Protein AF-A0A2N2LUW3-F1 (afdb_monomer)

pLDDT: mean 88.64, std 9.91, range [52.75, 98.44]

Secondary structure (DSSP, 8-state):
-IIIIIIIHHHHTTS-HHHHHHHHHHHHHHTT--HHHHHHHHHHHHHHHHHHHHH--HHHHHHHHHHHHHHHHHHHHHHHH-TT----SS-HHHHHHHHHHHHHHHHHHHHHSPPPPPPPP--SS-HHHHHHHTTHHHHHHHHHHHHHHHHHHHTS--TT-----STT--SSEEEEEEEEETTS-EEEEEEEEEEE-SSEEEEEEEEEE--EEEEETTEEEEE-SEEEEEEEEEETTT--EEEEEEEEEESS-EEEEEEEEETTEEEEEEEETTS-EEEEEEETT-EETTTHHHHGGGS--SS--EEEEEEEEEEEEETTTTEEEEEEEEEEEEEEEEEEEEETTEEEEEEEEEETTS-EEEEESSTT--EEEEE-SSEEEEEEEE-

Solvent-accessible surface area (backbone atoms only — not comparable to full-atom values): 20707 Å² total; per-residue (Å²): 105,62,55,58,69,50,49,22,51,59,36,43,57,80,40,55,66,68,55,13,28,50,53,31,15,49,48,54,28,36,76,65,55,41,62,90,51,32,77,68,39,38,62,57,33,42,50,40,35,47,44,26,60,48,65,73,29,68,65,62,23,49,51,54,51,49,51,54,53,50,49,53,49,52,53,53,52,48,49,68,77,36,72,87,63,75,76,59,86,86,38,66,68,62,51,53,52,52,51,48,52,50,51,52,52,51,51,51,50,58,74,76,42,68,82,61,79,81,76,84,63,77,83,88,62,80,62,65,68,58,55,59,57,69,45,51,66,53,55,53,38,49,54,56,25,51,54,38,36,49,50,52,57,72,68,45,71,60,56,71,62,78,74,44,39,54,90,34,46,65,54,75,38,37,40,31,28,39,28,23,39,84,82,73,45,82,39,38,40,34,41,36,37,36,40,60,56,96,64,34,38,37,38,44,34,41,34,41,35,56,59,49,76,47,73,54,93,95,44,79,42,72,49,71,38,31,37,38,43,37,41,41,30,25,33,51,86,54,62,42,62,59,34,39,38,38,40,40,38,42,94,87,52,36,41,37,39,39,36,40,65,50,92,86,31,26,33,39,41,36,36,38,76,86,74,51,71,51,75,50,78,45,66,48,83,46,37,41,71,93,50,40,67,64,64,56,28,14,47,77,90,80,66,76,45,74,41,38,38,44,34,38,30,65,74,27,82,37,84,92,77,74,46,70,35,77,38,81,42,83,39,44,39,37,34,47,69,75,46,77,49,79,40,80,60,44,76,43,58,19,38,36,40,34,39,75,88,72,32,34,32,28,20,36,71,57,84,42,23,52,63,44,31,36,41,48,94,66,41,30,39,31,28,47,47,77,92

Radius of gyration: 28.63 Å; Cα contacts (8 Å, |Δi|>4): 707; chains: 1; bounding box: 65×46×82 Å

Mean predicted aligned error: 12.0 Å

Structure (mmCIF, N/CA/C/O backbone):
data_AF-A0A2N2LUW3-F1
#
_entry.id   AF-A0A2N2LUW3-F1
#
loop_
_atom_site.group_PDB
_atom_site.id
_atom_site.type_symbol
_atom_site.label_atom_id
_atom_site.label_alt_id
_atom_site.label_comp_id
_atom_site.label_asym_id
_atom_site.label_entity_id
_atom_site.label_seq_id
_atom_site.pdbx_PDB_ins_code
_atom_site.Cartn_x
_atom_site.Cartn_y
_atom_site.Cartn_z
_atom_site.occupancy
_atom_site.B_iso_or_equiv
_atom_site.auth_seq_id
_atom_site.auth_comp_id
_atom_site.auth_asym_id
_atom_site.auth_atom_id
_atom_site.pdbx_PDB_model_num
ATOM 1 N N . PHE A 1 1 ? -30.002 -1.710 23.519 1.00 82.12 1 PHE A N 1
ATOM 2 C CA . PHE A 1 1 ? -30.933 -2.239 24.539 1.00 82.12 1 PHE A CA 1
ATOM 3 C C . PHE A 1 1 ? -30.187 -2.754 25.773 1.00 82.12 1 PHE A C 1
ATOM 5 O O . PHE A 1 1 ? -30.225 -2.069 26.785 1.00 82.12 1 PHE A O 1
ATOM 12 N N . VAL A 1 2 ? -29.435 -3.862 25.689 1.00 91.50 2 VAL A N 1
ATOM 13 C CA . VAL A 1 2 ? -28.784 -4.532 26.843 1.00 91.50 2 VAL A CA 1
ATOM 14 C C . VAL A 1 2 ? -27.898 -3.605 27.691 1.00 91.50 2 VAL A C 1
ATOM 16 O O . VAL A 1 2 ? -28.154 -3.422 28.879 1.00 91.50 2 VAL A O 1
ATOM 19 N N . PHE A 1 3 ? -26.900 -2.949 27.093 1.00 92.94 3 PHE A N 1
ATOM 20 C CA . PHE A 1 3 ? -25.932 -2.136 27.846 1.00 92.94 3 PHE A CA 1
ATOM 21 C C . PHE A 1 3 ? -26.523 -0.904 28.542 1.00 92.94 3 PHE A C 1
ATOM 23 O O . PHE A 1 3 ? -25.977 -0.443 29.542 1.00 92.94 3 PHE A O 1
ATOM 30 N N . ARG A 1 4 ? -27.630 -0.362 28.026 1.00 92.69 4 ARG A N 1
ATOM 31 C CA . ARG A 1 4 ? -28.270 0.846 28.572 1.00 92.69 4 ARG A CA 1
ATOM 32 C C . ARG A 1 4 ? -29.464 0.503 29.455 1.00 92.69 4 ARG A C 1
ATOM 34 O O . ARG A 1 4 ? -29.483 0.888 30.611 1.00 92.69 4 ARG A O 1
ATOM 41 N N . GLY A 1 5 ? -30.413 -0.279 28.948 1.00 87.88 5 GLY A N 1
ATOM 42 C CA . GLY A 1 5 ? -31.631 -0.621 29.682 1.00 87.88 5 GLY A CA 1
ATOM 43 C C . GLY A 1 5 ? -31.430 -1.644 30.800 1.00 87.88 5 GLY A C 1
ATOM 44 O O . GLY A 1 5 ? -32.110 -1.555 31.815 1.00 87.88 5 GLY A O 1
ATOM 45 N N . VAL A 1 6 ? -30.504 -2.599 30.640 1.00 91.31 6 VAL A N 1
ATOM 46 C CA . VAL A 1 6 ? -30.288 -3.674 31.625 1.00 91.31 6 VAL A CA 1
ATOM 47 C C . VAL A 1 6 ? -29.057 -3.382 32.478 1.00 91.31 6 VAL A C 1
ATOM 49 O O . VAL A 1 6 ? -29.169 -3.217 33.690 1.00 91.31 6 VAL A O 1
ATOM 52 N N . ILE A 1 7 ? -27.882 -3.273 31.850 1.00 92.94 7 ILE A N 1
ATOM 53 C CA . ILE A 1 7 ? -26.601 -3.169 32.566 1.00 92.94 7 ILE A CA 1
ATOM 54 C C . ILE A 1 7 ? -26.483 -1.821 33.287 1.00 92.94 7 ILE A C 1
ATOM 56 O O . ILE A 1 7 ? -26.321 -1.795 34.506 1.00 92.94 7 ILE A O 1
ATOM 60 N N . GLN A 1 8 ? -26.594 -0.695 32.573 1.00 93.88 8 GLN A N 1
ATOM 61 C CA . GLN A 1 8 ? -26.465 0.627 33.195 1.00 93.88 8 GLN A CA 1
ATOM 62 C C . GLN A 1 8 ? -27.517 0.851 34.292 1.00 93.88 8 GLN A C 1
ATOM 64 O O . GLN A 1 8 ? -27.157 1.307 35.376 1.00 93.88 8 GLN A O 1
ATOM 69 N N . SER A 1 9 ? -28.776 0.469 34.063 1.00 90.00 9 SER A N 1
ATOM 70 C CA . SER A 1 9 ? -29.845 0.561 35.070 1.00 90.00 9 SER A CA 1
ATOM 71 C C . SER A 1 9 ? -29.576 -0.303 36.304 1.00 90.00 9 SER A C 1
ATOM 73 O O . SER A 1 9 ? -29.828 0.129 37.426 1.00 90.00 9 SER A O 1
ATOM 75 N N . ALA A 1 10 ? -28.999 -1.500 36.142 1.00 89.00 10 ALA A N 1
ATOM 76 C CA . ALA A 1 10 ? -28.584 -2.324 37.277 1.00 89.00 10 ALA A CA 1
ATOM 77 C C . ALA A 1 10 ? -27.485 -1.641 38.110 1.00 89.00 10 ALA A C 1
ATOM 79 O O . ALA A 1 10 ? -27.564 -1.628 39.338 1.00 89.00 10 ALA A O 1
ATOM 80 N N . TYR A 1 11 ? -26.496 -1.015 37.465 1.00 89.94 11 TYR A N 1
ATOM 81 C CA . TYR A 1 11 ? -25.437 -0.277 38.161 1.00 89.94 11 TYR A CA 1
ATOM 82 C C . TYR A 1 11 ? -25.932 1.023 38.816 1.00 89.94 11 TYR A C 1
ATOM 84 O O . TYR A 1 11 ? -25.431 1.390 39.883 1.00 89.94 11 TYR A O 1
ATOM 92 N N . GLN A 1 12 ? -26.936 1.699 38.245 1.00 89.12 12 GLN A N 1
ATOM 93 C CA . GLN A 1 12 ? -27.536 2.911 38.826 1.00 89.12 12 GLN A CA 1
ATOM 94 C C . GLN A 1 12 ? -28.182 2.660 40.198 1.00 89.12 12 GLN A C 1
ATOM 96 O O . GLN A 1 12 ? -28.178 3.557 41.038 1.00 89.12 12 GLN A O 1
ATOM 101 N N . LYS A 1 13 ? -28.622 1.426 40.489 1.00 84.38 13 LYS A N 1
ATOM 102 C CA . LYS A 1 13 ? -29.158 1.044 41.811 1.00 84.38 13 LYS A CA 1
ATOM 103 C C . LYS A 1 13 ? -28.118 1.087 42.938 1.00 84.38 13 LYS A C 1
ATOM 105 O O . LYS A 1 13 ? -28.486 1.231 44.102 1.00 84.38 13 LYS A O 1
ATOM 110 N N . TYR A 1 14 ? -26.826 0.951 42.618 1.00 81.94 14 TYR A N 1
ATOM 111 C CA . TYR A 1 14 ? -25.744 0.788 43.608 1.00 81.94 14 TYR A CA 1
ATOM 112 C C . TYR A 1 14 ? -24.673 1.893 43.562 1.00 81.94 14 TYR A C 1
ATOM 114 O O . TYR A 1 14 ? -23.930 2.110 44.535 1.00 81.94 14 TYR A O 1
ATOM 122 N N . PHE A 1 15 ? -24.571 2.603 42.439 1.00 85.62 15 PHE A N 1
ATOM 123 C CA . PHE A 1 15 ? -23.533 3.596 42.170 1.00 85.62 15 PHE A CA 1
ATOM 124 C C . PHE A 1 15 ? -24.122 4.946 41.752 1.00 85.62 15 PHE A C 1
ATOM 126 O O . PHE A 1 15 ? -25.300 5.063 41.440 1.00 85.62 15 PHE A O 1
ATOM 133 N N . SER A 1 16 ? -23.296 5.998 41.775 1.00 88.44 16 SER A N 1
ATOM 134 C CA . SER A 1 16 ? -23.704 7.291 41.219 1.00 88.44 16 SER A CA 1
ATOM 135 C C . SER A 1 16 ? -23.955 7.169 39.709 1.00 88.44 16 SER A C 1
ATOM 137 O O . SER A 1 16 ? -23.326 6.322 39.065 1.00 88.44 16 SER A O 1
ATOM 139 N N . PRO A 1 17 ? -24.802 8.033 39.117 1.00 89.75 17 PRO A N 1
ATOM 140 C CA . PRO A 1 17 ? -25.068 8.010 37.681 1.00 89.75 17 PRO A CA 1
ATOM 141 C C . PRO A 1 17 ? -23.799 8.009 36.829 1.00 89.75 17 PRO A C 1
ATOM 143 O O . PRO A 1 17 ? -23.671 7.196 35.919 1.00 89.75 17 PRO A O 1
ATOM 146 N N . PHE A 1 18 ? -22.822 8.844 37.195 1.00 91.38 18 PHE A N 1
ATOM 147 C CA . PHE A 1 18 ? -21.522 8.900 36.532 1.00 91.38 18 PHE A CA 1
ATOM 148 C C . PHE A 1 18 ? -20.792 7.548 36.545 1.00 91.38 18 PHE A C 1
ATOM 150 O O . PHE A 1 18 ? -20.352 7.070 35.504 1.00 91.38 18 PHE A O 1
ATOM 157 N N . LYS A 1 19 ? -20.712 6.886 37.708 1.00 91.12 19 LYS A N 1
ATOM 158 C CA . LYS A 1 1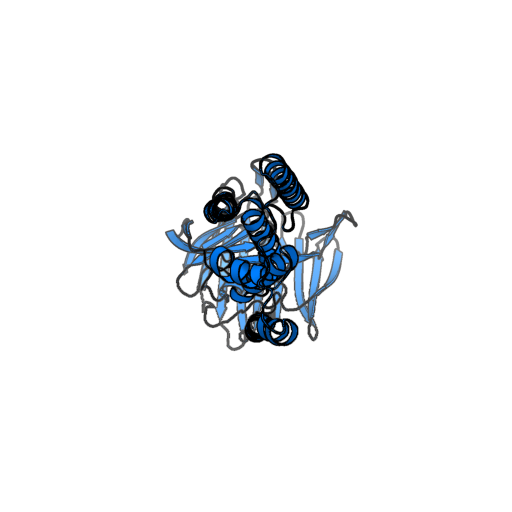9 ? -20.063 5.571 37.829 1.00 91.12 19 LYS A CA 1
ATOM 159 C C . LYS A 1 19 ? -20.808 4.499 37.037 1.00 91.12 19 LYS A C 1
ATOM 161 O O . LYS A 1 19 ? -20.167 3.679 36.394 1.00 91.12 19 LYS A O 1
ATOM 166 N N . ALA A 1 20 ? -22.140 4.514 37.049 1.00 92.25 20 ALA A N 1
ATOM 167 C CA . ALA A 1 20 ? -22.934 3.559 36.283 1.00 92.25 20 ALA A CA 1
ATOM 168 C C . ALA A 1 20 ? -22.750 3.730 34.765 1.00 92.25 20 ALA A C 1
ATOM 170 O O . ALA A 1 20 ? -22.615 2.734 34.056 1.00 92.25 20 ALA A O 1
ATOM 171 N N . ILE A 1 21 ? -22.685 4.977 34.278 1.00 95.44 21 ILE A N 1
ATOM 172 C CA . ILE A 1 21 ? -22.361 5.291 32.877 1.00 95.44 21 ILE A CA 1
ATOM 173 C C . ILE A 1 21 ? -20.963 4.779 32.532 1.00 95.44 21 ILE A C 1
ATOM 175 O O . ILE A 1 21 ? -20.807 4.079 31.533 1.00 95.44 21 ILE A O 1
ATOM 179 N N . LEU A 1 22 ? -19.962 5.086 33.361 1.00 95.56 22 LEU A N 1
ATOM 180 C CA . LEU A 1 22 ? -18.576 4.689 33.122 1.00 95.56 22 LEU A CA 1
ATOM 181 C C . LEU A 1 22 ? -18.428 3.164 33.061 1.00 95.56 22 LEU A C 1
ATOM 183 O O . LEU A 1 22 ? -17.888 2.641 32.092 1.00 95.56 22 LEU A O 1
ATOM 187 N N . ILE A 1 23 ? -18.970 2.448 34.050 1.00 94.06 23 ILE A N 1
ATOM 188 C CA . ILE A 1 23 ? -18.910 0.983 34.119 1.00 94.06 23 ILE A CA 1
ATOM 189 C C . ILE A 1 23 ? -19.604 0.348 32.909 1.00 94.06 23 ILE A C 1
ATOM 191 O O . ILE A 1 23 ? -19.024 -0.505 32.242 1.00 94.06 23 ILE A O 1
ATOM 195 N N . ALA A 1 24 ? -20.825 0.779 32.583 1.00 95.44 24 ALA A N 1
ATOM 196 C CA . ALA A 1 24 ? -21.557 0.230 31.445 1.00 95.44 24 ALA A CA 1
ATOM 197 C C . ALA A 1 24 ? -20.908 0.575 30.092 1.00 95.44 24 ALA A C 1
ATOM 199 O O . ALA A 1 24 ? -21.094 -0.159 29.121 1.00 95.44 24 ALA A O 1
ATOM 200 N N . SER A 1 25 ? -20.170 1.685 30.010 1.00 96.44 25 SER A N 1
ATOM 201 C CA . SER A 1 25 ? -19.425 2.086 28.809 1.00 96.44 25 SER A CA 1
ATOM 202 C C . SER A 1 25 ? -18.134 1.288 28.646 1.00 96.44 25 SER A C 1
ATOM 204 O O . SER A 1 25 ? -17.845 0.835 27.544 1.00 96.44 25 SER A O 1
ATOM 206 N N . LEU A 1 26 ? -17.412 1.042 29.742 1.00 95.88 26 LEU A N 1
ATOM 207 C CA . LEU A 1 26 ? -16.241 0.164 29.751 1.00 95.88 26 LEU A CA 1
ATOM 208 C C . LEU A 1 26 ? -16.622 -1.264 29.375 1.00 95.88 26 LEU A C 1
ATOM 210 O O . LEU A 1 26 ? -16.017 -1.831 28.475 1.00 95.88 26 LEU A O 1
ATOM 214 N N . LEU A 1 27 ? -17.667 -1.820 29.998 1.00 96.12 27 LEU A N 1
ATOM 215 C CA . LEU A 1 27 ? -18.173 -3.143 29.631 1.00 96.12 27 LEU A CA 1
ATOM 216 C C . LEU A 1 27 ? -18.526 -3.194 28.143 1.00 96.12 27 LEU A C 1
ATOM 218 O O . LEU A 1 27 ? -18.086 -4.106 27.457 1.00 96.12 27 LEU A O 1
ATOM 222 N N . PHE A 1 28 ? -19.249 -2.197 27.623 1.00 95.62 28 PHE A N 1
ATOM 223 C CA . PHE A 1 28 ? -19.557 -2.121 26.193 1.00 95.62 28 PHE A CA 1
ATOM 224 C C . PHE A 1 28 ? -18.296 -2.214 25.328 1.00 95.62 28 PHE A C 1
ATOM 226 O O . PHE A 1 28 ? -18.249 -3.073 24.457 1.00 95.62 28 PHE A O 1
ATOM 233 N N . ALA A 1 29 ? -17.270 -1.400 25.587 1.00 95.50 29 ALA A N 1
ATOM 234 C CA . ALA A 1 29 ? -16.036 -1.427 24.803 1.00 95.50 29 ALA A CA 1
ATOM 235 C 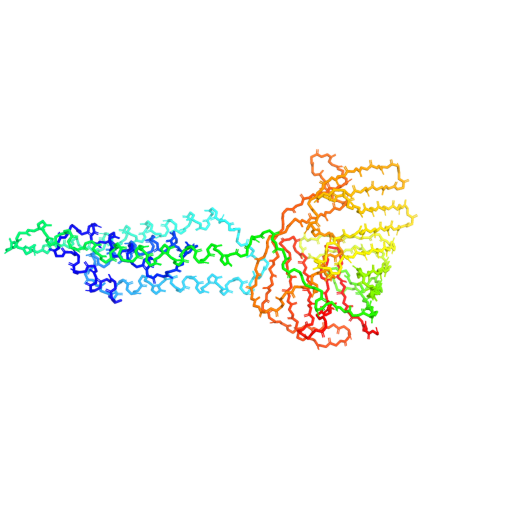C . ALA A 1 29 ? -15.283 -2.764 24.925 1.00 95.50 29 ALA A C 1
ATOM 237 O O . ALA A 1 29 ? -14.864 -3.320 23.913 1.00 95.50 29 ALA A O 1
ATOM 238 N N . LEU A 1 30 ? -15.174 -3.323 26.135 1.00 96.12 30 LEU A N 1
ATOM 239 C CA . LEU A 1 30 ? -14.504 -4.608 26.375 1.00 96.12 30 LEU A CA 1
ATOM 240 C C . LEU A 1 30 ? -15.194 -5.768 25.639 1.00 96.12 30 LEU A C 1
ATOM 242 O O . LEU A 1 30 ? -14.519 -6.629 25.085 1.00 96.12 30 LEU A O 1
ATOM 246 N N . PHE A 1 31 ? -16.529 -5.766 25.563 1.00 95.12 31 PHE A N 1
ATOM 247 C CA . PHE A 1 31 ? -17.308 -6.796 24.862 1.00 95.12 31 PHE A CA 1
ATOM 248 C C . PHE A 1 31 ? -17.131 -6.796 23.333 1.00 95.12 31 PHE A C 1
ATOM 250 O O . PHE A 1 31 ? -17.605 -7.726 22.687 1.00 95.12 31 PHE A O 1
ATOM 257 N N . HIS A 1 32 ? -16.460 -5.797 22.747 1.00 92.69 32 HIS A N 1
ATOM 258 C CA . HIS A 1 32 ? -16.151 -5.798 21.312 1.00 92.69 32 HIS A CA 1
ATOM 259 C C . HIS A 1 32 ? -14.887 -6.589 20.970 1.00 92.69 32 HIS A C 1
ATOM 261 O O . HIS A 1 32 ? -14.676 -6.849 19.792 1.00 92.69 32 HIS A O 1
ATOM 267 N N . LEU A 1 33 ? -14.067 -6.965 21.965 1.00 93.19 33 LEU A N 1
ATOM 268 C CA . LEU A 1 33 ? -12.897 -7.842 21.795 1.00 93.19 33 LEU A CA 1
ATOM 269 C C . LEU A 1 33 ? -11.923 -7.387 20.691 1.00 93.19 33 LEU A C 1
ATOM 271 O O . LEU A 1 33 ? -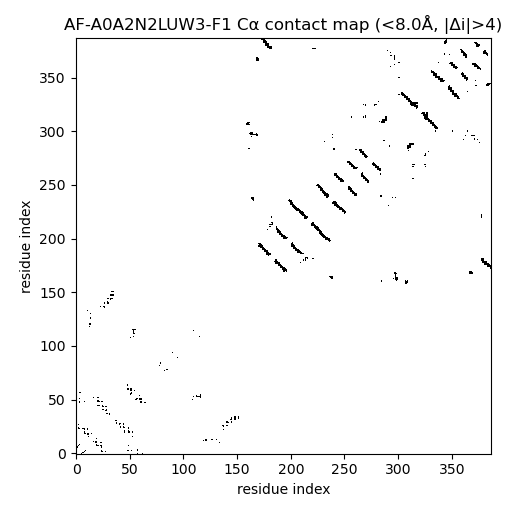11.309 -8.198 20.007 1.00 93.19 33 LEU A O 1
ATOM 275 N N . ARG A 1 34 ? -11.803 -6.068 20.522 1.00 88.06 34 ARG A N 1
ATOM 276 C CA . ARG A 1 34 ? -11.022 -5.410 19.472 1.00 88.06 34 ARG A CA 1
ATOM 277 C C . ARG A 1 34 ? -10.151 -4.323 20.083 1.00 88.06 34 ARG A C 1
ATOM 279 O O . ARG A 1 34 ? -10.677 -3.303 20.537 1.00 88.06 34 ARG A O 1
ATOM 286 N N . LEU A 1 35 ? -8.841 -4.549 20.126 1.00 88.44 35 LEU A N 1
ATOM 287 C CA . LEU A 1 35 ? -7.868 -3.655 20.746 1.00 88.44 35 LEU A CA 1
ATOM 288 C C . LEU A 1 35 ? -7.781 -2.331 19.989 1.00 88.44 35 LEU A C 1
ATOM 290 O O . LEU A 1 35 ? -7.945 -1.270 20.593 1.00 88.44 35 LEU A O 1
ATOM 294 N N . GLN A 1 36 ? -7.606 -2.384 18.667 1.00 83.75 36 GLN A N 1
ATOM 295 C CA . GLN A 1 36 ? -7.549 -1.198 17.808 1.00 83.75 36 GLN A CA 1
ATOM 296 C C . GLN A 1 36 ? -8.829 -0.342 17.871 1.00 83.75 36 GLN A C 1
ATOM 298 O O . GLN A 1 36 ? -8.776 0.883 17.779 1.00 83.75 36 GLN A O 1
ATOM 303 N N . GLY A 1 37 ? -9.990 -0.973 18.078 1.00 84.56 37 GLY A N 1
ATOM 304 C CA . GLY A 1 37 ? -11.278 -0.284 18.214 1.00 84.56 37 GLY A CA 1
ATOM 305 C C . GLY A 1 37 ? -11.555 0.290 19.609 1.00 84.56 37 GLY A C 1
ATOM 306 O O . GLY A 1 37 ? -12.421 1.157 19.751 1.00 84.56 37 GLY A O 1
ATOM 307 N N . PHE A 1 38 ? -10.841 -0.163 20.643 1.00 90.38 38 PHE A N 1
ATOM 308 C CA . PHE A 1 38 ? -11.172 0.119 22.042 1.00 90.38 38 PHE A CA 1
ATOM 309 C C . PHE A 1 38 ? -11.241 1.621 22.350 1.00 90.38 38 PHE A C 1
ATOM 311 O O . PHE A 1 38 ? -12.241 2.100 22.891 1.00 90.38 38 PHE A O 1
ATOM 318 N N . ALA A 1 39 ? -10.216 2.380 21.950 1.00 88.94 39 ALA A N 1
ATOM 319 C CA . ALA A 1 39 ? -10.152 3.821 22.193 1.00 88.94 39 ALA A CA 1
ATOM 320 C C . ALA A 1 39 ? -11.290 4.591 21.494 1.00 88.94 39 ALA A C 1
ATOM 322 O O . ALA A 1 39 ? -11.813 5.551 22.056 1.00 88.94 39 ALA A O 1
ATOM 323 N N . GLY A 1 40 ? -11.715 4.143 20.306 1.00 86.94 40 GLY A N 1
ATOM 324 C CA . GLY A 1 40 ? -12.818 4.752 19.554 1.00 86.94 40 GLY A CA 1
ATOM 325 C C . GLY A 1 40 ? -14.207 4.424 20.115 1.00 86.94 40 GLY A C 1
ATOM 326 O O . GLY A 1 40 ? -15.119 5.246 20.037 1.00 86.94 40 GLY A O 1
ATOM 327 N N . LEU A 1 41 ? -14.377 3.250 20.733 1.00 92.38 41 LEU A N 1
ATOM 328 C CA . LEU A 1 41 ? -15.661 2.808 21.291 1.00 92.38 41 LEU A CA 1
ATOM 329 C C . LEU A 1 41 ? -16.022 3.507 22.610 1.00 92.38 41 LEU A C 1
ATOM 331 O O . LEU A 1 41 ? -17.206 3.683 22.908 1.00 92.38 41 LEU A O 1
ATOM 335 N N . ILE A 1 42 ? -15.033 3.918 23.408 1.00 94.31 42 ILE A N 1
ATOM 336 C CA . ILE A 1 42 ? -15.272 4.528 24.725 1.00 94.31 42 ILE A CA 1
ATOM 337 C C . ILE A 1 42 ? -16.047 5.859 24.634 1.00 94.31 42 ILE A C 1
ATOM 339 O O . ILE A 1 42 ? -17.065 5.975 25.324 1.00 94.31 42 ILE A O 1
ATOM 343 N N . PRO A 1 43 ? -15.655 6.851 23.804 1.00 92.75 43 PRO A N 1
ATOM 344 C CA . PRO A 1 43 ? -16.372 8.122 23.706 1.00 92.75 43 PRO A CA 1
ATOM 345 C C . PRO A 1 43 ? -17.839 7.952 23.312 1.00 92.75 43 PRO A C 1
ATOM 347 O O . PRO A 1 43 ? -18.722 8.469 23.999 1.00 92.75 43 PRO A O 1
ATOM 350 N N . ILE A 1 44 ? -18.125 7.172 22.263 1.00 93.56 44 ILE A N 1
ATOM 351 C CA . ILE A 1 44 ? -19.506 6.936 21.827 1.00 93.56 44 ILE A CA 1
ATOM 352 C C . ILE A 1 44 ? -20.302 6.193 22.904 1.00 93.56 44 ILE A C 1
ATOM 354 O O . ILE A 1 44 ? -21.446 6.550 23.187 1.00 93.56 44 ILE A O 1
ATOM 358 N N . ALA A 1 45 ? -19.695 5.222 23.591 1.00 95.62 45 ALA A N 1
ATOM 359 C CA . ALA A 1 45 ? -20.348 4.532 24.692 1.00 95.62 45 ALA A CA 1
ATOM 360 C C . ALA A 1 45 ? -20.728 5.506 25.823 1.00 95.62 45 ALA A C 1
ATOM 362 O O . ALA A 1 45 ? -21.875 5.476 26.282 1.00 95.62 45 ALA A O 1
ATOM 363 N N . LEU A 1 46 ? -19.827 6.410 26.215 1.00 96.75 46 LEU A N 1
ATOM 364 C CA . LEU A 1 46 ? -20.100 7.427 27.232 1.00 96.75 46 LEU A CA 1
ATOM 365 C C . LEU A 1 46 ? -21.242 8.359 26.817 1.00 96.75 46 LEU A C 1
ATOM 367 O O . LEU A 1 46 ? -22.144 8.596 27.622 1.00 96.75 46 LEU A O 1
ATOM 371 N N . VAL A 1 47 ? -21.255 8.824 25.563 1.00 95.62 47 VAL A N 1
ATOM 372 C CA . VAL A 1 47 ? -22.330 9.672 25.018 1.00 95.62 47 VAL A CA 1
ATOM 373 C C . VAL A 1 47 ? -23.670 8.951 25.088 1.00 95.62 47 VAL A C 1
ATOM 375 O O . VAL A 1 47 ? -24.620 9.484 25.652 1.00 95.62 47 VAL A O 1
ATOM 378 N N . LEU A 1 48 ? -23.742 7.701 24.624 1.00 95.62 48 LEU A N 1
ATOM 379 C CA . LEU A 1 48 ? -24.960 6.892 24.715 1.00 95.62 48 LEU A CA 1
ATOM 380 C C . LEU A 1 48 ? -25.417 6.698 26.167 1.00 95.62 48 LEU A C 1
ATOM 382 O O . LEU A 1 48 ? -26.614 6.692 26.452 1.00 95.62 48 LEU A O 1
ATOM 386 N N . GLY A 1 49 ? -24.475 6.503 27.094 1.00 95.69 49 GLY A N 1
ATOM 387 C CA . GLY A 1 49 ? -24.777 6.338 28.514 1.00 95.69 49 GLY A CA 1
ATOM 388 C C . GLY A 1 49 ? -25.315 7.617 29.149 1.00 95.69 49 GLY A C 1
ATOM 389 O O . GLY A 1 49 ? -26.289 7.569 29.908 1.00 95.69 49 GLY A O 1
ATOM 390 N N . PHE A 1 50 ? -24.726 8.757 28.791 1.00 95.56 50 PHE A N 1
ATOM 391 C CA . PHE A 1 50 ? -25.192 10.077 29.190 1.00 95.56 50 PHE A CA 1
ATOM 392 C C . PHE A 1 50 ? -26.578 10.380 28.618 1.00 95.56 50 PHE A C 1
ATOM 394 O O . PHE A 1 50 ? -27.464 10.757 29.380 1.00 95.56 50 PHE A O 1
ATOM 401 N N . THR A 1 51 ? -26.807 10.142 27.323 1.00 94.69 51 THR A N 1
ATOM 402 C CA . THR A 1 51 ? -28.115 10.327 26.680 1.00 94.69 51 THR A CA 1
ATOM 403 C C . THR A 1 51 ? -29.189 9.490 27.361 1.00 94.69 51 THR A C 1
ATOM 405 O O . THR A 1 51 ? -30.252 10.024 27.678 1.00 94.69 51 THR A O 1
ATOM 408 N N . TYR A 1 52 ? -28.916 8.214 27.658 1.00 95.12 52 TYR A N 1
ATOM 409 C CA . TYR A 1 52 ? -29.860 7.361 28.382 1.00 95.12 52 TYR A CA 1
ATOM 410 C C . TYR A 1 52 ? -30.184 7.916 29.771 1.00 95.12 52 TYR A C 1
ATOM 412 O O . TYR A 1 52 ? -31.353 8.037 30.128 1.00 95.12 52 TYR A O 1
ATOM 420 N N . TRP A 1 53 ? -29.161 8.287 30.548 1.00 94.00 53 TRP A N 1
ATOM 421 C CA . TRP A 1 53 ? -29.365 8.853 31.881 1.00 94.00 53 TRP A CA 1
ATOM 422 C C . TRP A 1 53 ? -30.177 10.150 31.820 1.00 94.00 53 TRP A C 1
ATOM 424 O O . TRP A 1 53 ? -31.159 10.285 32.544 1.00 94.00 53 TRP A O 1
ATOM 434 N N . ARG A 1 54 ? -29.807 11.067 30.919 1.00 92.81 54 ARG A N 1
ATOM 435 C CA . ARG A 1 54 ? -30.398 12.402 30.791 1.00 92.81 54 ARG A CA 1
ATOM 436 C C . ARG A 1 54 ? -31.856 12.365 30.333 1.00 92.81 54 ARG A C 1
ATOM 438 O O . ARG A 1 54 ? -32.651 13.156 30.821 1.00 92.81 54 ARG A O 1
ATOM 445 N N . THR A 1 55 ? -32.190 11.467 29.405 1.00 92.81 55 THR A N 1
ATOM 446 C CA . THR A 1 55 ? -33.523 11.386 28.774 1.00 92.81 55 THR A CA 1
ATOM 447 C C . THR A 1 55 ? -34.436 10.333 29.392 1.00 92.81 55 THR A C 1
ATOM 449 O O . THR A 1 55 ? -35.626 10.322 29.095 1.00 92.81 55 THR A O 1
ATOM 452 N N . ARG A 1 56 ? -33.881 9.393 30.174 1.00 90.38 56 ARG A N 1
ATOM 453 C CA . ARG A 1 56 ? -34.550 8.155 30.617 1.00 90.38 56 ARG A CA 1
ATOM 454 C C . ARG A 1 56 ? -35.153 7.329 29.467 1.00 90.38 56 ARG A C 1
ATOM 456 O O . ARG A 1 56 ? -35.992 6.465 29.697 1.00 90.38 56 ARG A O 1
ATOM 463 N N . SER A 1 57 ? -34.693 7.549 28.232 1.00 91.56 57 SER A N 1
ATOM 464 C CA . SER A 1 57 ? -35.241 6.931 27.026 1.00 91.56 57 SER A CA 1
ATOM 465 C C . SER A 1 57 ? -34.211 6.043 26.335 1.00 91.56 57 SER A C 1
ATOM 467 O O . SER A 1 57 ? -33.144 6.485 25.893 1.00 91.56 57 SER A O 1
ATOM 469 N N . ILE A 1 58 ? -34.553 4.760 26.199 1.00 92.38 58 ILE A N 1
ATOM 470 C CA . ILE A 1 58 ? -33.767 3.815 25.397 1.00 92.38 58 ILE A CA 1
ATOM 471 C C . ILE A 1 58 ? -33.810 4.229 23.921 1.00 92.38 58 ILE A C 1
ATOM 473 O O . ILE A 1 58 ? -32.782 4.155 23.248 1.00 92.38 58 ILE A O 1
ATOM 477 N N . LEU A 1 59 ? -34.962 4.716 23.443 1.00 94.44 59 LEU A N 1
ATOM 478 C CA . LEU A 1 59 ? -35.144 5.154 22.060 1.00 94.44 59 LEU A CA 1
ATOM 479 C C . LEU A 1 59 ? -34.219 6.327 21.716 1.00 94.44 59 LEU A C 1
ATOM 481 O O . LEU A 1 59 ? -33.568 6.296 20.679 1.00 94.44 59 LEU A O 1
ATOM 485 N N . ALA A 1 60 ? -34.072 7.311 22.611 1.00 92.31 60 ALA A N 1
ATOM 486 C CA . ALA A 1 60 ? -33.151 8.430 22.394 1.00 92.31 60 ALA A CA 1
ATOM 487 C C . ALA A 1 60 ? -31.699 7.953 22.219 1.00 92.31 60 ALA A C 1
ATOM 489 O O . ALA A 1 60 ? -30.988 8.406 21.325 1.00 92.31 60 ALA A O 1
ATOM 490 N N . SER A 1 61 ? -31.271 6.980 23.027 1.00 92.94 61 SER A N 1
ATOM 491 C CA . SER A 1 61 ? -29.935 6.384 22.889 1.00 92.94 61 SER A CA 1
ATOM 492 C C . SER A 1 61 ? -29.802 5.559 21.605 1.00 92.94 61 SER A C 1
ATOM 494 O O . SER A 1 61 ? -28.754 5.580 20.970 1.00 92.94 61 SER A O 1
ATOM 496 N N . MET A 1 62 ? -30.856 4.846 21.192 1.00 93.94 62 MET A N 1
ATOM 497 C CA . MET A 1 62 ? -30.874 4.124 19.915 1.00 93.94 62 MET A CA 1
ATOM 498 C C . MET A 1 62 ? -30.745 5.076 18.724 1.00 93.94 62 MET A C 1
ATOM 500 O O . MET A 1 62 ? -29.990 4.768 17.811 1.00 93.94 62 MET A O 1
ATOM 504 N N . MET A 1 63 ? -31.400 6.240 18.759 1.00 94.56 63 MET A N 1
ATOM 505 C CA . MET A 1 63 ? -31.287 7.250 17.702 1.00 94.56 63 MET A CA 1
ATOM 506 C C . MET A 1 63 ? -29.874 7.830 17.601 1.00 94.56 63 MET A C 1
ATOM 508 O O . MET A 1 63 ? -29.344 7.948 16.502 1.00 94.56 63 MET A O 1
ATOM 512 N N . VAL A 1 64 ? -29.224 8.130 18.732 1.00 92.44 64 VAL A N 1
ATOM 513 C CA . VAL A 1 64 ? -27.819 8.583 18.732 1.00 92.44 64 VAL A CA 1
ATOM 514 C C . VAL A 1 64 ? -26.891 7.497 18.184 1.00 92.44 64 VAL A C 1
ATOM 516 O O . VAL A 1 64 ? -25.997 7.786 17.392 1.00 92.44 64 VAL A O 1
ATOM 519 N N . HIS A 1 65 ? -27.118 6.235 18.557 1.00 92.25 65 HIS A N 1
ATOM 520 C CA . HIS A 1 65 ? -26.332 5.117 18.036 1.00 92.25 65 HIS A CA 1
ATOM 521 C C . HIS A 1 65 ? -26.543 4.926 16.528 1.00 92.25 65 HIS A C 1
ATOM 523 O O . HIS A 1 65 ? -25.580 4.740 15.790 1.00 92.25 65 HIS A O 1
ATOM 529 N N . PHE A 1 66 ? -27.789 5.025 16.062 1.00 94.31 66 PHE A N 1
ATOM 530 C CA . PHE A 1 66 ? -28.123 4.978 14.643 1.00 94.31 66 PHE A CA 1
ATOM 531 C C . PHE A 1 66 ? -27.442 6.109 13.868 1.00 94.31 66 PHE A C 1
ATOM 533 O O . PHE A 1 66 ? -26.825 5.841 12.846 1.00 94.31 66 PHE A O 1
ATOM 540 N N . ALA A 1 67 ? -27.481 7.344 14.376 1.00 91.31 67 ALA A N 1
ATOM 541 C CA . ALA A 1 67 ? -26.821 8.485 13.746 1.00 91.31 67 ALA A CA 1
ATOM 542 C C . ALA A 1 67 ? -25.300 8.289 13.633 1.00 91.31 67 ALA A C 1
ATOM 544 O O . ALA A 1 67 ? -24.725 8.577 12.587 1.00 91.31 67 ALA A O 1
ATOM 545 N N . ASN A 1 68 ? -24.657 7.743 14.673 1.00 90.38 68 ASN A N 1
ATOM 546 C CA . ASN A 1 68 ? -23.235 7.396 14.631 1.00 90.38 68 ASN A CA 1
ATOM 547 C C . ASN A 1 68 ? -22.931 6.375 13.524 1.00 90.38 68 ASN A C 1
ATOM 549 O O . ASN A 1 68 ? -22.008 6.565 12.739 1.00 90.38 68 ASN A O 1
ATOM 553 N N . ASN A 1 69 ? -23.734 5.314 13.431 1.00 91.31 69 ASN A N 1
ATOM 554 C CA . ASN A 1 69 ? -23.518 4.265 12.435 1.00 91.31 69 ASN A CA 1
ATOM 555 C C . ASN A 1 69 ? -23.829 4.756 11.016 1.00 91.31 69 ASN A C 1
ATOM 557 O O . ASN A 1 69 ? -23.103 4.428 10.082 1.00 91.31 69 ASN A O 1
ATOM 561 N N . LEU A 1 70 ? -24.862 5.587 10.854 1.00 92.69 70 LEU A N 1
ATOM 562 C CA . LEU A 1 70 ? -25.184 6.237 9.587 1.00 92.69 70 LEU A CA 1
ATOM 563 C C . LEU A 1 70 ? -24.032 7.133 9.122 1.00 92.69 70 LEU A C 1
ATOM 565 O O . LEU A 1 70 ? -23.664 7.090 7.953 1.00 92.69 70 LEU A O 1
ATOM 569 N N . PHE A 1 71 ? -23.419 7.891 10.034 1.00 87.38 71 PHE A N 1
ATOM 570 C CA . PHE A 1 71 ? -22.236 8.686 9.720 1.00 87.38 71 PHE A CA 1
ATOM 571 C C . PHE A 1 71 ? -21.072 7.808 9.239 1.00 87.38 71 PHE A C 1
ATOM 573 O O . PHE A 1 71 ? -20.470 8.112 8.212 1.00 87.38 71 PHE A O 1
ATOM 580 N N . SER A 1 72 ? -20.798 6.681 9.906 1.00 84.06 72 SER A N 1
ATOM 581 C CA . SER A 1 72 ? -19.777 5.726 9.449 1.00 84.06 72 SER A CA 1
ATOM 582 C C . SER A 1 72 ? -20.062 5.178 8.046 1.00 84.06 72 SER A C 1
ATOM 584 O O . SER A 1 72 ? -19.140 5.064 7.242 1.00 84.06 72 SER A O 1
ATOM 586 N N . VAL A 1 73 ? -21.325 4.882 7.721 1.00 86.69 73 VAL A N 1
ATOM 587 C CA . VAL A 1 73 ? -21.728 4.432 6.376 1.00 86.69 73 VAL A CA 1
ATOM 588 C C . VAL A 1 73 ? -21.535 5.535 5.335 1.00 86.69 73 VAL A C 1
ATOM 590 O O . VAL A 1 73 ? -21.030 5.258 4.254 1.00 86.69 73 VAL A O 1
ATOM 593 N N . ILE A 1 74 ? -21.881 6.785 5.651 1.00 86.62 74 ILE A N 1
ATOM 594 C CA . ILE A 1 74 ? -21.660 7.924 4.746 1.00 86.62 74 ILE A CA 1
ATOM 595 C C . ILE A 1 74 ? -20.165 8.095 4.449 1.00 86.62 74 ILE A C 1
ATOM 597 O O . ILE A 1 74 ? -19.799 8.281 3.291 1.00 86.62 74 ILE A O 1
ATOM 601 N N . VAL A 1 75 ? -19.305 7.986 5.467 1.00 81.50 75 VAL A N 1
ATOM 602 C CA . VAL A 1 75 ? -17.843 8.042 5.292 1.00 81.50 75 VAL A CA 1
ATOM 603 C C . VAL A 1 75 ? -17.351 6.892 4.407 1.00 81.50 75 VAL A C 1
ATOM 605 O O . VAL A 1 75 ? -16.560 7.119 3.497 1.00 81.50 75 VAL A O 1
ATOM 608 N N . LEU A 1 76 ? -17.857 5.674 4.616 1.00 77.81 76 LEU A N 1
ATOM 609 C CA . LEU A 1 76 ? -17.510 4.519 3.784 1.00 77.81 76 LEU A CA 1
ATOM 610 C C . LEU A 1 76 ? -17.936 4.708 2.317 1.00 77.81 76 LEU A C 1
ATOM 612 O O . LEU A 1 76 ? -17.154 4.448 1.408 1.00 77.81 76 LEU A O 1
ATOM 616 N N . ILE A 1 77 ? -19.159 5.189 2.079 1.00 81.25 77 ILE A N 1
ATOM 617 C CA . ILE A 1 77 ? -19.669 5.466 0.728 1.00 81.25 77 ILE A CA 1
ATOM 618 C C . ILE A 1 77 ? -18.847 6.572 0.059 1.00 81.25 77 ILE A C 1
ATOM 620 O O . ILE A 1 77 ? -18.507 6.451 -1.115 1.00 81.25 77 ILE A O 1
ATOM 624 N N . GLN A 1 78 ? -18.491 7.632 0.792 1.00 81.75 78 GLN A N 1
ATOM 625 C CA . GLN A 1 78 ? -17.644 8.705 0.271 1.00 81.75 78 GLN A CA 1
ATOM 626 C C . GLN A 1 78 ? -16.271 8.179 -0.161 1.00 81.75 78 GLN A C 1
ATOM 628 O O . GLN A 1 78 ? -15.810 8.555 -1.237 1.00 81.75 78 GLN A O 1
ATOM 633 N N . ALA A 1 79 ? -15.660 7.287 0.624 1.00 71.88 79 ALA A N 1
ATOM 634 C CA . ALA A 1 79 ? -14.388 6.661 0.270 1.00 71.88 79 ALA A CA 1
ATOM 635 C C . ALA A 1 79 ? -14.477 5.831 -1.026 1.00 71.88 79 ALA A C 1
ATOM 637 O O . ALA A 1 79 ? -13.540 5.838 -1.817 1.00 71.88 79 ALA A O 1
ATOM 638 N N . GLY A 1 80 ? -15.608 5.158 -1.271 1.00 68.38 80 GLY A N 1
ATOM 639 C CA . GLY A 1 80 ? -15.830 4.391 -2.502 1.00 68.38 80 GLY A CA 1
ATOM 640 C C . GLY A 1 80 ? -16.149 5.253 -3.731 1.00 68.38 80 GLY A C 1
ATOM 641 O O . GLY A 1 80 ? -15.636 4.993 -4.813 1.00 68.38 80 GLY A O 1
ATOM 642 N N . LEU A 1 81 ? -16.983 6.287 -3.579 1.00 76.00 81 LEU A N 1
ATOM 643 C CA . LEU A 1 81 ? -17.406 7.151 -4.693 1.00 76.00 81 LEU A CA 1
ATOM 644 C C . LEU A 1 81 ? -16.332 8.155 -5.124 1.00 76.00 81 LEU A C 1
ATOM 646 O O . LEU A 1 81 ? -16.311 8.582 -6.276 1.00 76.00 81 LEU A O 1
ATOM 650 N N . PHE A 1 82 ? -15.457 8.551 -4.201 1.00 75.00 82 PHE A N 1
ATOM 651 C CA . PHE A 1 82 ? -14.449 9.581 -4.426 1.00 75.00 82 PHE A CA 1
ATOM 652 C C . PHE A 1 82 ? -13.057 9.080 -4.016 1.00 75.00 82 PHE A C 1
ATOM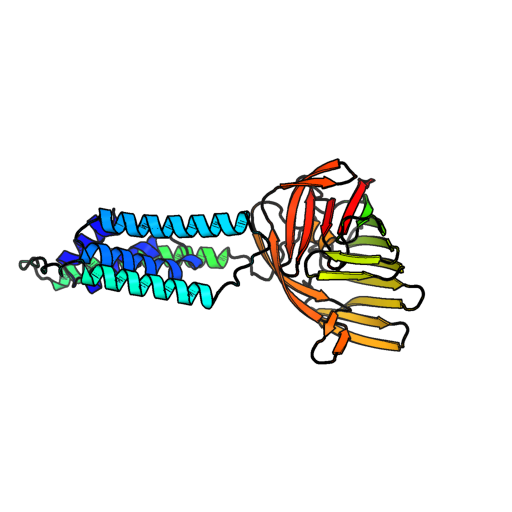 654 O O . PHE A 1 82 ? -12.468 9.617 -3.075 1.00 75.00 82 PHE A O 1
ATOM 661 N N . PRO A 1 83 ? -12.494 8.084 -4.726 1.00 60.50 83 PRO A N 1
ATOM 662 C CA . PRO A 1 83 ? -11.239 7.436 -4.337 1.00 60.50 83 PRO A CA 1
ATOM 663 C C . PRO A 1 83 ? -10.032 8.386 -4.329 1.00 60.50 83 PRO A C 1
ATOM 665 O O . PRO A 1 83 ? -9.071 8.136 -3.611 1.00 60.50 83 PRO A O 1
ATOM 668 N N . ASN A 1 84 ? -10.093 9.499 -5.069 1.00 64.19 84 ASN A N 1
ATOM 669 C CA . ASN A 1 84 ? -9.034 10.517 -5.118 1.00 64.19 84 ASN A CA 1
ATOM 670 C C . ASN A 1 84 ? -9.106 11.533 -3.960 1.00 64.19 84 ASN A C 1
ATOM 672 O O . ASN A 1 84 ? -8.204 12.353 -3.797 1.00 64.19 84 ASN A O 1
ATOM 676 N N . TYR A 1 85 ? -10.178 11.513 -3.160 1.00 63.09 85 TYR A N 1
ATOM 677 C CA . TYR A 1 85 ? -10.331 12.373 -1.989 1.00 63.09 85 TYR A CA 1
ATOM 678 C C . TYR A 1 85 ? -9.897 11.624 -0.731 1.00 63.09 85 TYR A C 1
ATOM 680 O O . TYR A 1 85 ? -10.711 11.070 0.011 1.00 63.09 85 TYR A O 1
ATOM 688 N N . HIS A 1 86 ? -8.592 11.640 -0.470 1.00 59.41 86 HIS A N 1
ATOM 689 C CA . HIS A 1 86 ? -8.034 11.107 0.765 1.00 59.41 86 HIS A CA 1
ATOM 690 C C . HIS A 1 86 ? -8.192 12.130 1.891 1.00 59.41 86 HIS A C 1
ATOM 692 O O . HIS A 1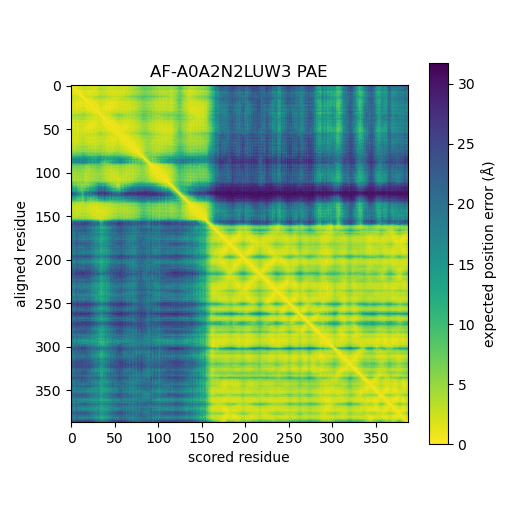 86 ? -7.490 13.141 1.940 1.00 59.41 86 HIS A O 1
ATOM 698 N N . LEU A 1 87 ? -9.108 11.870 2.825 1.00 60.06 87 LEU A N 1
ATOM 699 C CA . LEU A 1 87 ? -9.057 12.537 4.121 1.00 60.06 87 LEU A CA 1
ATOM 700 C C . LEU A 1 87 ? -7.825 11.992 4.858 1.00 60.06 87 LEU A C 1
ATOM 702 O O . LEU A 1 87 ? -7.777 10.787 5.115 1.00 60.06 87 LEU A O 1
ATOM 706 N N . PRO A 1 88 ? -6.822 12.826 5.188 1.00 57.59 88 PRO A N 1
ATOM 707 C CA . PRO A 1 88 ? -5.655 12.353 5.922 1.00 57.59 88 PRO A CA 1
ATOM 708 C C . PRO A 1 88 ? -6.120 11.742 7.246 1.00 57.59 88 PRO A C 1
ATOM 710 O O . PRO A 1 88 ? -6.958 12.329 7.923 1.00 57.59 88 PRO A O 1
ATOM 713 N N . PHE A 1 89 ? -5.614 10.569 7.624 1.00 57.12 89 PHE A N 1
ATOM 714 C CA . PHE A 1 89 ? -5.897 9.975 8.930 1.00 57.12 89 PHE A CA 1
ATOM 715 C C . PHE A 1 89 ? -4.651 10.081 9.822 1.00 57.12 89 PHE A C 1
ATOM 717 O O . PHE A 1 89 ? -3.611 9.542 9.444 1.00 57.12 89 PHE A O 1
ATOM 724 N N . PRO A 1 90 ? -4.725 10.734 10.999 1.00 62.62 90 PRO A N 1
ATOM 725 C CA . PRO A 1 90 ? -5.869 11.465 11.557 1.00 62.62 90 PRO A CA 1
ATOM 726 C C . PRO A 1 90 ? -6.049 12.867 10.934 1.00 62.62 90 PRO A C 1
ATOM 728 O O . PRO A 1 90 ? -5.105 13.651 10.865 1.00 62.62 90 PRO A O 1
ATOM 731 N N . SER A 1 91 ? -7.277 13.232 10.539 1.00 77.81 91 SER A N 1
ATOM 732 C CA . SER A 1 91 ? -7.569 14.579 10.017 1.00 77.81 91 SER A CA 1
ATOM 733 C C . SER A 1 91 ? -7.873 15.502 11.185 1.00 77.81 91 SER A C 1
ATOM 735 O O . SER A 1 91 ? -8.863 15.313 11.902 1.00 77.81 91 SER A O 1
ATOM 737 N N . LEU A 1 92 ? -7.038 16.526 11.366 1.00 80.75 92 LEU A N 1
ATOM 738 C CA . LEU A 1 92 ? -7.245 17.532 12.404 1.00 80.75 92 LEU A CA 1
ATOM 739 C C . LEU A 1 92 ? -8.572 18.274 12.195 1.00 80.75 92 LEU A C 1
ATOM 741 O O . LEU A 1 92 ? -9.325 18.468 13.145 1.00 80.75 92 LEU A O 1
ATOM 745 N N . GLN A 1 93 ? -8.888 18.633 10.948 1.00 80.62 93 GLN A N 1
ATOM 746 C CA . GLN A 1 93 ? -10.111 19.349 10.586 1.00 80.62 93 GLN A CA 1
ATOM 747 C C . GLN A 1 93 ? -11.358 18.493 10.833 1.00 80.62 93 GLN A C 1
ATOM 749 O O . GLN A 1 93 ? -12.306 18.965 11.460 1.00 80.62 93 GLN A O 1
ATOM 754 N N . ALA A 1 94 ? -11.350 17.225 10.402 1.00 80.62 94 ALA A N 1
ATOM 755 C CA . ALA A 1 94 ? -12.474 16.318 10.628 1.00 80.62 94 ALA A CA 1
ATOM 756 C C . ALA A 1 94 ? -12.679 16.044 12.125 1.00 80.62 94 ALA A C 1
ATOM 758 O O . ALA A 1 94 ? -13.811 16.056 12.608 1.00 80.62 94 ALA A O 1
ATOM 759 N N . SER A 1 95 ? -11.586 15.870 12.877 1.00 84.38 95 SER A N 1
ATOM 760 C CA . SER A 1 95 ? -11.631 15.683 14.331 1.00 84.38 95 SER A CA 1
ATOM 761 C C . SER A 1 95 ? -12.199 16.915 15.037 1.00 84.38 95 SER A C 1
ATOM 763 O O . SER A 1 95 ? -13.084 16.787 15.882 1.00 84.38 95 SER A O 1
ATOM 765 N N . ALA A 1 96 ? -11.748 18.116 14.662 1.00 88.50 96 ALA A N 1
ATOM 766 C CA . ALA A 1 96 ? -12.249 19.370 15.218 1.00 88.50 96 ALA A CA 1
ATOM 767 C C . ALA A 1 96 ? -13.745 19.563 14.930 1.00 88.50 96 ALA A C 1
ATOM 769 O O . ALA A 1 96 ? -14.508 19.917 15.830 1.00 88.50 96 ALA A O 1
ATOM 770 N N . PHE A 1 97 ? -14.182 19.264 13.704 1.00 87.75 97 PHE A N 1
ATOM 771 C CA . PHE A 1 97 ? -15.591 19.326 13.325 1.00 87.75 97 PHE A CA 1
ATOM 772 C C . PHE A 1 97 ? -16.445 18.304 14.091 1.00 87.75 97 PHE A C 1
ATOM 774 O O . PHE A 1 97 ? -17.505 18.650 14.612 1.00 87.75 97 PHE A O 1
ATOM 781 N N . GLY A 1 98 ? -15.962 17.068 14.244 1.00 87.00 98 GLY A N 1
ATOM 782 C CA . GLY A 1 98 ? -16.631 16.039 15.041 1.00 87.00 98 GLY A CA 1
ATOM 783 C C . GLY A 1 98 ? -16.776 16.431 16.516 1.00 87.00 98 GLY A C 1
ATOM 784 O O . GLY A 1 98 ? -17.860 16.298 17.086 1.00 87.00 98 GLY A O 1
ATOM 785 N N . ILE A 1 99 ? -15.719 16.982 17.124 1.00 90.38 99 ILE A N 1
ATOM 786 C CA . ILE A 1 99 ? -15.751 17.502 18.501 1.00 90.38 99 ILE A CA 1
ATOM 787 C C . ILE A 1 99 ? -16.754 18.652 18.618 1.00 90.38 99 ILE A C 1
ATOM 789 O O . ILE A 1 99 ? -17.543 18.682 19.563 1.00 90.38 99 ILE A O 1
ATOM 793 N N . PHE A 1 100 ? -16.765 19.574 17.653 1.00 92.88 100 PHE A N 1
ATOM 794 C CA . PHE A 1 100 ? -17.720 20.677 17.623 1.00 92.88 100 PHE A CA 1
ATOM 795 C C . PHE A 1 100 ? -19.171 20.172 17.601 1.00 92.88 100 PHE A C 1
ATOM 797 O O . PHE A 1 100 ? -19.967 20.569 18.455 1.00 92.88 100 PHE A O 1
ATOM 804 N N . LEU A 1 101 ? -19.506 19.243 16.698 1.00 90.69 101 LEU A N 1
ATOM 805 C CA . LEU A 1 101 ? -20.845 18.646 16.623 1.00 90.69 101 LEU A CA 1
ATOM 806 C C . LEU A 1 101 ? -21.230 17.917 17.914 1.00 90.69 101 LEU A C 1
ATOM 808 O O . LEU A 1 101 ? -22.366 18.041 18.375 1.00 90.69 101 LEU A O 1
ATOM 812 N N . LEU A 1 102 ? -20.287 17.195 18.523 1.00 90.50 102 LEU A N 1
ATOM 813 C CA . LEU A 1 102 ? -20.507 16.513 19.794 1.00 90.50 102 LEU A CA 1
ATOM 814 C C . LEU A 1 102 ? -20.843 17.506 20.915 1.00 90.50 102 LEU A C 1
ATOM 816 O O . LEU A 1 102 ? -21.824 17.311 21.633 1.00 90.50 102 LEU A O 1
ATOM 820 N N . VAL A 1 103 ? -20.052 18.572 21.064 1.00 93.19 103 VAL A N 1
ATOM 821 C CA . VAL A 1 103 ? -20.259 19.591 22.104 1.00 93.19 103 VAL A CA 1
ATOM 822 C C . VAL A 1 103 ? -21.599 20.291 21.906 1.00 93.19 103 VAL A C 1
ATOM 824 O O . VAL A 1 103 ? -22.389 20.361 22.847 1.00 93.19 103 VAL A O 1
ATOM 827 N N . VAL A 1 104 ? -21.900 20.744 20.686 1.00 93.06 104 VAL A N 1
ATOM 828 C CA . VAL A 1 104 ? -23.178 21.396 20.366 1.00 93.06 104 VAL A CA 1
ATOM 829 C C . VAL A 1 104 ? -24.352 20.451 20.625 1.00 93.06 104 VAL A C 1
ATOM 831 O O . VAL A 1 104 ? -25.320 20.841 21.278 1.00 93.06 104 VAL A O 1
ATOM 834 N N . GLY A 1 105 ? -24.258 19.192 20.188 1.00 91.75 105 GLY A N 1
ATOM 835 C CA . GLY A 1 105 ? -25.287 18.179 20.414 1.00 91.75 105 GLY A CA 1
ATOM 836 C C . GLY A 1 105 ? -25.539 17.910 21.900 1.00 91.75 105 GLY A C 1
ATOM 837 O O . GLY A 1 105 ? -26.692 17.880 22.337 1.00 91.75 105 GLY A O 1
ATOM 838 N N . LEU A 1 106 ? -24.478 17.783 22.704 1.00 92.44 106 LEU A N 1
ATOM 839 C CA . LEU A 1 106 ? -24.590 17.625 24.157 1.00 92.44 106 LEU A CA 1
ATOM 840 C C . LEU A 1 106 ? -25.181 18.872 24.825 1.00 92.44 106 LEU A C 1
ATOM 842 O O . LEU A 1 106 ? -26.039 18.738 25.696 1.00 92.44 106 LEU A O 1
ATOM 846 N N . MET A 1 107 ? -24.779 20.077 24.409 1.00 92.56 107 MET A N 1
ATOM 847 C CA . MET A 1 107 ? -25.339 21.332 24.926 1.00 92.56 107 MET A CA 1
ATOM 848 C C . MET A 1 107 ? -26.835 21.450 24.627 1.00 92.56 107 MET A C 1
ATOM 850 O O . MET A 1 107 ? -27.613 21.771 25.527 1.00 92.56 107 MET A O 1
ATOM 854 N N . LEU A 1 108 ? -27.257 21.150 23.395 1.00 92.50 108 LEU A N 1
ATOM 855 C CA . LEU A 1 108 ? -28.670 21.137 23.011 1.00 92.50 108 LEU A CA 1
ATOM 856 C C . LEU A 1 108 ? -29.452 20.106 23.824 1.00 92.50 108 LEU A C 1
ATOM 858 O O . LEU A 1 108 ? -30.500 20.433 24.377 1.00 92.50 108 LEU A O 1
ATOM 862 N N . LEU A 1 109 ? -28.916 18.893 23.978 1.00 92.25 109 LEU A N 1
ATOM 863 C CA . LEU A 1 109 ? -29.540 17.856 24.794 1.00 92.25 109 LEU A CA 1
ATOM 864 C C . LEU A 1 109 ? -29.726 18.322 26.243 1.00 92.25 109 LEU A C 1
ATOM 866 O O . LEU A 1 109 ? -30.814 18.184 26.800 1.00 92.25 109 LEU A O 1
ATOM 870 N N . ILE A 1 110 ? -28.686 18.903 26.848 1.00 92.69 110 ILE A N 1
ATOM 871 C CA . ILE A 1 110 ? -28.729 19.427 28.219 1.00 92.69 110 ILE A CA 1
ATOM 872 C C . ILE A 1 110 ? -29.755 20.553 28.351 1.00 92.69 110 ILE A C 1
ATOM 874 O O . ILE A 1 110 ? -30.415 20.630 29.385 1.00 92.69 110 ILE A O 1
ATOM 878 N N . ARG A 1 111 ? -29.891 21.407 27.333 1.00 92.25 111 ARG A N 1
ATOM 879 C CA . ARG A 1 111 ? -30.797 22.559 27.347 1.00 92.25 111 ARG A CA 1
ATOM 880 C C . ARG A 1 111 ? -32.263 22.174 27.146 1.00 92.25 111 ARG A C 1
ATOM 882 O O . ARG A 1 111 ? -33.131 22.811 27.727 1.00 92.25 111 ARG A O 1
ATOM 889 N N . ILE A 1 112 ? -32.536 21.158 26.327 1.00 92.31 112 ILE A N 1
ATOM 890 C CA . ILE A 1 112 ? -33.901 20.754 25.945 1.00 92.31 112 ILE A CA 1
ATOM 891 C C . ILE A 1 112 ? -34.495 19.744 26.941 1.00 92.31 112 ILE A C 1
ATOM 893 O O . ILE A 1 112 ? -35.711 19.600 27.024 1.00 92.31 112 ILE A O 1
ATOM 897 N N . THR A 1 113 ? -33.662 19.048 27.722 1.00 90.25 113 THR A N 1
ATOM 898 C CA . THR A 1 113 ? -34.130 18.004 28.648 1.00 90.25 113 THR A CA 1
ATOM 899 C C . THR A 1 113 ? -33.967 18.417 30.116 1.00 90.25 113 THR A C 1
ATOM 901 O O . THR A 1 113 ? -32.924 18.949 30.495 1.00 90.25 113 THR A O 1
ATOM 904 N N . PRO A 1 114 ? -34.944 18.159 31.003 1.00 85.19 114 PRO A N 1
ATOM 905 C CA . PRO A 1 114 ? -34.823 18.451 32.435 1.00 85.19 114 PRO A CA 1
ATOM 906 C C . PRO A 1 114 ? -33.926 17.426 33.130 1.00 85.19 114 PRO A C 1
ATOM 908 O O . PRO A 1 114 ? -33.893 16.265 32.723 1.00 85.19 114 PRO A O 1
ATOM 911 N N . THR A 1 115 ? -33.115 17.843 34.109 1.00 85.19 115 THR A N 1
ATOM 912 C CA . THR A 1 115 ? -32.237 16.917 34.853 1.00 85.19 115 THR A CA 1
ATOM 913 C C . THR A 1 115 ? -33.072 15.834 35.525 1.00 85.19 115 THR A C 1
ATOM 915 O O . THR A 1 115 ? -34.017 16.176 36.231 1.00 85.19 115 THR A O 1
ATOM 918 N N . PRO A 1 116 ? -32.751 14.545 35.317 1.00 83.62 116 PRO A N 1
ATOM 919 C CA . PRO A 1 116 ? -33.536 13.461 35.885 1.00 83.62 116 PRO A CA 1
ATOM 920 C C . PRO A 1 116 ? -33.440 13.490 37.410 1.00 83.62 116 PRO A C 1
ATOM 922 O O . PRO A 1 116 ? -32.347 13.651 37.962 1.00 83.62 116 PRO A O 1
ATOM 925 N N . GLU A 1 117 ? -34.566 13.270 38.085 1.00 77.25 117 GLU A N 1
ATOM 926 C CA . GLU A 1 117 ? -34.559 13.090 39.533 1.00 77.25 117 GLU A CA 1
ATOM 927 C C . GLU A 1 117 ? -33.708 11.862 39.917 1.00 77.25 117 GLU A C 1
ATOM 929 O O . GLU A 1 117 ? -33.670 10.861 39.175 1.00 77.25 117 GLU A O 1
ATOM 934 N N . PRO A 1 118 ? -32.977 11.926 41.048 1.00 69.88 118 PRO A N 1
ATOM 935 C CA . PRO A 1 118 ? -32.214 10.789 41.532 1.00 69.88 118 PRO A CA 1
ATOM 936 C C . PRO A 1 118 ? -33.173 9.642 41.855 1.00 69.88 118 PRO A C 1
ATOM 938 O O . PRO A 1 118 ? -34.079 9.800 42.667 1.00 69.88 118 PRO A O 1
ATOM 941 N N . GLU A 1 119 ? -32.957 8.469 41.256 1.00 66.88 119 GLU A N 1
ATOM 942 C CA . GLU A 1 119 ? -33.675 7.266 41.687 1.00 66.88 119 GLU A CA 1
ATOM 943 C C . GLU A 1 119 ? -33.367 6.983 43.162 1.00 66.88 119 GLU A C 1
ATOM 945 O O . GLU A 1 119 ? -32.207 7.052 43.592 1.00 66.88 119 GLU A O 1
ATOM 950 N N . SER A 1 120 ? -34.404 6.656 43.937 1.00 62.66 120 SER A N 1
ATOM 951 C CA . SER A 1 120 ? -34.257 6.272 45.338 1.00 62.66 120 SER A CA 1
ATOM 952 C C . SER A 1 120 ? -33.323 5.066 45.442 1.00 62.66 120 SER A C 1
ATOM 954 O O . SER A 1 120 ? -33.610 3.993 44.902 1.00 62.66 120 SER A O 1
ATOM 956 N N . LYS A 1 121 ? -32.194 5.229 46.135 1.00 65.50 121 LYS A N 1
ATOM 957 C CA . LYS A 1 121 ? -31.272 4.120 46.398 1.00 65.50 121 LYS A CA 1
ATOM 958 C C . LYS A 1 121 ? -31.956 3.102 47.309 1.00 65.50 121 LYS A C 1
ATOM 960 O O . LYS A 1 121 ? -32.635 3.476 48.259 1.00 65.50 121 LYS A O 1
ATOM 965 N N . ILE A 1 122 ? -31.745 1.818 47.034 1.00 61.84 122 ILE A N 1
ATOM 966 C CA . ILE A 1 122 ? -32.212 0.739 47.911 1.00 61.84 122 ILE A CA 1
ATOM 967 C C . ILE A 1 122 ? -31.374 0.800 49.198 1.00 61.84 122 ILE A C 1
ATOM 969 O O . ILE A 1 122 ? -30.170 0.544 49.149 1.00 61.84 122 ILE A O 1
ATOM 973 N N . ASN A 1 123 ? -31.989 1.162 50.327 1.00 55.78 123 ASN A N 1
ATOM 974 C CA . ASN A 1 123 ? -31.284 1.425 51.590 1.00 55.78 123 ASN A CA 1
ATOM 975 C C . ASN A 1 123 ? -31.048 0.178 52.478 1.00 55.78 123 ASN A C 1
ATOM 977 O O . ASN A 1 123 ? -30.303 0.279 53.448 1.00 55.78 123 ASN A O 1
ATOM 981 N N . ASP A 1 124 ? -31.571 -1.008 52.137 1.00 54.59 124 ASP A N 1
ATOM 982 C CA . ASP A 1 124 ? -31.802 -2.059 53.154 1.00 54.59 124 ASP A CA 1
ATOM 983 C C . ASP A 1 124 ? -30.840 -3.272 53.210 1.00 54.59 124 ASP A C 1
ATOM 985 O O . ASP A 1 124 ? -31.219 -4.323 53.718 1.00 54.59 124 ASP A O 1
ATOM 989 N N . ILE A 1 125 ? -29.586 -3.217 52.729 1.00 52.75 125 ILE A N 1
ATOM 990 C CA . ILE A 1 125 ? -28.630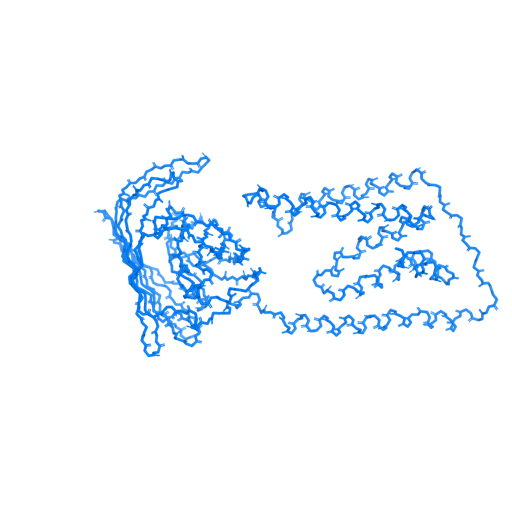 -4.358 52.860 1.00 52.75 125 ILE A CA 1
ATOM 991 C C . ILE A 1 125 ? -27.187 -3.835 53.006 1.00 52.75 125 ILE A C 1
ATOM 993 O O . ILE A 1 125 ? -26.880 -2.862 52.319 1.00 52.75 125 ILE A O 1
ATOM 997 N N . PRO A 1 126 ? -26.271 -4.455 53.801 1.00 53.50 126 PRO A N 1
ATOM 998 C CA . PRO A 1 126 ? -24.872 -4.023 53.952 1.00 53.50 126 PRO A CA 1
ATOM 999 C C . PRO A 1 126 ? -24.202 -3.776 52.594 1.00 53.50 126 PRO A C 1
ATOM 1001 O O . PRO A 1 126 ? -23.769 -4.686 51.878 1.00 53.50 126 PRO A O 1
ATOM 1004 N N . THR A 1 127 ? -24.157 -2.497 52.227 1.00 61.19 127 THR A N 1
ATOM 1005 C CA . THR A 1 127 ? -23.942 -2.004 50.861 1.00 61.19 127 THR A CA 1
ATOM 1006 C C . THR A 1 127 ? -22.529 -2.270 50.354 1.00 61.19 127 THR A C 1
ATOM 1008 O O . THR A 1 127 ? -22.301 -2.327 49.147 1.00 61.19 127 THR A O 1
ATOM 1011 N N . GLN A 1 128 ? -21.572 -2.487 51.256 1.00 59.69 128 GLN A N 1
ATOM 1012 C CA . GLN A 1 128 ? -20.159 -2.645 50.924 1.00 59.69 128 GLN A CA 1
ATOM 1013 C C . GLN A 1 128 ? -19.843 -4.012 50.292 1.00 59.69 128 GLN A C 1
ATOM 1015 O O . GLN A 1 128 ? -19.168 -4.064 49.265 1.00 59.69 128 GLN A O 1
ATOM 1020 N N . LYS A 1 129 ? -20.401 -5.114 50.822 1.00 62.88 129 LYS A N 1
ATOM 1021 C CA . LYS A 1 129 ? -20.139 -6.478 50.314 1.00 62.88 129 LYS A CA 1
ATOM 1022 C C . LYS A 1 129 ? -20.739 -6.690 48.914 1.00 62.88 129 LYS A C 1
ATOM 1024 O O . LYS A 1 129 ? -20.082 -7.247 48.040 1.00 62.88 129 LYS A O 1
ATOM 1029 N N . LYS A 1 130 ? -21.945 -6.159 48.658 1.00 64.06 130 LYS A N 1
ATOM 1030 C CA . LYS A 1 130 ? -22.584 -6.183 47.323 1.00 64.06 130 LYS A CA 1
ATOM 1031 C C . LYS A 1 130 ? -21.923 -5.230 46.321 1.00 64.06 130 LYS A C 1
ATOM 1033 O O . LYS A 1 130 ? -21.858 -5.553 45.139 1.00 64.06 130 LYS A O 1
ATOM 1038 N N . ARG A 1 131 ? -21.379 -4.094 46.779 1.00 66.06 131 ARG A N 1
ATOM 1039 C CA . ARG A 1 131 ? -20.613 -3.169 45.927 1.00 66.06 131 ARG A CA 1
ATOM 1040 C C . ARG A 1 131 ? -19.332 -3.781 45.387 1.00 66.06 131 ARG A C 1
ATOM 1042 O O . ARG A 1 131 ? -19.027 -3.513 44.237 1.00 66.06 131 ARG A O 1
ATOM 1049 N N . ILE A 1 132 ? -18.613 -4.575 46.182 1.00 67.88 132 ILE A N 1
ATOM 1050 C CA . ILE A 1 132 ? -17.391 -5.267 45.739 1.00 67.88 132 ILE A CA 1
ATOM 1051 C C . ILE A 1 132 ? -17.739 -6.346 44.711 1.00 67.88 132 ILE A C 1
ATOM 1053 O O . ILE A 1 132 ? -17.130 -6.394 43.646 1.00 67.88 132 ILE A O 1
ATOM 1057 N N . ILE A 1 133 ? -18.784 -7.139 44.976 1.00 73.75 133 ILE A N 1
ATOM 1058 C CA . ILE A 1 133 ? -19.274 -8.150 44.028 1.00 73.75 133 ILE A CA 1
ATOM 1059 C C . ILE A 1 133 ? -19.667 -7.497 42.697 1.00 73.75 133 ILE A C 1
ATOM 1061 O O . ILE A 1 133 ? -19.347 -8.033 41.648 1.00 73.75 133 ILE A O 1
ATOM 1065 N N . ALA A 1 134 ? -20.265 -6.304 42.692 1.00 75.88 134 ALA A N 1
ATOM 1066 C CA . ALA A 1 134 ? -20.685 -5.640 41.455 1.00 75.88 134 ALA A CA 1
ATOM 1067 C C . ALA A 1 134 ? -19.547 -5.331 40.449 1.00 75.88 134 ALA A C 1
ATOM 1069 O O . ALA A 1 134 ? -19.843 -5.015 39.297 1.00 75.88 134 ALA A O 1
ATOM 1070 N N . TRP A 1 135 ? -18.269 -5.438 40.833 1.00 82.31 135 TRP A N 1
ATOM 1071 C CA . TRP A 1 135 ? -17.129 -5.265 39.920 1.00 82.31 135 TRP A CA 1
ATOM 1072 C C . TRP A 1 135 ? -16.717 -6.541 39.179 1.00 82.31 135 TRP A C 1
ATOM 1074 O O . TRP A 1 135 ? -15.994 -6.437 38.188 1.00 82.31 135 TRP A O 1
ATOM 1084 N N . TRP A 1 136 ? -17.189 -7.726 39.595 1.00 86.81 136 TRP A N 1
ATOM 1085 C CA . TRP A 1 136 ? -16.810 -8.997 38.962 1.00 86.81 136 TRP A CA 1
ATOM 1086 C C . TRP A 1 136 ? -17.034 -9.023 37.436 1.00 86.81 136 TRP A C 1
ATOM 1088 O O . TRP A 1 136 ? -16.152 -9.539 36.749 1.00 86.81 136 TRP A O 1
ATOM 1098 N N . PRO A 1 137 ? -18.108 -8.424 36.861 1.00 90.94 137 PRO A N 1
ATOM 1099 C CA . PRO A 1 137 ? -18.302 -8.435 35.413 1.00 90.94 137 PRO A CA 1
ATOM 1100 C C . PRO A 1 137 ? -17.228 -7.639 34.673 1.00 90.94 137 PRO A C 1
ATOM 1102 O O . PRO A 1 137 ? -16.819 -8.040 33.590 1.00 90.94 137 PRO A O 1
ATOM 1105 N N . ILE A 1 138 ? -16.744 -6.533 35.256 1.00 91.25 138 ILE A N 1
ATOM 1106 C CA . ILE A 1 138 ? -15.643 -5.755 34.672 1.00 91.25 138 ILE A CA 1
ATOM 1107 C C . ILE A 1 138 ? -14.357 -6.565 34.733 1.00 91.25 138 ILE A C 1
ATOM 1109 O O . ILE A 1 138 ? -13.659 -6.646 33.737 1.00 91.25 138 ILE A O 1
ATOM 1113 N N . ILE A 1 139 ? -14.060 -7.194 35.872 1.00 91.25 139 ILE A N 1
ATOM 1114 C CA . ILE A 1 139 ? -12.845 -8.005 36.028 1.00 91.25 139 ILE A CA 1
ATOM 1115 C C . ILE A 1 139 ? -12.837 -9.153 35.009 1.00 91.25 139 ILE A C 1
ATOM 1117 O O . ILE A 1 139 ? -11.846 -9.341 34.307 1.00 91.25 139 ILE A O 1
ATOM 1121 N N . GLY A 1 140 ? -13.957 -9.872 34.879 1.00 94.12 140 GLY A N 1
ATOM 1122 C CA . GLY A 1 140 ? -14.108 -10.945 33.897 1.00 94.12 140 GLY A CA 1
ATOM 1123 C C . GLY A 1 140 ? -13.994 -10.447 32.454 1.00 94.12 140 GLY A C 1
ATOM 1124 O O . GLY A 1 140 ? -13.242 -11.019 31.671 1.00 94.12 140 GLY A O 1
ATOM 1125 N N . ALA A 1 141 ? -14.678 -9.351 32.110 1.00 94.81 141 ALA A N 1
ATOM 1126 C CA . ALA A 1 141 ? -14.602 -8.763 30.774 1.00 94.81 141 ALA A CA 1
ATOM 1127 C C . ALA A 1 141 ? -13.189 -8.265 30.439 1.00 94.81 141 ALA A C 1
ATOM 1129 O O . ALA A 1 141 ? -12.721 -8.484 29.327 1.00 94.81 141 ALA A O 1
ATOM 1130 N N . THR A 1 142 ? -12.486 -7.651 31.395 1.00 95.19 142 THR A N 1
ATOM 1131 C CA . THR A 1 142 ? -11.094 -7.222 31.223 1.00 95.19 142 THR A CA 1
ATOM 1132 C C . THR A 1 142 ? -10.184 -8.418 30.988 1.00 95.19 142 THR A C 1
ATOM 1134 O O . THR A 1 142 ? -9.362 -8.363 30.084 1.00 95.19 142 THR A O 1
ATOM 1137 N N . PHE A 1 143 ? -10.335 -9.513 31.739 1.00 95.81 143 PHE A N 1
ATOM 1138 C CA . PHE A 1 143 ? -9.535 -10.719 31.513 1.00 95.81 143 PHE A CA 1
ATOM 1139 C C . PHE A 1 143 ? -9.737 -11.284 30.098 1.00 95.81 143 PHE A C 1
ATOM 1141 O O . PHE A 1 143 ? -8.763 -11.499 29.381 1.00 95.81 143 PHE A O 1
ATOM 1148 N N . ILE A 1 144 ? -10.992 -11.449 29.666 1.00 96.25 144 ILE A N 1
ATOM 1149 C CA . ILE A 1 144 ? -11.318 -11.936 28.314 1.00 96.25 144 ILE A CA 1
ATOM 1150 C C . ILE A 1 144 ? -10.767 -10.978 27.247 1.00 96.25 144 ILE A C 1
ATOM 1152 O O . ILE A 1 144 ? -10.168 -11.417 26.267 1.00 96.25 144 ILE A O 1
ATOM 1156 N N . PHE A 1 145 ? -10.920 -9.669 27.453 1.00 96.00 145 PHE A N 1
ATOM 1157 C CA . PHE A 1 145 ? -10.384 -8.658 26.548 1.00 96.00 145 PHE A CA 1
ATOM 1158 C C . PHE A 1 145 ? -8.857 -8.714 26.461 1.00 96.00 145 PHE A C 1
ATOM 1160 O O . PHE A 1 145 ? -8.330 -8.637 25.361 1.00 96.00 145 PHE A O 1
ATOM 1167 N N . MET A 1 146 ? -8.143 -8.890 27.578 1.00 96.31 146 MET A N 1
ATOM 1168 C CA . MET A 1 146 ? -6.679 -9.000 27.579 1.00 96.31 146 MET A CA 1
ATOM 1169 C C . MET A 1 146 ? -6.199 -10.222 26.794 1.00 96.31 146 MET A C 1
ATOM 1171 O O . MET A 1 146 ? -5.214 -10.120 26.068 1.00 96.31 146 MET A O 1
ATOM 1175 N N . VAL A 1 147 ? -6.910 -11.351 26.884 1.00 95.25 147 VAL A N 1
ATOM 1176 C CA . VAL A 1 147 ? -6.630 -12.530 26.050 1.00 95.25 147 VAL A CA 1
ATOM 1177 C C . VAL A 1 147 ? -6.845 -12.203 24.570 1.00 95.25 147 VAL A C 1
ATOM 1179 O O . VAL A 1 147 ? -5.967 -12.473 23.757 1.00 95.25 147 VAL A O 1
ATOM 1182 N N . SER A 1 148 ? -7.967 -11.570 24.216 1.00 92.81 148 SER A N 1
ATOM 1183 C CA . SER A 1 148 ? -8.251 -11.169 22.830 1.00 92.81 148 SER A CA 1
ATOM 1184 C C . SER A 1 148 ? -7.237 -10.161 22.287 1.00 92.81 148 SER A C 1
ATOM 1186 O O . SER A 1 148 ? -6.778 -10.299 21.161 1.00 92.81 148 SER A O 1
ATOM 1188 N N . ALA A 1 149 ? -6.847 -9.176 23.094 1.00 90.88 149 ALA A N 1
ATOM 1189 C CA . ALA A 1 149 ? -5.848 -8.176 22.746 1.00 90.88 149 ALA A CA 1
ATOM 1190 C C . ALA A 1 149 ? -4.465 -8.808 22.542 1.00 90.88 149 ALA A C 1
ATOM 1192 O O . ALA A 1 149 ? -3.766 -8.455 21.599 1.00 90.88 149 ALA A O 1
ATOM 1193 N N . ALA A 1 150 ? -4.079 -9.772 23.387 1.00 90.75 150 ALA A N 1
ATOM 1194 C CA . ALA A 1 150 ? -2.840 -10.521 23.206 1.00 90.75 150 ALA A CA 1
ATOM 1195 C C . ALA A 1 150 ? -2.868 -11.348 21.914 1.00 90.75 150 ALA A C 1
ATOM 1197 O O . ALA A 1 150 ? -1.899 -11.319 21.163 1.00 90.75 150 ALA A O 1
ATOM 1198 N N . LEU A 1 151 ? -3.980 -12.031 21.621 1.00 87.38 151 LEU A N 1
ATOM 1199 C CA . LEU A 1 151 ? -4.155 -12.761 20.362 1.00 87.38 151 LEU A CA 1
ATOM 1200 C C . LEU A 1 151 ? -4.125 -11.826 19.146 1.00 87.38 151 LEU A C 1
ATOM 1202 O O . LEU A 1 151 ? -3.509 -12.170 18.146 1.00 87.38 151 LEU A O 1
ATOM 1206 N N . GLU A 1 152 ? -4.743 -10.645 19.228 1.00 83.19 152 GLU A N 1
ATOM 1207 C CA . GLU A 1 152 ? -4.705 -9.629 18.169 1.00 83.19 152 GLU A CA 1
ATOM 1208 C C . GLU A 1 152 ? -3.277 -9.137 17.915 1.00 83.19 152 GLU A C 1
ATOM 1210 O O . GLU A 1 152 ? -2.889 -9.001 16.763 1.00 83.19 152 GLU A O 1
ATOM 1215 N N . ILE A 1 153 ? -2.471 -8.936 18.962 1.00 81.69 153 ILE A N 1
ATOM 1216 C CA . ILE A 1 153 ? -1.059 -8.553 18.824 1.00 81.69 153 ILE A CA 1
ATOM 1217 C C . ILE A 1 153 ? -0.221 -9.710 18.264 1.00 81.69 153 ILE A C 1
ATOM 1219 O O . ILE A 1 153 ? 0.577 -9.497 17.358 1.00 81.69 153 ILE A O 1
ATOM 1223 N N . ILE A 1 154 ? -0.395 -10.936 18.764 1.00 78.88 154 ILE A N 1
ATOM 1224 C CA . ILE A 1 154 ? 0.365 -12.109 18.295 1.00 78.88 154 ILE A CA 1
ATOM 1225 C C . ILE A 1 154 ? 0.063 -12.405 16.822 1.00 78.88 154 ILE A C 1
ATOM 1227 O O . ILE A 1 154 ? 0.974 -12.717 16.063 1.00 78.88 154 ILE A O 1
ATOM 1231 N N . ASN A 1 155 ? -1.204 -12.288 16.422 1.00 72.00 155 ASN A N 1
ATOM 1232 C CA . ASN A 1 155 ? -1.639 -12.490 15.042 1.00 72.00 155 ASN A CA 1
ATOM 1233 C C . ASN A 1 155 ? -1.499 -11.231 14.181 1.00 72.00 155 ASN A C 1
ATOM 1235 O O . ASN A 1 155 ? -1.777 -11.287 12.984 1.00 72.00 155 ASN A O 1
ATOM 1239 N N . SER A 1 156 ? -1.105 -10.090 14.756 1.00 65.12 156 SER A N 1
ATOM 1240 C CA . SER A 1 156 ? -0.804 -8.916 13.949 1.00 65.12 156 SER A CA 1
ATOM 1241 C C . SER A 1 156 ? 0.458 -9.210 13.150 1.00 65.12 156 SER A C 1
ATOM 1243 O O . SER A 1 156 ? 1.537 -9.407 13.709 1.00 65.12 156 SER A O 1
ATOM 1245 N N . SER A 1 157 ? 0.328 -9.263 11.824 1.00 52.94 157 SER A N 1
ATOM 1246 C CA . SER A 1 157 ? 1.501 -9.206 10.963 1.00 52.94 157 SER A CA 1
ATOM 1247 C C . SER A 1 157 ? 2.240 -7.908 11.288 1.00 52.94 157 SER A C 1
ATOM 1249 O O . SER A 1 157 ? 1.591 -6.858 11.390 1.00 52.94 157 SER A O 1
ATOM 1251 N N . PRO A 1 158 ? 3.573 -7.943 11.477 1.00 53.59 158 PRO A N 1
ATOM 1252 C CA . PRO A 1 158 ? 4.324 -6.717 11.620 1.00 53.59 158 PRO A CA 1
ATOM 1253 C C . PRO A 1 158 ? 3.990 -5.859 10.411 1.00 53.59 158 PRO A C 1
ATOM 1255 O O . PRO A 1 158 ? 4.129 -6.299 9.272 1.00 53.59 158 PRO A O 1
ATOM 1258 N N . ILE A 1 159 ? 3.547 -4.636 10.678 1.00 53.31 159 ILE A N 1
ATOM 1259 C CA . ILE A 1 159 ? 3.116 -3.671 9.669 1.00 53.31 159 ILE A CA 1
ATOM 1260 C C . ILE A 1 159 ? 4.185 -3.484 8.559 1.00 53.31 159 ILE A C 1
ATOM 1262 O O . ILE A 1 159 ? 3.841 -3.080 7.457 1.00 53.31 159 ILE A O 1
ATOM 1266 N N . ASN A 1 160 ? 5.445 -3.858 8.829 1.00 53.09 160 ASN A N 1
ATOM 1267 C CA . ASN A 1 160 ? 6.617 -3.734 7.957 1.00 53.09 160 ASN A CA 1
ATOM 1268 C C . ASN A 1 160 ? 7.037 -5.018 7.202 1.00 53.09 160 ASN A C 1
ATOM 1270 O O . ASN A 1 160 ? 8.087 -5.009 6.558 1.00 53.09 160 ASN A O 1
ATOM 1274 N N . TYR A 1 161 ? 6.310 -6.136 7.315 1.00 65.19 161 TYR A N 1
ATOM 1275 C CA . TYR A 1 161 ? 6.651 -7.373 6.600 1.00 65.19 161 TYR A CA 1
ATOM 1276 C C . TYR A 1 161 ? 5.639 -7.645 5.487 1.00 65.19 161 TYR A C 1
ATOM 1278 O O . TYR A 1 161 ? 4.473 -7.934 5.755 1.00 65.19 161 TYR A O 1
ATOM 1286 N N . LEU A 1 162 ? 6.096 -7.545 4.236 1.00 81.12 162 LEU A N 1
ATOM 1287 C CA . LEU A 1 162 ? 5.343 -7.998 3.070 1.00 81.12 162 LEU A CA 1
ATOM 1288 C C . LEU A 1 162 ? 5.434 -9.531 3.021 1.00 81.12 162 LEU A C 1
ATOM 1290 O O . LEU A 1 162 ? 6.547 -10.046 2.900 1.00 81.12 162 LEU A O 1
ATOM 1294 N N . PRO A 1 163 ? 4.313 -10.267 3.132 1.00 84.81 163 PRO A N 1
ATOM 1295 C CA . PRO A 1 163 ? 4.307 -11.728 3.161 1.00 84.81 163 PRO A CA 1
ATOM 1296 C C . PRO A 1 163 ? 4.488 -12.301 1.749 1.00 84.81 163 PRO A C 1
ATOM 1298 O O . PRO A 1 163 ? 3.582 -12.912 1.194 1.00 84.81 163 PRO A O 1
ATOM 1301 N N . LEU A 1 164 ? 5.646 -12.045 1.147 1.00 88.50 164 LEU A N 1
ATOM 1302 C CA . LEU A 1 164 ? 5.961 -12.473 -0.207 1.00 88.50 164 LEU A CA 1
ATOM 1303 C C . LEU A 1 164 ? 6.258 -13.978 -0.238 1.00 88.50 164 LEU A C 1
ATOM 1305 O O . LEU A 1 164 ? 7.084 -14.467 0.532 1.00 88.50 164 LEU A O 1
ATOM 1309 N N . SER A 1 165 ? 5.605 -14.696 -1.150 1.00 87.38 165 SER A N 1
ATOM 1310 C CA . SER A 1 165 ? 5.864 -16.104 -1.456 1.00 87.38 165 SER A CA 1
ATOM 1311 C C . SER A 1 165 ? 6.196 -16.283 -2.934 1.00 87.38 165 SER A C 1
ATOM 1313 O O . SER A 1 165 ? 5.687 -15.573 -3.800 1.00 87.38 165 SER A O 1
ATOM 1315 N N . THR A 1 166 ? 7.037 -17.270 -3.234 1.00 87.50 166 THR A N 1
ATOM 1316 C CA . THR A 1 166 ? 7.342 -17.679 -4.607 1.00 87.50 166 THR A CA 1
ATOM 1317 C C . THR A 1 166 ? 6.359 -18.678 -5.191 1.00 87.50 166 THR A C 1
ATOM 1319 O O . THR A 1 166 ? 6.407 -18.908 -6.396 1.00 87.50 166 THR A O 1
ATOM 1322 N N . ASP A 1 167 ? 5.434 -19.211 -4.389 1.00 84.94 167 ASP A N 1
ATOM 1323 C CA . ASP A 1 167 ? 4.452 -20.209 -4.835 1.00 84.94 167 ASP A CA 1
ATOM 1324 C C . ASP A 1 167 ? 3.560 -19.697 -5.978 1.00 84.94 167 ASP A C 1
ATOM 1326 O O . ASP A 1 167 ? 3.079 -20.482 -6.790 1.00 84.94 167 ASP A O 1
ATOM 1330 N N . GLN A 1 168 ? 3.336 -18.381 -6.026 1.00 84.19 168 GLN A N 1
ATOM 1331 C CA . GLN A 1 168 ? 2.497 -17.707 -7.019 1.00 84.19 168 GLN A CA 1
ATOM 1332 C C . GLN A 1 168 ? 3.299 -17.069 -8.160 1.00 84.19 168 GLN A C 1
ATOM 1334 O O . GLN A 1 168 ? 2.708 -16.517 -9.084 1.00 84.19 168 GLN A O 1
ATOM 1339 N N . MET A 1 169 ? 4.634 -17.105 -8.105 1.00 90.75 169 MET A N 1
ATOM 1340 C CA . MET A 1 169 ? 5.459 -16.478 -9.134 1.00 90.75 169 MET A CA 1
ATOM 1341 C C . MET A 1 169 ? 5.404 -17.288 -10.434 1.00 90.75 169 MET A C 1
ATOM 1343 O O . MET A 1 169 ? 5.367 -18.521 -10.396 1.00 90.75 169 MET A O 1
ATOM 1347 N N . PRO A 1 170 ? 5.436 -16.624 -11.599 1.00 91.56 170 PRO A N 1
ATOM 1348 C CA . PRO A 1 170 ? 5.411 -17.316 -12.872 1.00 91.56 170 PRO A CA 1
ATOM 1349 C C . PRO A 1 170 ? 6.698 -18.127 -13.073 1.00 91.56 170 PRO A C 1
ATOM 1351 O O . PRO A 1 170 ? 7.752 -17.849 -12.490 1.00 91.56 170 PRO A O 1
ATOM 1354 N N . GLY A 1 171 ? 6.600 -19.139 -13.933 1.00 90.50 171 GLY A N 1
ATOM 1355 C CA . GLY A 1 171 ? 7.769 -19.760 -14.546 1.00 90.50 171 GLY A CA 1
ATOM 1356 C C . GLY A 1 171 ? 8.376 -18.838 -15.604 1.00 90.50 171 GLY A C 1
ATOM 1357 O O . GLY A 1 171 ? 8.428 -17.620 -15.440 1.00 90.50 171 GLY A O 1
ATOM 1358 N N . ASP A 1 172 ? 8.798 -19.427 -16.716 1.00 93.56 172 ASP A N 1
ATOM 1359 C CA . ASP A 1 172 ? 9.259 -18.648 -17.859 1.00 93.56 172 ASP A CA 1
ATOM 1360 C C . ASP A 1 172 ? 8.037 -18.084 -18.597 1.00 93.56 172 ASP A C 1
ATOM 1362 O O . ASP A 1 172 ? 7.190 -18.840 -19.074 1.00 93.56 172 ASP A O 1
ATOM 1366 N N . VAL A 1 173 ? 7.915 -16.757 -18.638 1.00 94.94 173 VAL A N 1
ATOM 1367 C CA . VAL A 1 173 ? 6.820 -16.056 -19.326 1.00 94.94 173 VAL A CA 1
ATOM 1368 C C . VAL A 1 173 ? 7.332 -14.753 -19.919 1.00 94.94 173 VAL A C 1
ATOM 1370 O O . VAL A 1 173 ? 8.143 -14.059 -19.300 1.00 94.94 173 VAL A O 1
ATOM 1373 N N . ASN A 1 174 ? 6.850 -14.404 -21.108 1.00 96.56 174 ASN A N 1
ATOM 1374 C CA . ASN A 1 174 ? 7.089 -13.101 -21.708 1.00 96.56 174 ASN A CA 1
ATOM 1375 C C . ASN A 1 174 ? 5.809 -12.263 -21.683 1.00 96.56 174 ASN A C 1
ATOM 1377 O O . ASN A 1 174 ? 4.749 -12.702 -22.126 1.00 96.56 174 ASN A O 1
ATOM 1381 N N . LEU A 1 175 ? 5.922 -11.046 -21.163 1.00 97.69 175 LEU A N 1
ATOM 1382 C CA . LEU A 1 175 ? 4.830 -10.091 -21.043 1.00 97.69 175 LEU A CA 1
ATOM 1383 C C . LEU A 1 175 ? 5.147 -8.875 -21.899 1.00 97.69 175 LEU A C 1
ATOM 1385 O O . LEU A 1 175 ? 6.137 -8.183 -21.655 1.00 97.69 175 LEU A O 1
ATOM 1389 N N . SER A 1 176 ? 4.293 -8.587 -22.872 1.00 98.25 176 SER A N 1
ATOM 1390 C CA . SER A 1 176 ? 4.415 -7.382 -23.684 1.00 98.25 176 SER A CA 1
ATOM 1391 C C . SER A 1 176 ? 3.349 -6.376 -23.287 1.00 98.25 176 SER A C 1
ATOM 1393 O O . SER A 1 176 ? 2.182 -6.721 -23.114 1.00 98.25 176 SER A O 1
ATOM 1395 N N . TYR A 1 177 ? 3.752 -5.119 -23.157 1.00 98.44 177 TYR A N 1
ATOM 1396 C CA . TYR A 1 177 ? 2.896 -4.009 -22.771 1.00 98.44 177 TYR A CA 1
ATOM 1397 C C . TYR A 1 177 ? 2.951 -2.915 -23.819 1.00 98.44 177 TYR A C 1
ATOM 1399 O O . TYR A 1 177 ? 4.003 -2.626 -24.392 1.00 98.44 177 TYR A O 1
ATOM 1407 N N . GLU A 1 178 ? 1.833 -2.232 -23.991 1.00 98.12 178 GLU A N 1
ATOM 1408 C CA . GLU A 1 178 ? 1.837 -0.897 -24.562 1.00 98.12 178 GLU A CA 1
ATOM 1409 C C . GLU A 1 178 ? 1.969 0.152 -23.453 1.00 98.12 178 GLU A C 1
ATOM 1411 O O . GLU A 1 178 ? 1.462 -0.018 -22.338 1.00 98.12 178 GLU A O 1
ATOM 1416 N N . LEU A 1 179 ? 2.671 1.238 -23.760 1.00 97.88 179 LEU A N 1
ATOM 1417 C CA . LEU A 1 179 ? 2.858 2.372 -22.868 1.00 97.88 179 LEU A CA 1
ATOM 1418 C C . LEU A 1 179 ? 1.912 3.484 -23.282 1.00 97.88 179 LEU A C 1
ATOM 1420 O O . LEU A 1 179 ? 1.911 3.889 -24.444 1.00 97.88 179 LEU A O 1
ATOM 1424 N N . ARG A 1 180 ? 1.158 4.023 -22.329 1.00 97.44 180 ARG A N 1
ATOM 1425 C CA . ARG A 1 180 ? 0.291 5.176 -22.563 1.00 97.44 180 ARG A CA 1
ATOM 1426 C C . ARG A 1 180 ? 0.618 6.311 -21.617 1.00 97.44 180 ARG A C 1
ATOM 1428 O O . ARG A 1 180 ? 0.803 6.092 -20.421 1.00 97.44 180 ARG A O 1
ATOM 1435 N N . HIS A 1 181 ? 0.656 7.538 -22.118 1.00 95.62 181 HIS A N 1
ATOM 1436 C CA . HIS A 1 181 ? 0.774 8.693 -21.233 1.00 95.62 181 HIS A CA 1
ATOM 1437 C C . HIS A 1 181 ? -0.531 8.928 -20.454 1.00 95.62 181 HIS A C 1
ATOM 1439 O O . HIS A 1 181 ? -1.574 8.357 -20.772 1.00 95.62 181 HIS A O 1
ATOM 1445 N N . LYS A 1 182 ? -0.535 9.848 -19.485 1.00 93.81 182 LYS A N 1
ATOM 1446 C CA . LYS A 1 182 ? -1.707 10.106 -18.621 1.00 93.81 182 LYS A CA 1
ATOM 1447 C C . LYS A 1 182 ? -2.979 10.584 -19.333 1.00 93.81 182 LYS A C 1
ATOM 1449 O O . LYS A 1 182 ? -4.059 10.448 -18.769 1.00 93.81 182 LYS A O 1
ATOM 1454 N N . GLY A 1 183 ? -2.874 11.099 -20.557 1.00 91.81 183 GLY A N 1
ATOM 1455 C CA . GLY A 1 183 ? -4.016 11.380 -21.441 1.00 91.81 183 GLY A CA 1
ATOM 1456 C C . GLY A 1 183 ? -4.514 10.191 -22.281 1.00 91.81 183 GLY A C 1
ATOM 1457 O O . GLY A 1 183 ? -5.280 10.419 -23.206 1.00 91.81 183 GLY A O 1
ATOM 1458 N N . ASP A 1 184 ? -4.069 8.963 -21.992 1.00 92.62 184 ASP A N 1
ATOM 1459 C CA . ASP A 1 184 ? -4.478 7.708 -22.656 1.00 92.62 184 ASP A CA 1
ATOM 1460 C C . ASP A 1 184 ? -4.074 7.551 -24.142 1.00 92.62 184 ASP A C 1
ATOM 1462 O O . ASP A 1 184 ? -4.646 6.742 -24.869 1.00 92.62 184 ASP A O 1
ATOM 1466 N N . GLU A 1 185 ? -3.054 8.282 -24.602 1.00 95.62 185 GLU A N 1
ATOM 1467 C CA . GLU A 1 185 ? -2.440 8.090 -25.925 1.00 95.62 185 GLU A CA 1
ATOM 1468 C C . GLU A 1 185 ? -1.266 7.112 -25.842 1.00 95.62 185 GLU A C 1
ATOM 1470 O O . GLU A 1 185 ? -0.499 7.130 -24.873 1.00 95.62 185 GLU A O 1
ATOM 1475 N N . LEU A 1 186 ? -1.132 6.270 -26.867 1.00 97.44 186 LEU A N 1
ATOM 1476 C CA . LEU A 1 186 ? -0.031 5.327 -27.036 1.00 97.44 186 LEU A CA 1
ATOM 1477 C C . LEU A 1 186 ? 1.277 6.079 -27.309 1.00 97.44 186 LEU A C 1
ATOM 1479 O O . LEU A 1 186 ? 1.355 6.845 -28.261 1.00 97.44 186 LEU A O 1
ATOM 1483 N N . ILE A 1 187 ? 2.309 5.809 -26.512 1.00 97.56 187 ILE A N 1
ATOM 1484 C CA . ILE A 1 187 ? 3.626 6.459 -26.621 1.00 97.56 187 ILE A CA 1
ATOM 1485 C C . ILE A 1 187 ? 4.780 5.471 -26.799 1.00 97.56 187 ILE A C 1
ATOM 1487 O O . ILE A 1 187 ? 5.921 5.892 -26.961 1.00 97.56 187 ILE A O 1
ATOM 1491 N N . GLY A 1 188 ? 4.542 4.161 -26.702 1.00 97.31 188 GLY A N 1
ATOM 1492 C CA . GLY A 1 188 ? 5.629 3.189 -26.754 1.00 97.31 188 GLY A CA 1
ATOM 1493 C C . GLY A 1 188 ? 5.229 1.773 -26.375 1.00 97.31 188 GLY A C 1
ATOM 1494 O O . GLY A 1 188 ? 4.049 1.453 -26.237 1.00 97.31 188 GLY A O 1
ATOM 1495 N N . THR A 1 189 ? 6.234 0.922 -26.190 1.00 97.94 189 THR A N 1
ATOM 1496 C CA . THR A 1 189 ? 6.056 -0.492 -25.833 1.00 97.94 189 THR A CA 1
ATOM 1497 C C . THR A 1 189 ? 7.091 -0.940 -24.807 1.00 97.94 189 THR A C 1
ATOM 1499 O O . THR A 1 189 ? 8.163 -0.339 -24.670 1.00 97.94 189 THR A O 1
ATOM 1502 N N . ALA A 1 190 ? 6.766 -2.006 -24.081 1.00 97.81 190 ALA A N 1
ATOM 1503 C CA . ALA A 1 190 ? 7.673 -2.695 -23.178 1.00 97.81 190 ALA A CA 1
ATOM 1504 C C . ALA A 1 190 ? 7.559 -4.215 -23.342 1.00 97.81 190 ALA A C 1
ATOM 1506 O O . ALA A 1 190 ? 6.479 -4.731 -23.613 1.00 97.81 190 ALA A O 1
ATOM 1507 N N . SER A 1 191 ? 8.658 -4.931 -23.133 1.00 97.81 191 SER A N 1
ATOM 1508 C CA . SER A 1 191 ? 8.701 -6.391 -23.051 1.00 97.81 191 SER A CA 1
ATOM 1509 C C . SER A 1 191 ? 9.410 -6.783 -21.766 1.00 97.81 191 SER A C 1
ATOM 1511 O O . SER A 1 191 ? 10.499 -6.283 -21.496 1.00 97.81 191 SER A O 1
ATOM 1513 N N . CYS A 1 192 ? 8.804 -7.671 -20.989 1.00 98.06 192 CYS A N 1
ATOM 1514 C CA . CYS A 1 192 ? 9.306 -8.152 -19.712 1.00 98.06 192 CYS A CA 1
ATOM 1515 C C . CYS A 1 192 ? 9.330 -9.679 -19.712 1.00 98.06 192 CYS A C 1
ATOM 1517 O O . CYS A 1 192 ? 8.281 -10.320 -19.748 1.00 98.06 192 CYS A O 1
ATOM 1519 N N . GLN A 1 193 ? 10.526 -10.251 -19.648 1.00 97.88 193 GLN A N 1
ATOM 1520 C CA . GLN A 1 193 ? 10.748 -11.688 -19.630 1.00 97.88 193 GLN A CA 1
ATOM 1521 C C . GLN A 1 193 ? 11.084 -12.154 -18.215 1.00 97.88 193 GLN A C 1
ATOM 1523 O O . GLN A 1 193 ? 12.066 -11.702 -17.623 1.00 97.88 193 GLN A O 1
ATOM 1528 N N . PHE A 1 194 ? 10.292 -13.089 -17.703 1.00 96.94 194 PHE A N 1
ATOM 1529 C CA . PHE A 1 194 ? 10.605 -13.837 -16.496 1.00 96.94 194 PHE A CA 1
ATOM 1530 C C . PHE A 1 194 ? 11.373 -15.107 -16.841 1.00 96.94 194 PHE A C 1
ATOM 1532 O O . PHE A 1 194 ? 11.047 -15.789 -17.813 1.00 96.94 194 PHE A O 1
ATOM 1539 N N . SER A 1 195 ? 12.349 -15.428 -15.997 1.00 95.06 195 SER A N 1
ATOM 1540 C CA . SER A 1 195 ? 13.099 -16.679 -16.039 1.00 95.06 195 SER A CA 1
ATOM 1541 C C . SER A 1 195 ? 13.217 -17.257 -14.631 1.00 95.06 195 SER A C 1
ATOM 1543 O O . SER A 1 195 ? 13.687 -16.584 -13.706 1.00 95.06 195 SER A O 1
ATOM 1545 N N . SER A 1 196 ? 12.816 -18.513 -14.445 1.00 92.06 196 SER A N 1
ATOM 1546 C CA . SER A 1 196 ? 12.797 -19.158 -13.126 1.00 92.06 196 SER A CA 1
ATOM 1547 C C . SER A 1 196 ? 13.976 -20.125 -12.955 1.00 92.06 196 SER A C 1
ATOM 1549 O O . SER A 1 196 ? 13.939 -21.267 -13.405 1.00 92.06 196 SER A O 1
ATOM 1551 N N . GLY A 1 197 ? 15.041 -19.684 -12.276 1.00 88.94 197 GLY A N 1
ATOM 1552 C CA . GLY A 1 197 ? 16.236 -20.493 -11.984 1.00 88.94 197 GLY A CA 1
ATOM 1553 C C . GLY A 1 197 ? 16.085 -21.421 -10.770 1.00 88.94 197 GLY A C 1
ATOM 1554 O O . GLY A 1 197 ? 15.009 -21.539 -10.202 1.00 88.94 197 GLY A O 1
ATOM 1555 N N . VAL A 1 198 ? 17.155 -22.087 -10.321 1.00 87.12 198 VAL A N 1
ATOM 1556 C CA . VAL A 1 198 ? 17.085 -22.990 -9.144 1.00 87.12 198 VAL A CA 1
ATOM 1557 C C . VAL A 1 198 ? 16.928 -22.209 -7.834 1.00 87.12 198 VAL A C 1
ATOM 1559 O O . VAL A 1 198 ? 16.020 -22.501 -7.062 1.00 87.12 198 VAL A O 1
ATOM 1562 N N . ASP A 1 199 ? 17.752 -21.177 -7.628 1.00 91.81 199 ASP A N 1
ATOM 1563 C CA . ASP A 1 199 ? 17.803 -20.403 -6.374 1.00 91.81 199 ASP A CA 1
ATOM 1564 C C . ASP A 1 199 ? 17.267 -18.967 -6.512 1.00 91.81 199 ASP A C 1
ATOM 1566 O O . ASP A 1 199 ? 17.051 -18.270 -5.515 1.00 91.81 199 ASP A O 1
ATOM 1570 N N . SER A 1 200 ? 17.033 -18.513 -7.746 1.00 93.81 200 SER A N 1
ATOM 1571 C CA . SER A 1 200 ? 16.602 -17.147 -8.041 1.00 93.81 200 SER A CA 1
ATOM 1572 C C . SER A 1 200 ? 15.570 -17.074 -9.159 1.00 93.81 200 SER A C 1
ATOM 1574 O O . SER A 1 200 ? 15.557 -17.915 -10.057 1.00 93.81 200 SER A O 1
ATOM 1576 N N . ILE A 1 201 ? 14.753 -16.027 -9.128 1.00 95.44 201 ILE A N 1
ATOM 1577 C CA . ILE A 1 201 ? 13.873 -15.609 -10.224 1.00 95.44 201 ILE A CA 1
ATOM 1578 C C . ILE A 1 201 ? 14.484 -14.354 -10.838 1.00 95.44 201 ILE A C 1
ATOM 1580 O O . ILE A 1 201 ? 14.903 -13.462 -10.101 1.00 95.44 201 ILE A O 1
ATOM 1584 N N . GLN A 1 202 ? 14.550 -14.300 -12.162 1.00 97.06 202 GLN A N 1
ATOM 1585 C CA . GLN A 1 202 ? 15.064 -13.157 -12.905 1.00 97.06 202 GLN A CA 1
ATOM 1586 C C . GLN A 1 202 ? 13.939 -12.525 -13.724 1.00 97.06 202 GLN A C 1
ATOM 1588 O O . GLN A 1 202 ? 13.099 -13.231 -14.280 1.00 97.06 202 GLN A O 1
ATOM 1593 N N . LEU A 1 203 ? 13.949 -11.200 -13.804 1.00 97.75 203 LEU A N 1
ATOM 1594 C CA . LEU A 1 203 ? 13.092 -10.398 -14.663 1.00 97.75 203 LEU A CA 1
ATOM 1595 C C . LEU A 1 203 ? 13.976 -9.485 -15.509 1.00 97.75 203 LEU A C 1
ATOM 1597 O O . LEU A 1 203 ? 14.765 -8.713 -14.968 1.00 97.75 203 LEU A O 1
ATOM 1601 N N . MET A 1 204 ? 13.811 -9.540 -16.825 1.00 98.19 204 MET A N 1
ATOM 1602 C CA . MET A 1 204 ? 14.446 -8.616 -17.762 1.00 98.19 204 MET A CA 1
ATOM 1603 C C . MET A 1 204 ? 13.366 -7.827 -18.487 1.00 98.19 204 MET A C 1
ATOM 1605 O O . MET A 1 204 ? 12.598 -8.397 -19.256 1.00 98.19 204 MET A O 1
ATOM 1609 N N . CYS A 1 205 ? 13.314 -6.521 -18.256 1.00 98.19 205 CYS A N 1
ATOM 1610 C CA . CYS A 1 205 ? 12.389 -5.615 -18.917 1.00 98.19 205 CYS A CA 1
ATOM 1611 C C . CYS A 1 205 ? 13.139 -4.655 -19.839 1.00 98.19 205 CYS A C 1
ATOM 1613 O O . CYS A 1 205 ? 14.138 -4.049 -19.455 1.00 98.19 205 CYS A O 1
ATOM 1615 N N . GLN A 1 206 ? 12.623 -4.474 -21.047 1.00 97.94 206 GLN A N 1
ATOM 1616 C CA . GLN A 1 206 ? 13.076 -3.463 -21.994 1.00 97.94 206 GLN A CA 1
ATOM 1617 C C . GLN A 1 206 ? 11.878 -2.640 -22.431 1.00 97.94 206 GLN A C 1
ATOM 1619 O O . GLN A 1 206 ? 10.850 -3.198 -22.809 1.00 97.94 206 GLN A O 1
ATOM 1624 N N . ARG A 1 207 ? 11.999 -1.315 -22.396 1.00 96.38 207 ARG A N 1
ATOM 1625 C CA . ARG A 1 207 ? 10.951 -0.414 -22.874 1.00 96.38 207 ARG A CA 1
ATOM 1626 C C . ARG A 1 207 ? 11.512 0.715 -23.712 1.00 96.38 207 ARG A C 1
ATOM 1628 O O . ARG A 1 207 ? 12.635 1.159 -23.489 1.00 96.38 207 ARG A O 1
ATOM 1635 N N . SER A 1 208 ? 10.707 1.193 -24.650 1.00 97.00 208 SER A N 1
ATOM 1636 C CA . SER A 1 208 ? 11.007 2.365 -25.471 1.00 97.00 208 SER A CA 1
ATOM 1637 C C . SER A 1 208 ? 9.768 3.238 -25.597 1.00 97.00 208 SER A C 1
ATOM 1639 O O . SER A 1 208 ? 8.656 2.720 -25.712 1.00 97.00 208 SER A O 1
ATOM 1641 N N . SER A 1 209 ? 9.959 4.553 -25.536 1.00 96.06 209 SER A N 1
ATOM 1642 C CA . SER A 1 209 ? 8.872 5.525 -25.625 1.00 96.06 209 SER A CA 1
ATOM 1643 C C . SER A 1 209 ? 9.280 6.764 -26.406 1.00 96.06 209 SER A C 1
ATOM 1645 O O . SER A 1 209 ? 10.428 7.208 -26.336 1.00 96.06 209 SER A O 1
ATOM 1647 N N . GLU A 1 210 ? 8.315 7.345 -27.106 1.00 96.62 210 GLU A N 1
ATOM 1648 C CA . GLU A 1 210 ? 8.406 8.658 -27.728 1.00 96.62 210 GLU A CA 1
ATOM 1649 C C . GLU A 1 210 ? 8.316 9.774 -26.677 1.00 96.62 210 GLU A C 1
ATOM 1651 O O . GLU A 1 210 ? 7.883 9.566 -25.538 1.00 96.62 210 GLU A O 1
ATOM 1656 N N . ALA A 1 211 ? 8.766 10.972 -27.055 1.00 95.50 211 ALA A N 1
ATOM 1657 C CA . ALA A 1 211 ? 8.634 12.147 -26.208 1.00 95.50 211 ALA A CA 1
ATOM 1658 C C . ALA A 1 211 ? 7.168 12.582 -26.155 1.00 95.50 211 ALA A C 1
ATOM 1660 O O . ALA A 1 211 ? 6.480 12.568 -27.174 1.00 95.50 211 ALA A O 1
ATOM 1661 N N . PHE A 1 212 ? 6.708 13.029 -24.992 1.00 95.94 212 PHE A N 1
ATOM 1662 C CA . PHE A 1 212 ? 5.358 13.558 -24.853 1.00 95.94 212 PHE A CA 1
ATOM 1663 C C . PHE A 1 212 ? 5.285 14.649 -23.791 1.00 95.94 212 PHE A C 1
ATOM 1665 O O . PHE A 1 212 ? 6.078 14.684 -22.846 1.00 95.94 212 PHE A O 1
ATOM 1672 N N . GLU A 1 213 ? 4.273 15.499 -23.928 1.00 96.19 213 GLU A N 1
ATOM 1673 C CA . GLU A 1 213 ? 3.862 16.489 -22.939 1.00 96.19 213 GLU A CA 1
ATOM 1674 C C . GLU A 1 213 ? 2.338 16.487 -22.876 1.00 96.19 213 GLU A C 1
ATOM 1676 O O . GLU A 1 213 ? 1.664 16.655 -23.891 1.00 96.19 213 GLU A O 1
ATOM 1681 N N . VAL A 1 214 ? 1.776 16.267 -21.690 1.00 95.31 214 VAL A N 1
ATOM 1682 C CA . VAL A 1 214 ? 0.328 16.194 -21.511 1.00 95.31 214 VAL A CA 1
ATOM 1683 C C . VAL A 1 214 ? -0.088 16.830 -20.194 1.00 95.31 214 VAL A C 1
ATOM 1685 O O . VAL A 1 214 ? 0.513 16.610 -19.141 1.00 95.31 214 VAL A O 1
ATOM 1688 N N . GLN A 1 215 ? -1.159 17.616 -20.248 1.00 93.62 215 GLN A N 1
ATOM 1689 C CA . GLN A 1 215 ? -1.803 18.177 -19.071 1.00 93.62 215 GLN A CA 1
ATOM 1690 C C . GLN A 1 215 ? -3.149 17.488 -18.855 1.00 93.62 215 GLN A C 1
ATOM 1692 O O . GLN A 1 215 ? -4.036 17.552 -19.704 1.00 93.62 215 GLN A O 1
ATOM 1697 N N . THR A 1 216 ? -3.321 16.851 -17.699 1.00 89.44 216 THR A N 1
ATOM 1698 C CA . THR A 1 216 ? -4.570 16.181 -17.316 1.00 89.44 216 THR A CA 1
ATOM 1699 C C . THR A 1 216 ? -5.050 16.723 -15.977 1.00 89.44 216 THR A C 1
ATOM 1701 O O . THR A 1 216 ? -4.389 16.554 -14.948 1.00 89.44 216 THR A O 1
ATOM 1704 N N . GLY A 1 217 ? -6.201 17.398 -15.975 1.00 87.75 217 GLY A N 1
ATOM 1705 C CA . GLY A 1 217 ? -6.673 18.134 -14.802 1.00 87.75 217 GLY A CA 1
ATOM 1706 C C . GLY A 1 217 ? -5.689 19.243 -14.409 1.00 87.75 217 GLY A C 1
ATOM 1707 O O . GLY A 1 217 ? -5.340 20.087 -15.230 1.00 87.75 217 GLY A O 1
ATOM 1708 N N . ASN A 1 218 ? -5.223 19.221 -13.157 1.00 88.81 218 ASN A N 1
ATOM 1709 C CA . ASN A 1 218 ? -4.259 20.196 -12.625 1.00 88.81 218 ASN A CA 1
ATOM 1710 C C . ASN A 1 218 ? -2.802 19.699 -12.664 1.00 88.81 218 ASN A C 1
ATOM 1712 O O . ASN A 1 218 ? -1.927 20.344 -12.089 1.00 88.81 218 ASN A O 1
ATOM 1716 N N . SER A 1 219 ? -2.540 18.553 -13.295 1.00 87.25 219 SER A N 1
ATOM 1717 C CA . SER A 1 219 ? -1.220 17.922 -13.325 1.00 87.25 219 SER A CA 1
ATOM 1718 C C . SER A 1 219 ? -0.628 17.963 -14.730 1.00 87.25 219 SER A C 1
ATOM 1720 O O . SER A 1 219 ? -1.337 17.758 -15.716 1.00 87.25 219 SER A O 1
ATOM 1722 N N . TYR A 1 220 ? 0.675 18.221 -14.799 1.00 91.00 220 TYR A N 1
ATOM 1723 C CA . TYR A 1 220 ? 1.467 18.222 -16.023 1.00 91.00 220 TYR A CA 1
ATOM 1724 C C . TYR A 1 220 ? 2.435 17.043 -15.997 1.00 91.00 220 TYR A C 1
ATOM 1726 O O . TYR A 1 220 ? 3.124 16.834 -14.997 1.00 91.00 220 TYR A O 1
ATOM 1734 N N . PHE A 1 221 ? 2.483 16.291 -17.090 1.00 92.56 221 PHE A N 1
ATOM 1735 C CA . PHE A 1 221 ? 3.358 15.141 -17.260 1.00 92.56 221 PHE A CA 1
ATOM 1736 C C . PHE A 1 221 ? 4.145 15.310 -18.548 1.00 92.56 221 PHE A C 1
ATOM 1738 O O . PHE A 1 221 ? 3.573 15.621 -19.592 1.00 92.56 221 PHE A O 1
ATOM 1745 N N . SER A 1 222 ? 5.446 15.065 -18.484 1.00 93.50 222 SER A N 1
ATOM 1746 C CA . SER A 1 222 ? 6.285 15.022 -19.670 1.00 93.50 222 SER A CA 1
ATOM 1747 C C . SER A 1 222 ? 7.357 13.957 -19.541 1.00 93.50 222 SER A C 1
ATOM 1749 O O . SER A 1 222 ? 7.770 13.584 -18.439 1.00 93.50 222 SER A O 1
ATOM 1751 N N . SER A 1 223 ? 7.798 13.458 -20.689 1.00 92.75 223 SER A N 1
ATOM 1752 C CA . SER A 1 223 ? 8.962 12.591 -20.787 1.00 92.75 223 SER A CA 1
ATOM 1753 C C . SER A 1 223 ? 9.665 12.805 -22.118 1.00 92.75 223 SER A C 1
ATOM 1755 O O . SER A 1 223 ? 9.042 13.172 -23.113 1.00 92.75 223 SER A O 1
ATOM 1757 N N . LEU A 1 224 ? 10.975 12.582 -22.127 1.00 93.06 224 LEU A N 1
ATOM 1758 C CA . LEU A 1 224 ? 11.776 12.616 -23.344 1.00 93.06 224 LEU A CA 1
ATOM 1759 C C . LEU A 1 224 ? 11.753 11.246 -24.015 1.00 93.06 224 LEU A C 1
ATOM 1761 O O . LEU A 1 224 ? 11.608 10.222 -23.347 1.00 93.06 224 LEU A O 1
ATOM 1765 N N . ALA A 1 225 ? 11.947 11.239 -25.333 1.00 95.19 225 ALA A N 1
ATOM 1766 C CA . ALA A 1 225 ? 12.095 9.999 -26.073 1.00 95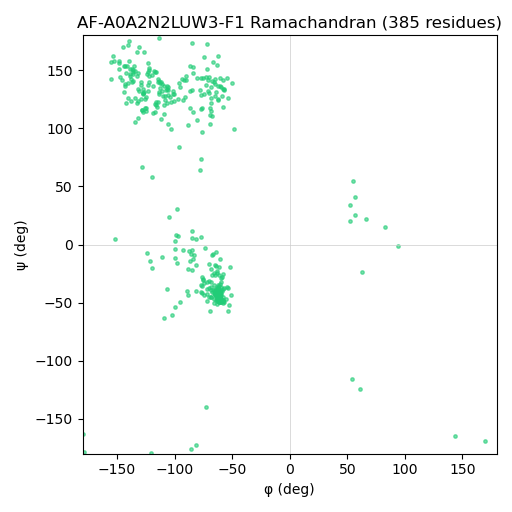.19 225 ALA A CA 1
ATOM 1767 C C . ALA A 1 225 ? 13.321 9.235 -25.556 1.00 95.19 225 ALA A C 1
ATOM 1769 O O . ALA A 1 225 ? 14.388 9.817 -25.320 1.00 95.19 225 ALA A O 1
ATOM 1770 N N . GLY A 1 226 ? 13.169 7.930 -25.368 1.00 95.69 226 GLY A N 1
ATOM 1771 C CA . GLY A 1 226 ? 14.219 7.133 -24.761 1.00 95.69 226 GLY A CA 1
ATOM 1772 C C . GLY A 1 226 ? 13.893 5.657 -24.640 1.00 95.69 226 GLY A C 1
ATOM 1773 O O . GLY A 1 226 ? 12.842 5.174 -25.059 1.00 95.69 226 GLY A O 1
ATOM 1774 N N . SER A 1 227 ? 14.842 4.943 -24.051 1.00 96.62 227 SER A N 1
ATOM 1775 C CA . SER A 1 227 ? 14.741 3.522 -23.750 1.00 96.62 227 SER A CA 1
ATOM 1776 C C . SER A 1 227 ? 15.214 3.243 -22.333 1.00 96.62 227 SER A C 1
ATOM 1778 O O . SER A 1 227 ? 16.091 3.937 -21.814 1.00 96.62 227 SER A O 1
ATOM 1780 N N . THR A 1 228 ? 14.633 2.216 -21.728 1.00 96.81 228 THR A N 1
ATOM 1781 C CA . THR A 1 228 ? 15.001 1.742 -20.399 1.00 96.81 228 THR A CA 1
ATOM 1782 C C . THR A 1 228 ? 15.192 0.238 -20.445 1.00 96.81 228 THR A C 1
ATOM 1784 O O . THR A 1 228 ? 14.346 -0.488 -20.967 1.00 96.81 228 THR A O 1
ATOM 1787 N N . GLU A 1 229 ? 16.301 -0.217 -19.879 1.00 98.12 229 GLU A N 1
ATOM 1788 C CA . GLU A 1 229 ? 16.610 -1.625 -19.647 1.00 98.12 229 GLU A CA 1
ATOM 1789 C C . GLU A 1 229 ? 16.651 -1.841 -18.131 1.00 98.12 229 GLU A C 1
ATOM 1791 O O . GLU A 1 229 ? 17.419 -1.167 -17.445 1.00 98.12 229 GLU A O 1
ATOM 1796 N N . MET A 1 230 ? 15.831 -2.750 -17.606 1.00 98.00 230 MET A N 1
ATOM 1797 C CA . MET A 1 230 ? 15.791 -3.119 -16.191 1.00 98.00 230 MET A CA 1
ATOM 1798 C C . MET A 1 230 ? 16.020 -4.622 -16.037 1.00 98.00 230 MET A C 1
ATOM 1800 O O . MET A 1 230 ? 15.371 -5.428 -16.698 1.00 98.00 230 MET A O 1
ATOM 1804 N N . GLU A 1 231 ? 16.913 -4.996 -15.132 1.00 98.25 231 GLU A N 1
ATOM 1805 C CA . GLU A 1 231 ? 17.204 -6.378 -14.768 1.00 98.25 231 GLU A CA 1
ATOM 1806 C C . GLU A 1 231 ? 17.039 -6.540 -13.258 1.00 98.25 231 GLU A C 1
ATOM 1808 O O . GLU A 1 231 ? 17.754 -5.907 -12.481 1.00 98.25 231 GLU A O 1
ATOM 1813 N N . ALA A 1 232 ? 16.094 -7.381 -12.843 1.00 97.19 232 ALA A N 1
ATOM 1814 C CA . ALA A 1 232 ? 15.849 -7.722 -11.449 1.00 97.19 232 ALA A CA 1
ATOM 1815 C C . ALA A 1 232 ? 16.159 -9.197 -11.203 1.00 97.19 232 ALA A C 1
ATOM 1817 O O . ALA A 1 232 ? 15.805 -10.061 -12.004 1.00 97.19 232 ALA A O 1
ATOM 1818 N N . GLN A 1 233 ? 16.766 -9.493 -10.061 1.00 96.00 233 GLN A N 1
ATOM 1819 C CA . GLN A 1 233 ? 16.979 -10.847 -9.581 1.00 96.00 233 GLN A CA 1
ATOM 1820 C C . GLN A 1 233 ? 16.541 -10.942 -8.124 1.00 96.00 233 GLN A C 1
ATOM 1822 O O . GLN A 1 233 ? 17.052 -10.224 -7.261 1.00 96.00 233 GLN A O 1
ATOM 1827 N N . TRP A 1 234 ? 15.627 -11.865 -7.842 1.00 94.12 234 TRP A N 1
ATOM 1828 C CA . TRP A 1 234 ? 15.124 -12.131 -6.498 1.00 94.12 234 TRP A CA 1
ATOM 1829 C C . TRP A 1 234 ? 15.479 -13.532 -6.035 1.00 94.12 234 TRP A C 1
ATOM 1831 O O . TRP A 1 234 ? 15.523 -14.478 -6.823 1.00 94.12 234 TRP A O 1
ATOM 1841 N N . LYS A 1 235 ? 15.682 -13.683 -4.731 1.00 91.88 235 LYS A N 1
ATOM 1842 C CA . LYS A 1 235 ? 15.895 -14.976 -4.089 1.00 91.88 235 LYS A CA 1
ATOM 1843 C C . LYS A 1 235 ? 14.591 -15.767 -4.029 1.00 91.88 235 LYS A C 1
ATOM 1845 O O . LYS A 1 235 ? 13.549 -15.231 -3.661 1.00 91.88 235 LYS A O 1
ATOM 1850 N N . LYS A 1 236 ? 14.641 -17.069 -4.327 1.00 90.94 236 LYS A N 1
ATOM 1851 C CA . LYS A 1 236 ? 13.430 -17.906 -4.351 1.00 90.94 236 LYS A CA 1
ATOM 1852 C C . LYS A 1 236 ? 12.797 -18.191 -2.984 1.00 90.94 236 LYS A C 1
ATOM 1854 O O . LYS A 1 236 ? 11.652 -18.624 -2.935 1.00 90.94 236 LYS A O 1
ATOM 1859 N N . SER A 1 237 ? 13.515 -17.979 -1.882 1.00 87.62 237 SER A N 1
ATOM 1860 C CA . SER A 1 237 ? 12.989 -18.267 -0.540 1.00 87.62 237 SER A CA 1
ATOM 1861 C C . SER A 1 237 ? 12.000 -17.222 -0.027 1.00 87.62 237 SER A C 1
ATOM 1863 O O . SER A 1 237 ? 11.106 -17.564 0.734 1.00 87.62 237 SER A O 1
ATOM 1865 N N . ASP A 1 238 ? 12.210 -15.954 -0.378 1.00 86.69 238 ASP A N 1
ATOM 1866 C CA . ASP A 1 238 ? 11.562 -14.801 0.268 1.00 86.69 238 ASP A CA 1
ATOM 1867 C C . ASP A 1 238 ? 11.398 -13.586 -0.662 1.00 86.69 238 ASP A C 1
ATOM 1869 O O . ASP A 1 238 ? 10.976 -12.520 -0.216 1.00 86.69 238 ASP A O 1
ATOM 1873 N N . LEU A 1 239 ? 11.752 -13.719 -1.946 1.00 91.00 239 LEU A N 1
ATOM 1874 C CA . LEU A 1 239 ? 11.758 -12.633 -2.929 1.00 91.00 239 LEU A CA 1
ATOM 1875 C C . LEU A 1 239 ? 12.630 -11.422 -2.531 1.00 91.00 239 LEU A C 1
ATOM 1877 O O . LEU A 1 239 ? 12.418 -10.304 -3.010 1.00 91.00 239 LEU A O 1
ATOM 1881 N N . ALA A 1 240 ? 13.652 -11.624 -1.691 1.00 88.94 240 ALA A N 1
ATOM 1882 C CA . ALA A 1 240 ? 14.651 -10.597 -1.407 1.00 88.94 240 ALA A CA 1
ATOM 1883 C C . ALA A 1 240 ? 15.465 -10.251 -2.667 1.00 88.94 240 ALA A C 1
ATOM 1885 O O . ALA A 1 240 ? 15.796 -11.136 -3.460 1.00 88.94 240 ALA A O 1
ATOM 1886 N N . ILE A 1 241 ? 15.809 -8.972 -2.850 1.00 90.81 241 ILE A N 1
ATOM 1887 C CA . ILE A 1 241 ? 16.603 -8.507 -3.998 1.00 90.81 241 ILE A CA 1
ATOM 1888 C C . ILE A 1 241 ? 18.038 -9.044 -3.879 1.00 90.81 241 ILE A C 1
ATOM 1890 O O . ILE A 1 241 ? 18.739 -8.761 -2.910 1.00 90.81 241 ILE A O 1
ATOM 1894 N N . ILE A 1 242 ? 18.480 -9.799 -4.887 1.00 92.38 242 ILE A N 1
ATOM 1895 C CA . ILE A 1 242 ? 19.876 -10.226 -5.077 1.00 92.38 242 ILE A CA 1
ATOM 1896 C C . ILE A 1 242 ? 20.628 -9.174 -5.892 1.00 92.38 242 ILE A C 1
ATOM 1898 O O . ILE A 1 242 ? 21.761 -8.818 -5.576 1.00 92.38 242 ILE A O 1
ATOM 1902 N N . SER A 1 243 ? 19.993 -8.677 -6.949 1.00 94.81 243 SER A N 1
ATOM 1903 C CA . SER A 1 243 ? 20.495 -7.588 -7.776 1.00 94.81 243 SER A CA 1
ATOM 1904 C C . SER A 1 243 ? 19.313 -6.898 -8.441 1.00 94.81 243 SER A C 1
ATOM 1906 O O . SER A 1 243 ? 18.338 -7.552 -8.810 1.00 94.81 243 SER A O 1
ATOM 1908 N N . LEU A 1 244 ? 19.376 -5.579 -8.573 1.00 97.12 244 LEU A N 1
ATOM 1909 C CA . LEU A 1 244 ? 18.432 -4.825 -9.387 1.00 97.12 244 LEU A CA 1
ATOM 1910 C C . LEU A 1 244 ? 19.188 -3.705 -10.083 1.00 97.12 244 LEU A C 1
ATOM 1912 O O . LEU A 1 244 ? 19.806 -2.876 -9.420 1.00 97.12 244 LEU A O 1
ATOM 1916 N N . LYS A 1 245 ? 19.147 -3.680 -11.407 1.00 97.50 245 LYS A N 1
ATOM 1917 C CA . LYS A 1 245 ? 19.853 -2.703 -12.226 1.00 97.50 245 LYS A CA 1
ATOM 1918 C C . LYS A 1 245 ? 18.893 -2.085 -13.221 1.00 97.50 245 LYS A C 1
ATOM 1920 O O . LYS A 1 245 ? 18.100 -2.795 -13.828 1.00 97.50 245 LYS A O 1
ATOM 1925 N N . GLN A 1 246 ? 19.018 -0.784 -13.439 1.00 97.75 246 GLN A N 1
ATOM 1926 C CA . GLN A 1 246 ? 18.312 -0.099 -14.512 1.00 97.75 246 GLN A CA 1
ATOM 1927 C C . GLN A 1 246 ? 19.239 0.871 -15.228 1.00 97.75 246 GLN A C 1
ATOM 1929 O O . GLN A 1 246 ? 20.059 1.547 -14.602 1.00 97.75 246 GLN A O 1
ATOM 1934 N N . ILE A 1 247 ? 19.093 0.938 -16.546 1.00 96.88 247 ILE A N 1
ATOM 1935 C CA . ILE A 1 247 ? 19.767 1.898 -17.409 1.00 96.88 247 ILE A CA 1
ATOM 1936 C C . ILE A 1 247 ? 18.699 2.622 -18.220 1.00 96.88 247 ILE A C 1
ATOM 1938 O O . ILE A 1 247 ? 18.021 2.016 -19.044 1.00 96.88 247 ILE A O 1
ATOM 1942 N N . ASP A 1 248 ? 18.600 3.927 -18.014 1.00 94.69 248 ASP A N 1
ATOM 1943 C CA . ASP A 1 248 ? 17.772 4.842 -18.785 1.00 94.69 248 ASP A CA 1
ATOM 1944 C C . ASP A 1 248 ? 18.656 5.583 -19.795 1.00 94.69 248 ASP A C 1
ATOM 1946 O O . ASP A 1 248 ? 19.699 6.146 -19.439 1.00 94.69 248 ASP A O 1
ATOM 1950 N N . LYS A 1 249 ? 18.257 5.592 -21.066 1.00 95.19 249 LYS A N 1
ATOM 1951 C CA . LYS A 1 249 ? 18.956 6.274 -22.163 1.00 95.19 249 LYS A CA 1
ATOM 1952 C C . LYS A 1 249 ? 17.985 7.176 -22.908 1.00 95.19 249 LYS A C 1
ATOM 1954 O O . LYS A 1 249 ? 16.930 6.726 -23.346 1.00 95.19 249 LYS A O 1
ATOM 1959 N N . THR A 1 250 ? 18.379 8.420 -23.124 1.00 91.94 250 THR A N 1
ATOM 1960 C CA . THR A 1 250 ? 17.751 9.330 -24.091 1.00 91.94 250 THR A CA 1
ATOM 1961 C C . THR A 1 250 ? 18.789 9.767 -25.119 1.00 91.94 250 THR A C 1
ATOM 1963 O O . THR A 1 250 ? 19.955 9.378 -25.036 1.00 91.94 250 THR A O 1
ATOM 1966 N N . GLU A 1 251 ? 18.403 10.616 -26.071 1.00 88.06 251 GLU A N 1
ATOM 1967 C CA . GLU A 1 251 ? 19.354 11.204 -27.023 1.00 88.06 251 GLU A CA 1
ATOM 1968 C C . GLU A 1 251 ? 20.476 12.013 -26.348 1.00 88.06 251 GLU A C 1
ATOM 1970 O O . GLU A 1 251 ? 21.565 12.140 -26.904 1.00 88.06 251 GLU A O 1
ATOM 1975 N N . SER A 1 252 ? 20.225 12.580 -25.161 1.00 83.12 252 SER A N 1
ATOM 1976 C CA . SER A 1 252 ? 21.098 13.596 -24.552 1.00 83.12 252 SER A CA 1
ATOM 1977 C C . SER A 1 252 ? 21.652 13.235 -23.172 1.00 83.12 252 SER A C 1
ATOM 1979 O O . SER A 1 252 ? 22.601 13.873 -22.707 1.00 83.12 252 SER A O 1
ATOM 1981 N N . PHE A 1 253 ? 21.109 12.220 -22.500 1.00 85.88 253 PHE A N 1
ATOM 1982 C CA . PHE A 1 253 ? 21.613 11.754 -21.209 1.00 85.88 253 PHE A CA 1
ATOM 1983 C C . PHE A 1 253 ? 21.402 10.256 -21.024 1.00 85.88 253 PHE A C 1
ATOM 1985 O O . PHE A 1 253 ? 20.514 9.649 -21.622 1.00 85.88 253 PHE A O 1
ATOM 1992 N N . SER A 1 254 ? 22.200 9.676 -20.132 1.00 91.44 254 SER A N 1
ATOM 1993 C CA . SER A 1 254 ? 21.940 8.348 -19.596 1.00 91.44 254 SER A CA 1
ATOM 1994 C C . SER A 1 254 ? 22.071 8.372 -18.082 1.00 91.44 254 SER A C 1
ATOM 1996 O O . SER A 1 254 ? 23.025 8.941 -17.546 1.00 91.44 254 SER A O 1
ATOM 1998 N N . ASN A 1 255 ? 21.094 7.773 -17.411 1.00 93.50 255 ASN A N 1
ATOM 1999 C CA . ASN A 1 255 ? 21.108 7.532 -15.978 1.00 93.50 255 ASN A CA 1
ATOM 2000 C C . ASN A 1 255 ? 21.163 6.023 -15.767 1.00 93.50 255 ASN A C 1
ATOM 2002 O O . ASN A 1 255 ? 20.516 5.267 -16.485 1.00 93.50 255 ASN A O 1
ATOM 2006 N N . GLN A 1 256 ? 21.927 5.580 -14.783 1.00 95.81 256 GLN A N 1
ATOM 2007 C CA . GLN A 1 256 ? 21.999 4.179 -14.410 1.00 95.81 256 GLN A CA 1
ATOM 2008 C C . GLN A 1 256 ? 21.994 4.073 -12.897 1.00 95.81 256 GLN A C 1
ATOM 2010 O O . GLN A 1 256 ? 22.635 4.862 -12.204 1.00 95.81 256 GLN A O 1
ATOM 2015 N N . TRP A 1 257 ? 21.324 3.057 -12.383 1.00 96.50 257 TRP A N 1
ATOM 2016 C CA . TRP A 1 257 ? 21.429 2.701 -10.983 1.00 96.50 257 TRP A CA 1
ATOM 2017 C C . TRP A 1 257 ? 21.487 1.189 -10.807 1.00 96.50 257 TRP A C 1
ATOM 2019 O O . TRP A 1 257 ? 20.994 0.427 -11.639 1.00 96.50 257 TRP A O 1
ATOM 2029 N N . GLU A 1 258 ? 22.144 0.757 -9.739 1.00 96.94 258 GLU A N 1
ATOM 2030 C CA . GLU A 1 258 ? 22.295 -0.650 -9.389 1.00 96.94 258 GLU A CA 1
ATOM 2031 C C . GLU A 1 258 ? 22.154 -0.832 -7.880 1.00 96.94 258 GLU A C 1
ATOM 2033 O O . GLU A 1 258 ? 22.675 -0.041 -7.096 1.00 96.94 258 GLU A O 1
ATOM 2038 N N . ILE A 1 259 ? 21.459 -1.888 -7.480 1.00 96.44 259 ILE A N 1
ATOM 2039 C CA . ILE A 1 259 ? 21.260 -2.293 -6.098 1.00 96.44 259 ILE A CA 1
ATOM 2040 C C . ILE A 1 259 ? 21.978 -3.614 -5.870 1.00 96.44 259 ILE A C 1
ATOM 2042 O O . ILE A 1 259 ? 21.801 -4.568 -6.632 1.00 96.44 259 ILE A O 1
ATOM 2046 N N . ARG A 1 260 ? 22.762 -3.671 -4.792 1.00 92.75 260 ARG A N 1
ATOM 2047 C CA . ARG A 1 260 ? 23.438 -4.885 -4.330 1.00 92.75 260 ARG A CA 1
ATOM 2048 C C . ARG A 1 260 ? 23.242 -5.075 -2.825 1.00 92.75 260 ARG A C 1
ATOM 2050 O O . ARG A 1 260 ? 23.235 -4.083 -2.093 1.00 92.75 260 ARG A O 1
ATOM 2057 N N . PRO A 1 261 ? 23.127 -6.320 -2.343 1.00 89.19 261 PRO A N 1
ATOM 2058 C CA . PRO A 1 261 ? 23.077 -6.604 -0.917 1.00 89.19 261 PRO A CA 1
ATOM 2059 C C . PRO A 1 261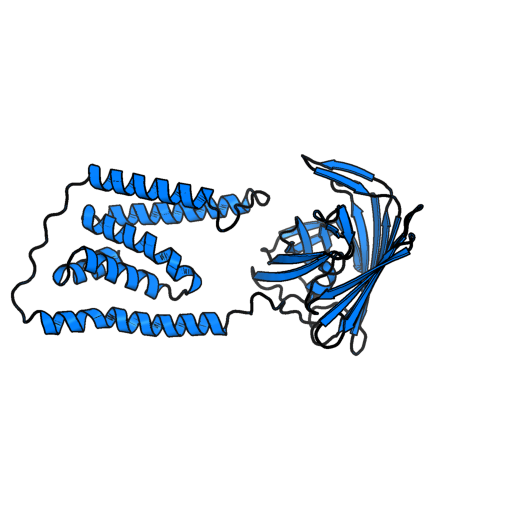 ? 24.422 -6.278 -0.251 1.00 89.19 261 PRO A C 1
ATOM 2061 O O . PRO A 1 261 ? 25.489 -6.561 -0.801 1.00 89.19 261 PRO A O 1
ATOM 2064 N N . ILE A 1 262 ? 24.367 -5.709 0.953 1.00 89.19 262 ILE A N 1
ATOM 2065 C CA . ILE A 1 262 ? 25.507 -5.464 1.842 1.00 89.19 262 ILE A CA 1
ATOM 2066 C C . ILE A 1 262 ? 25.111 -5.903 3.252 1.00 89.19 262 ILE A C 1
ATOM 2068 O O . ILE A 1 262 ? 24.378 -5.209 3.952 1.00 89.19 262 ILE A O 1
ATOM 2072 N N . ASN A 1 263 ? 25.647 -7.043 3.694 1.00 83.06 263 ASN A N 1
ATOM 2073 C CA . ASN A 1 263 ? 25.310 -7.659 4.983 1.00 83.06 263 ASN A CA 1
ATOM 2074 C C . ASN A 1 263 ? 23.785 -7.868 5.122 1.00 83.06 263 ASN A C 1
ATOM 2076 O O . ASN A 1 263 ? 23.215 -8.621 4.336 1.00 83.06 263 ASN A O 1
ATOM 2080 N N . ASP A 1 264 ? 23.145 -7.196 6.086 1.00 76.88 264 ASP A N 1
ATOM 2081 C CA . ASP A 1 264 ? 21.697 -7.245 6.341 1.00 76.88 264 ASP A CA 1
ATOM 2082 C C . ASP A 1 264 ? 20.907 -6.131 5.610 1.00 76.88 264 ASP A C 1
ATOM 2084 O O . ASP A 1 264 ? 19.673 -6.110 5.637 1.00 76.88 264 ASP A O 1
ATOM 2088 N N . GLU A 1 265 ? 21.597 -5.214 4.928 1.00 86.75 265 GLU A N 1
ATOM 2089 C CA . GLU A 1 265 ? 21.026 -4.082 4.187 1.00 86.75 265 GLU A CA 1
ATOM 2090 C C . GLU A 1 265 ? 21.258 -4.220 2.673 1.00 86.75 265 GLU A C 1
ATOM 2092 O O . GLU A 1 265 ? 21.872 -5.167 2.175 1.00 86.75 265 GLU A O 1
ATOM 2097 N N . SER A 1 266 ? 20.737 -3.265 1.912 1.00 90.81 266 SER A N 1
ATOM 2098 C CA . SER A 1 266 ? 20.974 -3.118 0.481 1.00 90.81 266 SER A CA 1
ATOM 2099 C C . SER A 1 266 ? 21.558 -1.742 0.198 1.00 90.81 266 SER A C 1
ATOM 2101 O O . SER A 1 266 ? 21.192 -0.761 0.839 1.00 90.81 266 SER A O 1
ATOM 2103 N N . ARG A 1 267 ? 22.456 -1.663 -0.781 1.00 94.94 267 ARG A N 1
ATOM 2104 C CA . ARG A 1 267 ? 23.053 -0.410 -1.241 1.00 94.94 267 ARG A CA 1
ATOM 2105 C C . ARG A 1 267 ? 22.615 -0.121 -2.655 1.00 94.94 267 ARG A C 1
ATOM 2107 O O . ARG A 1 267 ? 22.788 -0.972 -3.524 1.00 94.94 267 ARG A O 1
ATOM 2114 N N . VAL A 1 268 ? 22.120 1.090 -2.889 1.00 96.31 268 VAL A N 1
ATOM 2115 C CA . VAL A 1 268 ? 21.924 1.625 -4.236 1.00 96.31 268 VAL A CA 1
ATOM 2116 C C . VAL A 1 268 ? 23.131 2.472 -4.609 1.00 96.31 268 VAL A C 1
ATOM 2118 O O . VAL A 1 268 ? 23.609 3.272 -3.807 1.00 96.31 268 VAL A O 1
ATOM 2121 N N . ILE A 1 269 ? 23.618 2.282 -5.827 1.00 96.06 269 ILE A N 1
ATOM 2122 C CA . ILE A 1 269 ? 24.639 3.101 -6.467 1.00 96.06 269 ILE A CA 1
ATOM 2123 C C . ILE A 1 269 ? 23.961 3.760 -7.657 1.00 96.06 269 ILE A C 1
ATOM 2125 O O . ILE A 1 269 ? 23.479 3.067 -8.553 1.00 96.06 269 ILE A O 1
ATOM 2129 N N . VAL A 1 270 ? 23.895 5.086 -7.658 1.00 95.38 270 VAL A N 1
ATOM 2130 C CA . VAL A 1 270 ? 23.296 5.863 -8.745 1.00 95.38 270 VAL A CA 1
ATOM 2131 C C . VAL A 1 270 ? 24.384 6.592 -9.506 1.00 95.38 270 VAL A C 1
ATOM 2133 O O . VAL A 1 270 ? 25.292 7.153 -8.905 1.00 95.38 270 VAL A O 1
ATOM 2136 N N . THR A 1 271 ? 24.296 6.578 -10.830 1.00 94.31 271 THR A N 1
ATOM 2137 C CA . THR A 1 271 ? 25.281 7.173 -11.734 1.00 94.31 271 THR A CA 1
ATOM 2138 C C . THR A 1 271 ? 24.596 7.883 -12.893 1.00 94.31 271 THR A C 1
ATOM 2140 O O . THR A 1 271 ? 23.544 7.448 -13.362 1.00 94.31 271 THR A O 1
ATOM 2143 N N . ASN A 1 272 ? 25.178 8.970 -13.394 1.00 89.94 272 ASN A N 1
ATOM 2144 C CA . ASN A 1 272 ? 24.712 9.581 -14.640 1.00 89.94 272 ASN A CA 1
ATOM 2145 C C . ASN A 1 272 ? 25.856 9.898 -15.604 1.00 89.94 272 ASN A C 1
ATOM 2147 O O . ASN A 1 272 ? 27.030 9.947 -15.236 1.00 89.94 272 ASN A O 1
ATOM 2151 N N . SER A 1 273 ? 25.496 10.182 -16.855 1.00 85.31 273 SER A N 1
ATOM 2152 C CA . SER A 1 273 ? 26.440 10.510 -17.927 1.00 85.31 273 SER A CA 1
ATOM 2153 C C . SER A 1 273 ? 27.236 11.805 -17.709 1.00 85.31 273 SER A C 1
ATOM 2155 O O . SER A 1 273 ? 28.144 12.097 -18.484 1.00 85.31 273 SER A O 1
ATOM 2157 N N . ARG A 1 274 ? 26.928 12.591 -16.668 1.00 84.38 274 ARG A N 1
ATOM 2158 C CA . ARG A 1 274 ? 27.648 13.819 -16.287 1.00 84.38 274 ARG A CA 1
ATOM 2159 C C . ARG A 1 274 ? 28.651 13.597 -15.147 1.00 84.38 274 ARG A C 1
ATOM 2161 O O . ARG A 1 274 ? 29.204 14.570 -14.644 1.00 84.38 274 ARG A O 1
ATOM 2168 N N . GLY A 1 275 ? 28.893 12.346 -14.749 1.00 81.38 275 GLY A N 1
ATOM 2169 C CA . GLY A 1 275 ? 29.865 11.991 -13.712 1.00 81.38 275 GLY A CA 1
ATOM 2170 C C . GLY A 1 275 ? 29.345 12.123 -12.278 1.00 81.38 275 GLY A C 1
ATOM 2171 O O . GLY A 1 275 ? 30.146 12.144 -11.350 1.00 81.38 275 GLY A O 1
ATOM 2172 N N . PHE A 1 276 ? 28.027 12.229 -12.081 1.00 86.31 276 PHE A N 1
ATOM 2173 C CA . PHE A 1 276 ? 27.424 12.072 -10.756 1.00 86.31 276 PHE A CA 1
ATOM 2174 C C . PHE A 1 276 ? 27.509 10.606 -10.333 1.00 86.31 276 PHE A C 1
ATOM 2176 O O . PHE A 1 276 ? 27.131 9.736 -11.116 1.00 86.31 276 PHE A O 1
ATOM 2183 N N . GLU A 1 277 ? 27.957 10.360 -9.105 1.00 92.69 277 GLU A N 1
ATOM 2184 C CA . GLU A 1 277 ? 27.896 9.061 -8.441 1.00 92.69 277 GLU A CA 1
ATOM 2185 C C . GLU A 1 277 ? 27.544 9.274 -6.963 1.00 92.69 277 GLU A C 1
ATOM 2187 O O . GLU A 1 277 ? 28.210 10.041 -6.267 1.00 92.69 277 GLU A O 1
ATOM 2192 N N . GLU A 1 278 ? 26.493 8.613 -6.482 1.00 92.88 278 GLU A N 1
ATOM 2193 C CA . GLU A 1 278 ? 26.077 8.642 -5.075 1.00 92.88 278 GLU A CA 1
ATOM 2194 C C . GLU A 1 278 ? 25.713 7.222 -4.623 1.00 92.88 278 GLU A C 1
ATOM 2196 O O . GLU A 1 278 ? 25.216 6.411 -5.409 1.00 92.88 278 GLU A O 1
ATOM 2201 N N . GLN A 1 279 ? 25.975 6.912 -3.353 1.00 94.25 279 GLN A N 1
ATOM 2202 C CA . GLN A 1 279 ? 25.641 5.627 -2.741 1.00 94.25 279 GLN A CA 1
ATOM 2203 C C . GLN A 1 279 ? 24.734 5.846 -1.533 1.00 94.25 279 GLN A C 1
ATOM 2205 O O . GLN A 1 279 ? 24.953 6.779 -0.759 1.00 94.25 279 GLN A O 1
ATOM 2210 N N . PHE A 1 280 ? 23.739 4.980 -1.357 1.00 92.38 280 PHE A N 1
ATOM 2211 C CA . PHE A 1 280 ? 22.793 5.062 -0.246 1.00 92.38 280 PHE A CA 1
ATOM 2212 C C . PHE A 1 280 ? 22.402 3.664 0.245 1.00 92.38 280 PHE A C 1
ATOM 2214 O O . PHE A 1 280 ? 22.043 2.803 -0.560 1.00 92.38 280 PHE A O 1
ATOM 2221 N N . ASP A 1 281 ? 22.464 3.460 1.560 1.00 91.88 281 ASP A N 1
ATOM 2222 C CA . ASP A 1 281 ? 22.134 2.193 2.219 1.00 91.88 281 ASP A CA 1
ATOM 2223 C C . ASP A 1 281 ? 20.689 2.219 2.735 1.00 91.88 281 ASP A C 1
ATOM 2225 O O . ASP A 1 281 ? 20.206 3.243 3.227 1.00 91.88 281 ASP A O 1
ATOM 2229 N N . PHE A 1 282 ? 19.971 1.107 2.582 1.00 88.81 282 PHE A N 1
ATOM 2230 C CA . PHE A 1 282 ? 18.554 0.999 2.917 1.00 88.81 282 PHE A CA 1
ATOM 2231 C C . PHE A 1 282 ? 18.142 -0.443 3.278 1.00 88.81 282 PHE A C 1
ATOM 2233 O O . PHE A 1 282 ? 18.841 -1.399 2.938 1.00 88.81 282 PHE A O 1
ATOM 2240 N N . PRO A 1 283 ? 16.986 -0.641 3.944 1.00 85.19 283 PRO A N 1
ATOM 2241 C CA . PRO A 1 283 ? 16.520 -1.973 4.331 1.00 85.19 283 PRO A CA 1
ATOM 2242 C C . PRO A 1 283 ? 16.246 -2.892 3.131 1.00 85.19 283 PRO A C 1
ATOM 2244 O O . PRO A 1 283 ? 15.568 -2.499 2.182 1.00 85.19 283 PRO A O 1
ATOM 2247 N N . SER A 1 284 ? 16.680 -4.150 3.197 1.00 79.94 284 SER A N 1
ATOM 2248 C CA . SER A 1 284 ? 16.600 -5.108 2.077 1.00 79.94 284 SER A CA 1
ATOM 2249 C C . SER A 1 284 ? 15.175 -5.472 1.619 1.00 79.94 284 SER A C 1
ATOM 2251 O O . SER A 1 284 ? 14.977 -5.941 0.500 1.00 79.94 284 SER A O 1
ATOM 2253 N N . ASN A 1 285 ? 14.157 -5.232 2.450 1.00 79.81 285 ASN A N 1
ATOM 2254 C CA . ASN A 1 285 ? 12.740 -5.445 2.118 1.00 79.81 285 ASN A CA 1
ATOM 2255 C C . ASN A 1 285 ? 12.082 -4.255 1.384 1.00 79.81 285 ASN A C 1
ATOM 2257 O O . ASN A 1 285 ? 10.873 -4.267 1.155 1.00 79.81 285 ASN A O 1
ATOM 2261 N N . THR A 1 286 ? 12.852 -3.226 1.027 1.00 89.19 286 THR A N 1
ATOM 2262 C CA . THR A 1 286 ? 12.357 -2.005 0.375 1.00 89.19 286 THR A CA 1
ATOM 2263 C C . THR A 1 286 ? 11.862 -2.283 -1.047 1.00 89.19 286 THR A C 1
ATOM 2265 O O . THR A 1 286 ? 12.525 -2.975 -1.822 1.00 89.19 286 THR A O 1
ATOM 2268 N N . LEU A 1 287 ? 10.701 -1.724 -1.402 1.00 92.88 287 LEU A N 1
ATOM 2269 C CA . LEU A 1 287 ? 10.177 -1.700 -2.770 1.00 92.88 287 LEU A CA 1
ATOM 2270 C C . LEU A 1 287 ? 10.889 -0.647 -3.609 1.00 92.88 287 LEU A C 1
ATOM 2272 O O . LEU A 1 287 ? 11.213 0.423 -3.103 1.00 92.88 287 LEU A O 1
ATOM 2276 N N . VAL A 1 288 ? 11.120 -0.929 -4.889 1.00 94.69 288 VAL A N 1
ATOM 2277 C CA . VAL A 1 288 ? 11.848 -0.018 -5.780 1.00 94.69 288 VAL A CA 1
ATOM 2278 C C . VAL A 1 288 ? 10.948 0.395 -6.942 1.00 94.69 288 VAL A C 1
ATOM 2280 O O . VAL A 1 288 ? 10.094 -0.372 -7.393 1.00 94.69 288 VAL A O 1
ATOM 2283 N N . THR A 1 289 ? 11.103 1.638 -7.402 1.00 92.44 289 THR A N 1
ATOM 2284 C CA . THR A 1 289 ? 10.409 2.165 -8.589 1.00 92.44 289 THR A CA 1
ATOM 2285 C C . THR A 1 289 ? 10.545 1.227 -9.794 1.00 92.44 289 THR A C 1
ATOM 2287 O O . THR A 1 289 ? 11.613 0.671 -10.015 1.00 92.44 289 THR A O 1
ATOM 2290 N N . GLU A 1 290 ? 9.452 1.060 -10.552 1.00 92.69 290 GLU A N 1
ATOM 2291 C CA . GLU A 1 290 ? 9.291 0.156 -11.717 1.00 92.69 290 GLU A CA 1
ATOM 2292 C C . GLU A 1 290 ? 9.436 -1.358 -11.436 1.00 92.69 290 GLU A C 1
ATOM 2294 O O . GLU A 1 290 ? 8.818 -2.157 -12.132 1.00 92.69 290 GLU A O 1
ATOM 2299 N N . GLU A 1 291 ? 10.136 -1.770 -10.378 1.00 95.56 291 GLU A N 1
ATOM 2300 C CA . GLU A 1 291 ? 10.312 -3.177 -9.980 1.00 95.56 291 GLU A CA 1
ATOM 2301 C C . GLU A 1 291 ? 9.130 -3.739 -9.183 1.00 95.56 291 GLU A C 1
ATOM 2303 O O . GLU A 1 291 ? 8.723 -4.889 -9.373 1.00 95.56 291 GLU A O 1
ATOM 2308 N N . TRP A 1 292 ? 8.572 -2.925 -8.284 1.00 95.44 292 TRP A N 1
ATOM 2309 C CA . TRP A 1 292 ? 7.583 -3.375 -7.308 1.00 95.44 292 TRP A CA 1
ATOM 2310 C C . TRP A 1 292 ? 6.359 -4.097 -7.903 1.00 95.44 292 TRP A C 1
ATOM 2312 O O . TRP A 1 292 ? 5.920 -5.060 -7.268 1.00 95.44 292 TRP A O 1
ATOM 2322 N N . PRO A 1 293 ? 5.800 -3.725 -9.082 1.00 96.88 293 PRO A N 1
ATOM 2323 C CA . PRO A 1 293 ? 4.623 -4.403 -9.619 1.00 96.88 293 PRO A CA 1
ATOM 2324 C C . PRO A 1 293 ? 4.888 -5.874 -9.928 1.00 96.88 293 PRO A C 1
ATOM 2326 O O . PRO A 1 293 ? 3.969 -6.675 -9.945 1.00 96.88 293 PRO A O 1
ATOM 2329 N N . PHE A 1 294 ? 6.140 -6.247 -10.174 1.00 96.81 294 PHE A N 1
ATOM 2330 C CA . PHE A 1 294 ? 6.497 -7.614 -10.525 1.00 96.81 294 PHE A CA 1
ATOM 2331 C C . PHE A 1 294 ? 6.807 -8.453 -9.286 1.00 96.81 294 PHE A C 1
ATOM 2333 O O . PHE A 1 294 ? 6.358 -9.590 -9.181 1.00 96.81 294 PHE A O 1
ATOM 2340 N N . ARG A 1 295 ? 7.500 -7.893 -8.289 1.00 94.38 295 ARG A N 1
ATOM 2341 C CA . ARG A 1 295 ? 7.754 -8.618 -7.034 1.00 94.38 295 ARG A CA 1
ATOM 2342 C C . ARG A 1 295 ? 6.485 -8.843 -6.211 1.00 94.38 295 ARG A C 1
ATOM 2344 O O . ARG A 1 295 ? 6.366 -9.866 -5.541 1.00 94.38 295 ARG A O 1
ATOM 2351 N N . LEU A 1 296 ? 5.518 -7.925 -6.273 1.00 94.69 296 LEU A N 1
ATOM 2352 C CA . LEU A 1 296 ? 4.246 -8.073 -5.557 1.00 94.69 296 LEU A CA 1
ATOM 2353 C C . LEU A 1 296 ? 3.295 -9.117 -6.161 1.00 94.69 296 LEU A C 1
ATOM 2355 O O . LEU A 1 296 ? 2.269 -9.404 -5.550 1.00 94.69 296 LEU A O 1
ATOM 2359 N N . MET A 1 297 ? 3.649 -9.754 -7.280 1.00 94.81 297 MET A N 1
ATOM 2360 C CA . MET A 1 297 ? 2.966 -10.973 -7.731 1.00 94.81 297 MET A CA 1
ATOM 2361 C C . MET A 1 297 ? 3.034 -12.093 -6.676 1.00 94.81 297 MET A C 1
ATOM 2363 O O . MET A 1 297 ? 2.144 -12.935 -6.608 1.00 94.81 297 MET A O 1
ATOM 2367 N N . GLY A 1 298 ? 4.050 -12.066 -5.805 1.00 92.38 298 GLY A N 1
ATOM 2368 C CA . GLY A 1 298 ? 4.190 -12.983 -4.675 1.00 92.38 298 GLY A CA 1
ATOM 2369 C C . GLY A 1 298 ? 3.304 -12.674 -3.462 1.00 92.38 298 GLY A C 1
ATOM 2370 O O . GLY A 1 298 ? 3.490 -13.294 -2.417 1.00 92.38 298 GLY A O 1
ATOM 2371 N N . LEU A 1 299 ? 2.385 -11.704 -3.533 1.00 90.88 299 LEU A N 1
ATOM 2372 C CA . LEU A 1 299 ? 1.465 -11.416 -2.429 1.00 90.88 299 LEU A CA 1
ATOM 2373 C C . LEU A 1 299 ? 0.387 -12.505 -2.263 1.00 90.88 299 LEU A C 1
ATOM 2375 O O . LEU A 1 299 ? -0.052 -13.113 -3.240 1.00 90.88 299 LEU A O 1
ATOM 2379 N N . PRO A 1 300 ? -0.123 -12.713 -1.034 1.00 87.31 300 PRO A N 1
ATOM 2380 C CA . PRO A 1 300 ? -1.300 -13.532 -0.801 1.00 87.31 300 PRO A CA 1
ATOM 2381 C C . PRO A 1 300 ? -2.551 -12.743 -1.209 1.00 87.31 300 PRO A C 1
ATOM 2383 O O . PRO A 1 300 ? -3.083 -11.927 -0.452 1.00 87.31 300 PRO A O 1
ATOM 2386 N N . PHE A 1 301 ? -3.033 -12.979 -2.425 1.00 85.31 301 PHE A N 1
ATOM 2387 C CA . PHE A 1 301 ? -4.238 -12.336 -2.940 1.00 85.31 301 PHE A CA 1
ATOM 2388 C C . PHE A 1 301 ? -5.524 -12.960 -2.359 1.00 85.31 301 PHE A C 1
ATOM 2390 O O . PHE A 1 301 ? -6.236 -13.695 -3.044 1.00 85.31 301 PHE A O 1
ATOM 2397 N N . ASP A 1 302 ? -5.826 -12.686 -1.081 1.00 76.31 302 ASP A N 1
ATOM 2398 C CA . ASP A 1 302 ? -6.985 -13.255 -0.371 1.00 76.31 302 ASP A CA 1
ATOM 2399 C C . ASP A 1 302 ? -8.129 -12.261 -0.074 1.00 76.31 302 ASP A C 1
ATOM 2401 O O . ASP A 1 302 ? -9.256 -12.410 -0.545 1.00 76.31 302 ASP A O 1
ATOM 2405 N N . THR A 1 303 ? -7.856 -11.243 0.728 1.00 69.56 303 THR A N 1
ATOM 2406 C CA . THR A 1 303 ? -8.780 -10.301 1.351 1.00 69.56 303 THR A CA 1
ATOM 2407 C C . THR A 1 303 ? -8.162 -8.905 1.321 1.00 69.56 303 THR A C 1
ATOM 2409 O O . THR A 1 303 ? -7.021 -8.718 0.902 1.00 69.56 303 THR A O 1
ATOM 2412 N N . GLN A 1 304 ? -8.931 -7.882 1.702 1.00 74.75 304 GLN A N 1
ATOM 2413 C CA . GLN A 1 304 ? -8.397 -6.523 1.742 1.00 74.75 304 GLN A CA 1
ATOM 2414 C C . GLN A 1 304 ? -7.340 -6.402 2.838 1.00 74.75 304 GLN A C 1
ATOM 2416 O O . GLN A 1 304 ? -7.663 -6.416 4.026 1.00 74.75 304 GLN A O 1
ATOM 2421 N N . ASN A 1 305 ? -6.093 -6.238 2.412 1.00 76.19 305 ASN A N 1
ATOM 2422 C CA . ASN A 1 305 ? -4.935 -6.139 3.282 1.00 76.19 305 ASN A CA 1
ATOM 2423 C C . ASN A 1 305 ? -4.261 -4.777 3.125 1.00 76.19 305 ASN A C 1
ATOM 2425 O O . ASN A 1 305 ? -4.303 -4.146 2.065 1.00 76.19 305 ASN A O 1
ATOM 2429 N N . THR A 1 306 ? -3.647 -4.306 4.207 1.00 79.50 306 THR A N 1
ATOM 2430 C CA . THR A 1 306 ? -2.821 -3.097 4.201 1.00 79.50 306 THR A CA 1
ATOM 2431 C C . THR A 1 306 ? -1.463 -3.402 4.804 1.00 79.50 306 THR A C 1
ATOM 2433 O O . THR A 1 306 ? -1.389 -3.922 5.916 1.00 79.50 306 THR A O 1
ATOM 2436 N N . TRP A 1 307 ? -0.403 -3.025 4.097 1.00 82.31 307 TRP A N 1
ATOM 2437 C CA . TRP A 1 307 ? 0.975 -3.131 4.570 1.00 82.31 307 TRP A CA 1
ATOM 2438 C C . TRP A 1 307 ? 1.651 -1.765 4.541 1.00 82.31 307 TRP A C 1
ATOM 2440 O O . TRP A 1 307 ? 1.268 -0.886 3.769 1.00 82.31 307 TRP A O 1
ATOM 2450 N N . ILE A 1 308 ? 2.677 -1.583 5.363 1.00 79.94 308 ILE A N 1
ATOM 2451 C CA . ILE A 1 308 ? 3.630 -0.485 5.222 1.00 79.94 308 ILE A CA 1
ATOM 2452 C C . ILE A 1 308 ? 4.918 -1.075 4.668 1.00 79.94 308 ILE A C 1
ATOM 2454 O O . ILE A 1 308 ? 5.416 -2.089 5.150 1.00 79.94 308 ILE A O 1
ATOM 2458 N N . SER A 1 309 ? 5.476 -0.423 3.660 1.00 83.31 309 SER A N 1
ATOM 2459 C CA . SER A 1 309 ? 6.798 -0.764 3.154 1.00 83.31 309 SER A CA 1
ATOM 2460 C C . SER A 1 309 ? 7.614 0.492 2.917 1.00 83.31 309 SER A C 1
ATOM 2462 O O . SER A 1 309 ? 7.082 1.579 2.671 1.00 83.31 309 SER A O 1
ATOM 2464 N N . ALA A 1 310 ? 8.927 0.336 2.992 1.00 87.44 310 ALA A N 1
ATOM 2465 C CA . ALA A 1 310 ? 9.829 1.329 2.451 1.00 87.44 310 ALA A CA 1
ATOM 2466 C C . ALA A 1 310 ? 9.744 1.303 0.916 1.00 87.44 310 ALA A C 1
ATOM 2468 O O . ALA A 1 310 ? 9.568 0.251 0.303 1.00 87.44 310 ALA A O 1
ATOM 2469 N N . TYR A 1 311 ? 9.861 2.472 0.299 1.00 90.81 311 TYR A N 1
ATOM 2470 C CA . TYR A 1 311 ? 9.819 2.670 -1.143 1.00 90.81 311 TYR A CA 1
ATOM 2471 C C . TYR A 1 311 ? 10.990 3.562 -1.562 1.00 90.81 311 TYR A C 1
ATOM 2473 O O . TYR A 1 311 ? 11.121 4.681 -1.059 1.00 90.81 311 TYR A O 1
ATOM 2481 N N . LEU A 1 312 ? 11.841 3.067 -2.456 1.00 93.94 312 LEU A N 1
ATOM 2482 C CA . LEU A 1 312 ? 13.038 3.746 -2.937 1.00 93.94 312 LEU A CA 1
ATOM 2483 C C . LEU A 1 312 ? 12.818 4.314 -4.341 1.00 93.94 312 LEU A C 1
ATOM 2485 O O . LEU A 1 312 ? 12.482 3.596 -5.285 1.00 93.94 312 LEU A O 1
ATOM 2489 N N . GLU A 1 313 ? 13.099 5.606 -4.484 1.00 94.19 313 GLU A N 1
ATOM 2490 C CA . GLU A 1 313 ? 13.264 6.288 -5.766 1.00 94.19 313 GLU A CA 1
ATOM 2491 C C . GLU A 1 313 ? 14.758 6.555 -5.987 1.00 94.19 313 GLU A C 1
ATOM 2493 O O . GLU A 1 313 ? 15.293 7.472 -5.362 1.00 94.19 313 GLU A O 1
ATOM 2498 N N . PRO A 1 314 ? 15.457 5.783 -6.845 1.00 94.62 314 PRO A N 1
ATOM 2499 C CA . PRO A 1 314 ? 16.891 5.979 -7.074 1.00 94.62 314 PRO A CA 1
ATOM 2500 C C . PRO A 1 314 ? 17.236 7.378 -7.606 1.00 94.62 314 PRO A C 1
ATOM 2502 O O . PRO A 1 314 ? 18.230 7.966 -7.200 1.00 94.62 314 PRO A O 1
ATOM 2505 N N . PHE A 1 315 ? 16.382 7.943 -8.462 1.00 91.12 315 PHE A N 1
ATOM 2506 C CA . PHE A 1 315 ? 16.497 9.313 -8.975 1.00 91.12 315 PHE A CA 1
ATOM 2507 C C . PHE A 1 315 ? 15.269 10.152 -8.595 1.00 91.12 315 PHE A C 1
ATOM 2509 O O . PHE A 1 315 ? 14.556 10.661 -9.457 1.00 91.12 315 PHE A O 1
ATOM 2516 N N . GLY A 1 316 ? 14.993 10.267 -7.294 1.00 90.00 316 GLY A N 1
ATOM 2517 C CA . GLY A 1 316 ? 13.929 11.121 -6.765 1.00 90.00 316 GLY A CA 1
ATOM 2518 C C . GLY A 1 316 ? 14.371 12.579 -6.593 1.00 90.00 316 GLY A C 1
ATOM 2519 O O . GLY A 1 316 ? 15.525 12.854 -6.265 1.00 90.00 316 GLY A O 1
ATOM 2520 N N . TRP A 1 317 ? 13.439 13.520 -6.773 1.00 86.88 317 TRP A N 1
ATOM 2521 C CA . TRP A 1 317 ? 13.672 14.948 -6.520 1.00 86.88 317 TRP A CA 1
ATOM 2522 C C . TRP A 1 317 ? 13.803 15.237 -5.018 1.00 86.88 317 TRP A C 1
ATOM 2524 O O . TRP A 1 317 ? 12.942 14.848 -4.220 1.00 86.88 317 TRP A O 1
ATOM 2534 N N . ARG A 1 318 ? 14.857 15.959 -4.625 1.00 85.81 318 ARG A N 1
ATOM 2535 C CA . ARG A 1 318 ? 15.139 16.344 -3.236 1.00 85.81 318 ARG A CA 1
ATOM 2536 C C . ARG A 1 318 ? 14.976 17.844 -3.040 1.00 85.81 318 ARG A C 1
ATOM 2538 O O . ARG A 1 318 ? 15.840 18.636 -3.399 1.00 85.81 318 ARG A O 1
ATOM 2545 N N . GLU A 1 319 ? 13.910 18.234 -2.347 1.00 85.50 319 GLU A N 1
ATOM 2546 C CA . GLU A 1 319 ? 13.565 19.650 -2.161 1.00 85.50 319 GLU A CA 1
ATOM 2547 C C . GLU A 1 319 ? 14.647 20.461 -1.425 1.00 85.50 319 GLU A C 1
ATOM 2549 O O . GLU A 1 319 ? 14.862 21.635 -1.706 1.00 85.50 319 GLU A O 1
ATOM 2554 N N . LYS A 1 320 ? 15.372 19.854 -0.480 1.00 85.88 320 LYS A N 1
ATOM 2555 C CA . LYS A 1 320 ? 16.380 20.577 0.313 1.00 85.88 320 LYS A CA 1
ATOM 2556 C C . LYS A 1 320 ? 17.630 20.936 -0.498 1.00 85.88 320 LYS A C 1
ATOM 2558 O O . LYS A 1 320 ? 18.213 21.993 -0.273 1.00 85.88 320 LYS A O 1
ATOM 2563 N N . SER A 1 321 ? 18.060 20.039 -1.377 1.00 87.06 321 SER A N 1
ATOM 2564 C CA . SER A 1 321 ? 19.275 20.170 -2.188 1.00 87.06 321 SER A CA 1
ATOM 2565 C C . SER A 1 321 ? 18.993 20.635 -3.616 1.00 87.06 321 SER A C 1
ATOM 2567 O O . SER A 1 321 ? 19.931 21.047 -4.290 1.00 87.06 321 SER A O 1
ATOM 2569 N N . GLN A 1 322 ? 17.724 20.636 -4.044 1.00 90.31 322 GLN A N 1
ATOM 2570 C CA . GLN A 1 322 ? 17.283 21.021 -5.390 1.00 90.31 322 GLN A CA 1
ATOM 2571 C C . GLN A 1 322 ? 17.977 20.192 -6.484 1.00 90.31 322 GLN A C 1
ATOM 2573 O O . GLN A 1 322 ? 18.408 20.710 -7.514 1.00 90.31 322 GLN A O 1
ATOM 2578 N N . ASP A 1 323 ? 18.116 18.891 -6.232 1.00 88.19 323 ASP A N 1
ATOM 2579 C CA . ASP A 1 323 ? 18.765 17.927 -7.115 1.00 88.19 323 ASP A CA 1
ATOM 2580 C C . ASP A 1 323 ? 18.005 16.589 -7.159 1.00 88.19 323 ASP A C 1
ATOM 2582 O O . ASP A 1 323 ? 17.014 16.389 -6.451 1.00 88.19 323 ASP A O 1
ATOM 2586 N N . ASN A 1 324 ? 18.469 15.673 -8.014 1.00 88.69 324 ASN A N 1
ATOM 2587 C CA . ASN A 1 324 ? 17.954 14.308 -8.102 1.00 88.69 324 ASN A CA 1
ATOM 2588 C C . ASN A 1 324 ? 18.954 13.325 -7.492 1.00 88.69 324 ASN A C 1
ATOM 2590 O O . ASN A 1 324 ? 20.142 13.382 -7.802 1.00 88.69 324 ASN A O 1
ATOM 2594 N N . GLY A 1 325 ? 18.458 12.373 -6.710 1.00 90.88 325 GLY A N 1
ATOM 2595 C CA . GLY A 1 325 ? 19.237 11.234 -6.230 1.00 90.88 325 GLY A CA 1
ATOM 2596 C C . GLY A 1 325 ? 18.390 10.304 -5.362 1.00 90.88 325 GLY A C 1
ATOM 2597 O O . GLY A 1 325 ? 17.161 10.383 -5.427 1.00 90.88 325 GLY A O 1
ATOM 2598 N N . PRO A 1 326 ? 18.999 9.414 -4.560 1.00 93.56 326 PRO A N 1
ATOM 2599 C CA . PRO A 1 326 ? 18.244 8.400 -3.836 1.00 93.56 326 PRO A CA 1
ATOM 2600 C C . PRO A 1 326 ? 17.313 9.030 -2.797 1.00 93.56 326 PRO A C 1
ATOM 2602 O O . PRO A 1 326 ? 17.743 9.831 -1.963 1.00 93.56 326 PRO A O 1
ATOM 2605 N N . VAL A 1 327 ? 16.031 8.659 -2.836 1.00 92.31 327 VAL A N 1
ATOM 2606 C CA . VAL A 1 327 ? 15.019 9.080 -1.858 1.00 92.31 327 VAL A CA 1
ATOM 2607 C C . VAL A 1 327 ? 14.285 7.859 -1.321 1.00 92.31 327 VAL A C 1
ATOM 2609 O O . VAL A 1 327 ? 13.564 7.178 -2.050 1.00 92.31 327 VAL A O 1
ATOM 2612 N N . LEU A 1 328 ? 14.440 7.610 -0.020 1.00 89.19 328 LEU A N 1
ATOM 2613 C CA . LEU A 1 328 ? 13.703 6.582 0.706 1.00 89.19 328 LEU A CA 1
ATOM 2614 C C . LEU A 1 328 ? 12.445 7.189 1.334 1.00 89.19 328 LEU A C 1
ATOM 2616 O O . LEU A 1 328 ? 12.523 8.148 2.103 1.00 89.19 328 LEU A O 1
ATOM 2620 N N . LYS A 1 329 ? 11.281 6.622 1.017 1.00 86.88 329 LYS A N 1
ATOM 2621 C CA . LYS A 1 329 ? 9.978 7.045 1.542 1.00 86.88 329 LYS A CA 1
ATOM 2622 C C . LYS A 1 329 ? 9.295 5.880 2.244 1.00 86.88 329 LYS A C 1
ATOM 2624 O O . LYS A 1 329 ? 9.473 4.726 1.871 1.00 86.88 329 LYS A O 1
ATOM 2629 N N . THR A 1 330 ? 8.455 6.183 3.224 1.00 83.25 330 THR A N 1
ATOM 2630 C CA . THR A 1 330 ? 7.491 5.212 3.751 1.00 83.25 330 THR A CA 1
ATOM 2631 C C . THR A 1 330 ? 6.242 5.248 2.881 1.00 83.25 330 THR A C 1
ATOM 2633 O O . THR A 1 330 ? 5.730 6.329 2.587 1.00 83.25 330 THR A O 1
ATOM 2636 N N . ASN A 1 331 ? 5.739 4.085 2.480 1.00 81.12 331 ASN A N 1
ATOM 2637 C CA . ASN A 1 331 ? 4.553 3.968 1.646 1.00 81.12 331 ASN A CA 1
ATOM 2638 C C . ASN A 1 331 ? 3.582 2.937 2.228 1.00 81.12 331 ASN A C 1
ATOM 2640 O O . ASN A 1 331 ? 3.999 1.957 2.847 1.00 81.12 331 ASN A O 1
ATOM 2644 N N . PHE A 1 332 ? 2.288 3.164 2.024 1.00 80.31 332 PHE A N 1
ATOM 2645 C CA . PHE A 1 332 ? 1.256 2.197 2.377 1.00 80.31 332 PHE A CA 1
ATOM 2646 C C . PHE A 1 332 ? 0.822 1.470 1.114 1.00 80.31 332 PHE A C 1
ATOM 2648 O O . PHE A 1 332 ? 0.533 2.101 0.096 1.00 80.31 332 PHE A O 1
ATOM 2655 N N . LEU A 1 333 ? 0.771 0.149 1.213 1.00 85.06 333 LEU A N 1
ATOM 2656 C CA . LEU A 1 333 ? 0.253 -0.747 0.198 1.00 85.06 333 LEU A CA 1
ATOM 2657 C C . LEU A 1 333 ? -1.147 -1.163 0.592 1.00 85.06 333 LEU A C 1
ATOM 2659 O O . LEU A 1 333 ? -1.339 -1.708 1.675 1.00 85.06 333 LEU A O 1
ATOM 2663 N N . ILE A 1 334 ? -2.106 -0.922 -0.289 1.00 84.81 334 ILE A N 1
ATOM 2664 C CA . ILE A 1 334 ? -3.502 -1.283 -0.078 1.00 84.81 334 ILE A CA 1
ATOM 2665 C C . ILE A 1 334 ? -3.897 -2.270 -1.167 1.00 84.81 334 ILE A C 1
ATOM 2667 O O . ILE A 1 334 ? -3.970 -1.902 -2.341 1.00 84.81 334 ILE A O 1
ATOM 2671 N N . GLN A 1 335 ? -4.178 -3.510 -0.776 1.00 86.62 335 GLN A N 1
ATOM 2672 C CA . GLN A 1 335 ? -4.847 -4.475 -1.639 1.00 86.62 335 GLN A CA 1
ATOM 2673 C C . GLN A 1 335 ? -6.357 -4.256 -1.538 1.00 86.62 335 GLN A C 1
ATOM 2675 O O . GLN A 1 335 ? -6.965 -4.442 -0.483 1.00 86.62 335 GLN A O 1
ATOM 2680 N N . SER A 1 336 ? -6.956 -3.820 -2.641 1.00 83.19 336 SER A N 1
ATOM 2681 C CA . SER A 1 336 ? -8.391 -3.551 -2.742 1.00 83.19 336 SER A CA 1
ATOM 2682 C C . SER A 1 336 ? -9.178 -4.822 -3.070 1.00 83.19 336 SER A C 1
ATOM 2684 O O . SER A 1 336 ? -8.611 -5.881 -3.329 1.00 83.19 336 SER A O 1
ATOM 2686 N N . SER A 1 337 ? -10.510 -4.725 -3.058 1.00 77.69 337 SER A N 1
ATOM 2687 C CA . SER A 1 337 ? -11.367 -5.789 -3.594 1.00 77.69 337 SER A CA 1
ATOM 2688 C C . SER A 1 337 ? -11.132 -5.999 -5.090 1.00 77.69 337 SER A C 1
ATOM 2690 O O . SER A 1 337 ? -10.614 -5.115 -5.772 1.00 77.69 337 SER A O 1
ATOM 2692 N N . LYS A 1 338 ? -11.572 -7.157 -5.588 1.00 88.00 338 LYS A N 1
ATOM 2693 C CA . LYS A 1 338 ? -11.533 -7.480 -7.011 1.00 88.00 338 LYS A CA 1
ATOM 2694 C C . LYS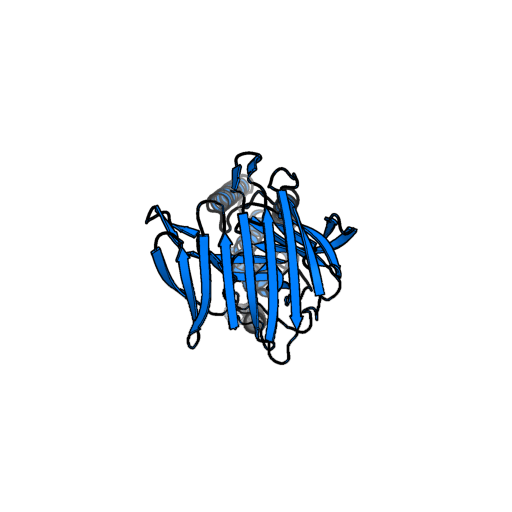 A 1 338 ? -12.310 -6.460 -7.843 1.00 88.00 338 LYS A C 1
ATOM 2696 O O . LYS A 1 338 ? -13.389 -6.022 -7.436 1.00 88.00 338 LYS A O 1
ATOM 2701 N N . GLU A 1 339 ? -11.776 -6.130 -9.009 1.00 91.75 339 GLU A N 1
ATOM 2702 C CA . GLU A 1 339 ? -12.449 -5.327 -10.022 1.00 91.75 339 GLU A CA 1
ATOM 2703 C C . GLU A 1 339 ? -12.117 -5.821 -11.431 1.00 91.75 339 GLU A C 1
ATOM 2705 O O . GLU A 1 339 ? -11.066 -6.419 -11.675 1.00 91.75 339 GLU A O 1
ATOM 2710 N N . THR A 1 340 ? -13.032 -5.577 -12.364 1.00 94.31 340 THR A N 1
ATOM 2711 C CA . THR A 1 340 ? -12.849 -5.944 -13.766 1.00 94.31 340 THR A CA 1
ATOM 2712 C C . THR A 1 340 ? -12.205 -4.792 -14.513 1.00 94.31 340 THR A C 1
ATOM 2714 O O . THR A 1 340 ? -12.717 -3.670 -14.489 1.00 94.31 340 THR A O 1
ATOM 2717 N N . ILE A 1 341 ? -11.107 -5.074 -15.209 1.00 94.56 341 ILE A N 1
ATOM 2718 C CA . ILE A 1 341 ? -10.457 -4.101 -16.081 1.00 94.56 341 ILE A CA 1
ATOM 2719 C C . ILE A 1 341 ? -10.361 -4.628 -17.507 1.00 94.56 341 ILE A C 1
ATOM 2721 O O . ILE A 1 341 ? -10.235 -5.829 -17.748 1.00 94.56 341 ILE A O 1
ATOM 2725 N N . LYS A 1 342 ? -10.378 -3.696 -18.456 1.00 96.19 342 LYS A N 1
ATOM 2726 C CA . LYS A 1 342 ? -10.174 -3.977 -19.871 1.00 96.19 342 LYS A CA 1
ATOM 2727 C C . LYS A 1 342 ? -8.833 -3.412 -20.317 1.00 96.19 342 LYS A C 1
ATOM 2729 O O . LYS A 1 342 ? -8.562 -2.229 -20.114 1.00 96.19 342 LYS A O 1
ATOM 2734 N N . VAL A 1 343 ? -8.027 -4.263 -20.933 1.00 96.81 343 VAL A N 1
ATOM 2735 C CA . VAL A 1 343 ? -6.720 -3.948 -21.522 1.00 96.81 343 VAL A CA 1
ATOM 2736 C C . VAL A 1 343 ? -6.677 -4.520 -22.952 1.00 96.81 343 VAL A C 1
ATOM 2738 O O . VAL A 1 343 ? -7.598 -5.248 -23.333 1.00 96.81 343 VAL A O 1
ATOM 2741 N N . PRO A 1 344 ? -5.672 -4.201 -23.785 1.00 97.25 344 PRO A N 1
ATOM 2742 C CA . PRO A 1 344 ? -5.591 -4.730 -25.150 1.00 97.25 344 PRO A CA 1
ATOM 2743 C C . PRO A 1 344 ? -5.589 -6.263 -25.229 1.00 97.25 344 PRO A C 1
ATOM 2745 O O . PRO A 1 344 ? -6.255 -6.815 -26.102 1.00 97.25 344 PRO A O 1
ATOM 2748 N N . ALA A 1 345 ? -4.926 -6.942 -24.285 1.00 96.12 345 ALA A N 1
ATOM 2749 C CA . ALA A 1 345 ? -4.908 -8.404 -24.187 1.00 96.12 345 ALA A CA 1
ATOM 2750 C C . ALA A 1 345 ? -6.283 -9.033 -23.880 1.00 96.12 345 ALA A C 1
ATOM 2752 O O . ALA A 1 345 ? -6.466 -10.234 -24.072 1.00 96.12 345 ALA A O 1
ATOM 2753 N N . GLY A 1 346 ? -7.255 -8.254 -23.391 1.00 95.50 346 GLY A N 1
ATOM 2754 C CA . GLY A 1 346 ? -8.588 -8.746 -23.053 1.00 95.50 346 GLY A CA 1
ATOM 2755 C C . GLY A 1 346 ? -9.203 -8.097 -21.815 1.00 95.50 346 GLY A C 1
ATOM 2756 O O . GLY A 1 346 ? -8.776 -7.049 -21.330 1.00 95.50 346 GLY A O 1
ATOM 2757 N N . GLU A 1 347 ? -10.257 -8.731 -21.314 1.00 97.00 347 GLU A N 1
ATOM 2758 C CA . GLU A 1 347 ? -10.958 -8.330 -20.097 1.00 97.00 347 GLU A CA 1
ATOM 2759 C C . GLU A 1 347 ? -10.614 -9.304 -18.969 1.00 97.00 347 GLU A C 1
ATOM 2761 O O . GLU A 1 347 ? -10.722 -10.517 -19.145 1.00 97.00 347 GLU A O 1
ATOM 2766 N N . PHE A 1 348 ? -10.187 -8.770 -17.824 1.00 95.94 348 PHE A N 1
ATOM 2767 C CA . PHE A 1 348 ? -9.680 -9.556 -16.701 1.00 95.94 348 PHE A CA 1
ATOM 2768 C C . PHE A 1 348 ? -10.381 -9.158 -15.404 1.00 95.94 348 PHE A C 1
ATOM 2770 O O . PHE A 1 348 ? -10.537 -7.971 -15.108 1.00 95.94 348 PHE A O 1
ATOM 2777 N N . GLU A 1 349 ? -10.751 -10.149 -14.592 1.00 95.94 349 GLU A N 1
ATOM 2778 C CA . GLU A 1 349 ? -11.006 -9.925 -13.170 1.00 95.94 349 GLU A CA 1
ATOM 2779 C C . GLU A 1 349 ? -9.655 -9.812 -12.455 1.00 95.94 349 GLU A C 1
ATOM 2781 O O . GLU A 1 349 ? -8.776 -10.664 -12.627 1.00 95.94 349 GLU A O 1
ATOM 2786 N N . THR A 1 350 ? -9.471 -8.746 -11.678 1.00 95.88 350 THR A N 1
ATOM 2787 C CA . THR A 1 350 ? -8.163 -8.398 -11.122 1.00 95.88 350 THR A CA 1
ATOM 2788 C C . THR A 1 350 ? -8.210 -7.971 -9.671 1.00 95.88 350 THR A C 1
ATOM 2790 O O . THR A 1 350 ? -9.181 -7.380 -9.204 1.00 95.88 350 THR A O 1
ATOM 2793 N N . TRP A 1 351 ? -7.114 -8.223 -8.966 1.00 93.94 351 TRP A N 1
ATOM 2794 C CA . TRP A 1 351 ? -6.795 -7.579 -7.703 1.00 93.94 351 TRP A CA 1
ATOM 2795 C C . TRP A 1 351 ? -6.056 -6.274 -7.961 1.00 93.94 351 TRP A C 1
ATOM 2797 O O . TRP A 1 351 ? -5.070 -6.263 -8.692 1.00 93.94 351 TRP A O 1
ATOM 2807 N N . LYS A 1 352 ? -6.474 -5.184 -7.318 1.00 94.38 352 LYS A N 1
ATOM 2808 C CA . LYS A 1 352 ? -5.739 -3.917 -7.358 1.00 94.38 352 LYS A CA 1
ATOM 2809 C C . LYS A 1 352 ? -4.863 -3.772 -6.120 1.00 94.38 352 LYS A C 1
ATOM 2811 O O . LYS A 1 352 ? -5.376 -3.784 -5.000 1.00 94.38 352 LYS A O 1
ATOM 2816 N N . VAL A 1 353 ? -3.570 -3.539 -6.322 1.00 93.94 353 VAL A N 1
ATOM 2817 C CA . VAL A 1 353 ? -2.652 -3.076 -5.273 1.00 93.94 353 VAL A CA 1
ATOM 2818 C C . VAL A 1 353 ? -2.295 -1.625 -5.552 1.00 93.94 353 VAL A C 1
ATOM 2820 O O . VAL A 1 353 ? -1.821 -1.294 -6.636 1.00 93.94 353 VAL A O 1
ATOM 2823 N N . GLN A 1 354 ? -2.533 -0.753 -4.577 1.00 93.00 354 GLN A N 1
ATOM 2824 C CA . GLN A 1 354 ? -2.288 0.680 -4.690 1.00 93.00 354 GLN A CA 1
ATOM 2825 C C . GLN A 1 354 ? -1.254 1.142 -3.666 1.00 93.00 354 GLN A C 1
ATOM 2827 O O . GLN A 1 354 ? -1.322 0.781 -2.492 1.00 93.00 354 GLN A O 1
ATOM 2832 N N . LEU A 1 355 ? -0.334 1.987 -4.125 1.00 89.00 355 LEU A N 1
ATOM 2833 C CA . LEU A 1 355 ? 0.595 2.742 -3.301 1.00 89.00 355 LEU A CA 1
ATOM 2834 C C . LEU A 1 355 ? 0.008 4.131 -3.003 1.00 89.00 355 LEU A C 1
ATOM 2836 O O . LEU A 1 355 ? -0.583 4.775 -3.874 1.00 89.00 355 LEU A O 1
ATOM 2840 N N . MET A 1 356 ? 0.213 4.656 -1.793 1.00 81.88 356 MET A N 1
ATOM 2841 C CA . MET A 1 356 ? -0.252 6.006 -1.422 1.00 81.88 356 MET A CA 1
ATOM 2842 C C . MET A 1 356 ? 0.449 7.147 -2.178 1.00 81.88 356 MET A C 1
ATOM 2844 O O . MET A 1 356 ? 0.011 8.291 -2.095 1.00 81.88 356 MET A O 1
ATOM 2848 N N . ASN A 1 357 ? 1.499 6.852 -2.948 1.00 80.25 357 ASN A N 1
ATOM 2849 C CA . ASN A 1 357 ? 2.134 7.807 -3.860 1.00 80.25 357 ASN A CA 1
ATOM 2850 C C . ASN A 1 357 ? 1.397 7.959 -5.211 1.00 80.25 357 ASN A C 1
ATOM 2852 O O . ASN A 1 357 ? 1.885 8.673 -6.081 1.00 80.25 357 ASN A O 1
ATOM 2856 N N . GLY A 1 358 ? 0.242 7.307 -5.393 1.00 85.00 358 GLY A N 1
ATOM 2857 C CA . GLY A 1 358 ? -0.594 7.425 -6.594 1.00 85.00 358 GLY A CA 1
ATOM 2858 C C . GLY A 1 358 ? -0.335 6.366 -7.670 1.00 85.00 358 GLY A C 1
ATOM 2859 O O . GLY A 1 358 ? -1.030 6.362 -8.688 1.00 85.00 358 GLY A O 1
ATOM 2860 N N . GLN A 1 359 ? 0.617 5.457 -7.449 1.00 92.88 359 GLN A N 1
ATOM 2861 C CA . GLN A 1 359 ? 0.841 4.301 -8.317 1.00 92.88 359 GLN A CA 1
ATOM 2862 C C . GLN A 1 359 ? -0.089 3.142 -7.954 1.00 92.88 359 GLN A C 1
ATOM 2864 O O . GLN A 1 359 ? -0.507 2.990 -6.803 1.00 92.88 359 GLN A O 1
ATOM 2869 N N . ALA A 1 360 ? -0.394 2.296 -8.932 1.00 96.00 360 ALA A N 1
ATOM 2870 C CA . ALA A 1 360 ? -1.193 1.094 -8.725 1.00 96.00 360 ALA A CA 1
ATOM 2871 C C . ALA A 1 360 ? -0.840 0.011 -9.746 1.00 96.00 360 ALA A C 1
ATOM 2873 O O . ALA A 1 360 ? -0.331 0.310 -10.820 1.00 96.00 360 ALA A O 1
ATOM 2874 N N . ALA A 1 361 ? -1.136 -1.240 -9.426 1.00 97.56 361 ALA A N 1
ATOM 2875 C CA . ALA A 1 361 ? -1.006 -2.367 -10.336 1.00 97.56 361 ALA A CA 1
ATOM 2876 C C . ALA A 1 361 ? -2.210 -3.297 -10.174 1.00 97.56 361 ALA A C 1
ATOM 2878 O O . ALA A 1 361 ? -2.746 -3.443 -9.071 1.00 97.56 361 ALA A O 1
ATOM 2879 N N . TRP A 1 362 ? -2.635 -3.892 -11.282 1.00 97.50 362 TRP A N 1
ATOM 2880 C CA . TRP A 1 362 ? -3.772 -4.799 -11.358 1.00 97.50 362 TRP A CA 1
ATOM 2881 C C . TRP A 1 362 ? -3.290 -6.178 -11.764 1.00 97.50 362 TRP A C 1
ATOM 2883 O O . TRP A 1 362 ? -2.701 -6.320 -12.830 1.00 97.50 362 TRP A O 1
ATOM 2893 N N . TYR A 1 363 ? -3.569 -7.172 -10.933 1.00 96.88 363 TYR A N 1
ATOM 2894 C CA . TYR A 1 363 ? -3.071 -8.537 -11.062 1.00 96.88 363 TYR A CA 1
ATOM 2895 C C . TYR A 1 363 ? -4.218 -9.481 -11.390 1.00 96.88 363 TYR A C 1
ATOM 2897 O O . TYR A 1 363 ? -5.284 -9.345 -10.790 1.00 96.88 363 TYR A O 1
ATOM 2905 N N . THR A 1 364 ? -4.029 -10.445 -12.291 1.00 95.44 364 THR A N 1
ATOM 2906 C CA . THR A 1 364 ? -5.052 -11.471 -12.556 1.00 95.44 364 THR A CA 1
ATOM 2907 C C . THR A 1 364 ? -5.466 -12.189 -11.271 1.00 95.44 364 THR A C 1
ATOM 2909 O O . THR A 1 364 ? -4.645 -12.448 -10.390 1.00 95.44 364 THR A O 1
ATOM 2912 N N . VAL A 1 365 ? -6.751 -12.525 -11.143 1.00 92.94 365 VAL A N 1
ATOM 2913 C CA . VAL A 1 365 ? -7.235 -13.326 -10.003 1.00 92.94 365 VAL A CA 1
ATOM 2914 C C . VAL A 1 365 ? -6.612 -14.718 -9.993 1.00 92.94 365 VAL A C 1
ATOM 2916 O O . VAL A 1 365 ? -6.310 -15.229 -8.917 1.00 92.94 365 VAL A O 1
ATOM 2919 N N . ASP A 1 366 ? -6.402 -15.306 -11.166 1.00 89.69 366 ASP A N 1
ATOM 2920 C CA . ASP A 1 366 ? -5.774 -16.614 -11.292 1.00 89.69 366 ASP A CA 1
ATOM 2921 C C . ASP A 1 366 ? -4.249 -16.509 -11.184 1.00 89.69 366 ASP A C 1
ATOM 2923 O O . ASP A 1 366 ? -3.631 -15.559 -11.685 1.00 89.69 366 ASP A O 1
ATOM 2927 N N . SER A 1 367 ? -3.651 -17.512 -10.539 1.00 86.81 367 SER A N 1
ATOM 2928 C CA . SER A 1 367 ? -2.201 -17.715 -10.498 1.00 86.81 367 SER A CA 1
ATOM 2929 C C . SER A 1 367 ? -1.659 -17.824 -11.932 1.00 86.81 367 SER A C 1
ATOM 2931 O O . SER A 1 367 ? -2.269 -18.532 -12.742 1.00 86.81 367 SER A O 1
ATOM 2933 N N . PRO A 1 368 ? -0.558 -17.137 -12.290 1.00 91.19 368 PRO A N 1
ATOM 2934 C CA . PRO A 1 368 ? 0.462 -16.555 -11.408 1.00 91.19 368 PRO A CA 1
ATOM 2935 C C . PRO A 1 368 ? 0.285 -15.052 -11.112 1.00 91.19 368 PRO A C 1
ATOM 2937 O O . PRO A 1 368 ? 1.268 -14.338 -10.938 1.00 91.19 368 PRO A O 1
ATOM 2940 N N . HIS A 1 369 ? -0.952 -14.542 -11.088 1.00 93.81 369 HIS A N 1
ATOM 2941 C CA . HIS A 1 369 ? -1.252 -13.142 -10.759 1.00 93.81 369 HIS A CA 1
ATOM 2942 C C . HIS A 1 369 ? -0.490 -12.147 -11.645 1.00 93.81 369 HIS A C 1
ATOM 2944 O O . HIS A 1 369 ? 0.221 -11.276 -11.159 1.00 93.81 369 HIS A O 1
ATOM 2950 N N . ILE A 1 370 ? -0.613 -12.278 -12.966 1.00 95.50 370 ILE A N 1
ATOM 2951 C CA . ILE A 1 370 ? 0.088 -11.420 -13.928 1.00 95.50 370 ILE A CA 1
ATOM 2952 C C . ILE A 1 370 ? -0.382 -9.964 -13.785 1.00 95.50 370 ILE A C 1
ATOM 2954 O O . ILE A 1 370 ? -1.596 -9.728 -13.791 1.00 95.50 370 ILE A O 1
ATOM 2958 N N . PRO A 1 371 ? 0.530 -8.975 -13.694 1.00 97.31 371 PRO A N 1
ATOM 2959 C CA . PRO A 1 371 ? 0.154 -7.572 -13.717 1.00 97.31 371 PRO A CA 1
ATOM 2960 C C . PRO A 1 371 ? -0.346 -7.202 -15.120 1.00 97.31 371 PRO A C 1
ATOM 2962 O O . PRO A 1 371 ? 0.428 -7.034 -16.051 1.00 97.31 371 PRO A O 1
ATOM 2965 N N . VAL A 1 372 ? -1.658 -7.073 -15.291 1.00 97.88 372 VAL A N 1
ATOM 2966 C CA . VAL A 1 372 ? -2.294 -6.746 -16.579 1.00 97.88 372 VAL A CA 1
ATOM 2967 C C . VAL A 1 372 ? -2.337 -5.241 -16.855 1.00 97.88 372 VAL A C 1
ATOM 2969 O O . VAL A 1 372 ? -2.441 -4.812 -18.005 1.00 97.88 372 VAL A O 1
ATOM 2972 N N . LYS A 1 373 ? -2.248 -4.421 -15.804 1.00 97.94 373 LYS A N 1
ATOM 2973 C CA . LYS A 1 373 ? -2.121 -2.964 -15.890 1.00 97.94 373 LYS A CA 1
ATOM 2974 C C . LYS A 1 373 ? -1.195 -2.469 -14.788 1.00 97.94 373 LYS A C 1
ATOM 2976 O O . LYS A 1 373 ? -1.320 -2.900 -13.643 1.00 97.94 373 LYS A O 1
ATOM 2981 N N . ILE A 1 374 ? -0.319 -1.524 -15.111 1.00 98.12 374 ILE A N 1
ATOM 2982 C CA . ILE A 1 374 ? 0.541 -0.838 -14.141 1.00 98.12 374 ILE A CA 1
ATOM 2983 C C . ILE A 1 374 ? 0.369 0.663 -14.343 1.00 98.12 374 ILE A C 1
ATOM 2985 O O . ILE A 1 374 ? 0.707 1.206 -15.388 1.00 98.12 374 ILE A O 1
ATOM 2989 N N . GLN A 1 375 ? -0.159 1.345 -13.337 1.00 96.44 375 GLN A N 1
ATOM 2990 C CA . GLN A 1 375 ? -0.233 2.796 -13.286 1.00 96.44 375 GLN A CA 1
ATOM 2991 C C . GLN A 1 375 ? 1.046 3.341 -12.647 1.00 96.44 375 GLN A C 1
ATOM 2993 O O . GLN A 1 375 ? 1.209 3.288 -11.424 1.00 96.44 375 GLN A O 1
ATOM 2998 N N . GLY A 1 376 ? 1.946 3.863 -13.481 1.00 92.69 376 GLY A N 1
ATOM 2999 C CA . GLY A 1 376 ? 3.205 4.468 -13.052 1.00 92.69 376 GLY A CA 1
ATOM 3000 C C . GLY A 1 376 ? 3.054 5.944 -12.675 1.00 92.69 376 GLY A C 1
ATOM 3001 O O . GLY A 1 376 ? 1.960 6.508 -12.688 1.00 92.69 376 GLY A O 1
ATOM 3002 N N . ASN A 1 377 ? 4.168 6.606 -12.355 1.00 88.25 377 ASN A N 1
ATOM 3003 C CA . ASN A 1 377 ? 4.161 8.045 -12.058 1.00 88.25 377 ASN A CA 1
ATOM 3004 C C . ASN A 1 377 ? 3.934 8.897 -13.321 1.00 88.25 377 ASN A C 1
ATOM 3006 O O . ASN A 1 377 ? 3.172 9.859 -13.285 1.00 88.25 377 ASN A O 1
ATOM 3010 N N . VAL A 1 378 ? 4.592 8.542 -14.430 1.00 89.62 378 VAL A N 1
ATOM 3011 C CA . VAL A 1 378 ? 4.671 9.376 -15.647 1.00 89.62 378 VAL A CA 1
ATOM 3012 C C . VAL A 1 378 ? 3.808 8.821 -16.785 1.00 89.62 378 VAL A C 1
ATOM 3014 O O . VAL A 1 378 ? 3.128 9.578 -17.471 1.00 89.62 378 VAL A O 1
ATOM 3017 N N . PHE A 1 379 ? 3.764 7.501 -16.940 1.00 93.06 379 PHE A N 1
ATOM 3018 C CA . PHE A 1 379 ? 2.954 6.781 -17.924 1.00 93.06 379 PHE A CA 1
ATOM 3019 C C . PHE A 1 379 ? 2.456 5.460 -17.325 1.00 93.06 379 PHE A C 1
ATOM 3021 O O . PHE A 1 379 ? 2.880 5.060 -16.236 1.00 93.06 379 PHE A O 1
ATOM 3028 N N . ASP A 1 380 ? 1.539 4.816 -18.035 1.00 96.81 380 ASP A N 1
ATOM 3029 C CA . ASP A 1 380 ? 0.865 3.584 -17.648 1.00 96.81 380 ASP A CA 1
ATOM 3030 C C . ASP A 1 380 ? 1.207 2.456 -18.629 1.00 96.81 380 ASP A C 1
ATOM 3032 O O . ASP A 1 380 ? 1.412 2.695 -19.817 1.00 96.81 380 ASP A O 1
ATOM 3036 N N . PHE A 1 381 ? 1.239 1.226 -18.127 1.00 98.19 381 PHE A N 1
ATOM 3037 C CA . PHE A 1 381 ? 1.465 0.007 -18.894 1.00 98.19 381 PHE A CA 1
ATOM 3038 C C . PHE A 1 381 ? 0.150 -0.759 -18.999 1.00 98.19 381 PHE A C 1
ATOM 3040 O O . PHE A 1 381 ? -0.525 -0.970 -17.987 1.00 98.19 381 PHE A O 1
ATOM 3047 N N . TYR A 1 382 ? -0.183 -1.216 -20.201 1.00 98.31 382 TYR A N 1
ATOM 3048 C CA . TYR A 1 382 ? -1.346 -2.058 -20.466 1.00 98.31 382 TYR A CA 1
ATOM 3049 C C . TYR A 1 382 ? -0.889 -3.332 -21.163 1.00 98.31 382 TYR A C 1
ATOM 3051 O O . TYR A 1 382 ? -0.184 -3.258 -22.167 1.00 98.31 382 TYR A O 1
ATOM 3059 N N . LEU A 1 383 ? -1.262 -4.494 -20.625 1.00 98.19 383 LEU A N 1
ATOM 3060 C CA . LEU A 1 383 ? -0.858 -5.775 -21.194 1.00 98.19 383 LEU A CA 1
ATOM 3061 C C . LEU A 1 383 ? -1.416 -5.916 -22.613 1.00 98.19 383 LEU A C 1
ATOM 3063 O O . LEU A 1 383 ? -2.625 -5.797 -22.838 1.00 98.19 383 LEU A O 1
ATOM 3067 N N . LEU A 1 384 ? -0.511 -6.170 -23.551 1.00 96.44 384 LEU A N 1
ATOM 3068 C CA . LEU A 1 384 ? -0.787 -6.391 -24.962 1.00 96.44 384 LEU A CA 1
ATOM 3069 C C . LEU A 1 384 ? -0.907 -7.883 -25.264 1.00 96.44 384 LEU A C 1
ATOM 3071 O O . LEU A 1 384 ? -1.887 -8.310 -25.867 1.00 96.44 384 LEU A O 1
ATOM 3075 N N . GLU A 1 385 ? 0.064 -8.669 -24.805 1.00 94.44 385 GLU A N 1
ATOM 3076 C CA . GLU A 1 385 ? 0.099 -10.120 -24.979 1.00 94.44 385 GLU A CA 1
ATOM 3077 C C . GLU A 1 385 ? 0.936 -10.796 -23.886 1.00 94.44 385 GLU A C 1
ATOM 3079 O O . GLU A 1 385 ? 1.803 -10.178 -23.260 1.00 94.44 385 GLU A O 1
ATOM 3084 N N . GLN A 1 386 ? 0.655 -12.080 -23.667 1.00 90.56 386 GLN A N 1
ATOM 3085 C CA . GLN A 1 386 ? 1.392 -12.973 -22.779 1.00 90.56 386 GLN A CA 1
ATOM 3086 C C . GLN A 1 386 ? 1.739 -14.237 -23.568 1.00 90.56 386 GLN A C 1
ATOM 3088 O O . GLN A 1 386 ? 0.831 -14.877 -24.104 1.00 90.56 386 GLN A O 1
ATOM 3093 N N . ASN A 1 387 ? 3.026 -14.587 -23.612 1.00 84.88 387 ASN A N 1
ATOM 3094 C CA . ASN A 1 387 ? 3.559 -15.728 -24.363 1.00 84.88 387 ASN A CA 1
ATOM 3095 C C . ASN A 1 387 ? 4.408 -16.656 -23.496 1.00 84.88 387 ASN A C 1
ATOM 3097 O O . ASN A 1 387 ? 5.136 -16.143 -22.609 1.00 84.88 387 ASN A O 1
#

Nearest PDB structures (foldseek):
  1vyg-assembly1_A  TM=3.401E-01  e=5.471E-01  Schistosoma mansoni

Foldseek 3Di:
DCLAPPQLVVVLLQDPLQVSLQLSQLLVLLVVLDPVCSVVSNVLSSLLSCQCQQAVDPVSSVVSVVVVVVVVVVVVVCCVVPVVDDQDVVRPVVVVVVVVCSVVVVVVSPVVTDRDDRDDHDPPDPSVVVVVVSCVSVVVSVVSSVVSVVVCVVPDDDLADFQFALPQADAWKKFKWFWAFPVRDTFWIKIWTWHDDDFKIKIWMKIWGDWDWDDDDPDIFTDHTWMKIWMWIATNGGRFTQKIKMWIDHPPKIKIKMWHDDDQWIKIWIAIPVGDTDIDIGGRQEAEAPCNLNSCLRGDLDDWDKHKYKYWDQFDQDPVVRGTGIDIDIKMKTWDDWDWDAFQAGIATWIWIDIPVGWIFTFGPDGSRDGQKTRHDRIIIHTNDMD

Sequence (387 aa):
FVFRGVIQSAYQKYFSPFKAILIASLLFALFHLRLQGFAGLIPIALVLGFTYWRTRSILASMMVHFANNLFSVIVLIQAGLFPNYHLPFPSLQASAFGIFLLVVGLMLLIRITPTPEPESKINDIPTQKKRIIAWWPIIGATFIFMVSAALEIINSSPINYLPLSTDQMPGDVNLSYELRHKGDELIGTASCQFSSGVDSIQLMCQRSSEAFEVQTGNSYFSSLAGSTEMEAQWKKSDLAIISLKQIDKTESFSNQWEIRPINDESRVIVTNSRGFEEQFDFPSNTLVTEEWPFRLMGLPFDTQNTWISAYLEPFGWREKSQDNGPVLKTNFLIQSSKETIKVPAGEFETWKVQLMNGQAAWYTVDSPHIPVKIQGNVFDFYLLEQN